Protein AF-A0A2W5YKY5-F1 (afdb_monomer_lite)

Radius of gyration: 37.34 Å; chains: 1; bounding box: 131×96×125 Å

Sequence (674 aa):
MAFAGGSNAALACGTERWSIKVGSDPDVGVILNSPIRTSIEELSALPSTSALPEAQRIRPVETRTYRLINVKLLRISLERDQDYRLTIQDSDGKTMFVKSPDPACATGSRFLDQIRDVRAKVAALAMHIGNEPITVSGVGFFNFLSKTPNQAQNGIELHPLLSLCVGFDCSDASGIWPIGGPIRSASPRAPPAGEAVERPSARPSPLPREPSPAASKAPERTTMAAHASPTPAPTSTWPWEPEEDPGNQAGAGASITCNGYGRWPIKTMADANAHSVNLTPKDTTIVSLRAVPLPSPYPLPSEYPTRISPHEYTTYRLTNVILYEVFPPGTDQDYHVILEDSSGNLFTAEAPNPQCVAGTIVATQISAVRSYIDSHWPVGSSPIFPGATVTVTGVGFYDWYTGEEHAANGAELHPMLSISTSSGTPPPSPTPTPTPKPSPTGQQTSTPPPGSTYYYPSTTTAPTTLFYTVPGESGAISHEIDTSATGSLTNEALTYQVNANQSTWGWVTGSGKPGLTSWPARTYTVKLGVTVANASLQIKEVRIIRTDSSGGPQYSGLATVGDLTGLSQTLGSTGIYTFNVSGSAQVASASDRLAVKFYIANTSSSVQSFSYSAGAGTTSQLIAGGSGTPPPTPTPTPTPTPTPKPTATPTPTPTPTPTPTPTPTPTPTPTPKP

Secondary structure (DSSP, 8-state):
-------PPPP----TTHHHHHT-SGGGGG-EEEEEE--HHHHHTSPP-S---TT---TTGGGEEEEEEEEEEEEEEE-TTSPEEEEEE-TTS-EEEEEE--TTTTTT-TTHHHHHHHHHHHHHHHH---SS-EEEEEEEEE------TTS-TT-EEEEEEEEEEESTT---TT---------------------------------------------------------PPPP-----S-SS-------TTPPPPPP--TTHHHHTT-STTGGGSEEEEEEE-HHHHHTSPPPSSSSPPTT--S--TTGGGEEEEEEEEEEEEEPPP-TT--EEEEEE-TT--EEEEEE--TTTTTTSTTHHHHHHHHHHHHHHS---SS-B---EEEEEEEEEEE-S--SSSS-TT-EEEEEEEEEESSSSPPPPPPPPPPPPPPPS-----PPPPTTPEEEEEEEEEPPTTT----TT-BS---EEEESS--S----EEEEE-TT-SSEEEEEEEPTT-B--SEE--EEEEEEEEEEE-EEEEEEEEEEEEEE-TT--STTSS-EEEEEE-S--EEE-S-EEEEEEEEEPPEE--TTPEEEEEEEEEE-SSS-EEEEE--STT-S-EEEE---PPPPPPPPPPPPPPPPPPPPPPPPPPPPPPPPPPPPPPPPPPPPP--

pLDDT: mean 70.14, std 22.43, range [23.27, 97.69]

Foldseek 3Di:
DDDDDDDDDDQQADDALLCLLLALAPCSVLADPDAAEDELVVVLPDAADPDDDSRDADPPQSRYKHKYFQWWFQDWFQDSNRKTWTWTADPVRAIAIAIQHDLVNSVNHPLSVLSVVVVVVSVVCNVPVDRFGKMWMAGKDADPPPVAPRHRNRRIYGRHIRDMDTHHPDDDPVPDDDDDDDDDDDDDDDDDDDDDDDDDDDDDDDDDDDDDDDDDDDDDDDDDDDDDDDDPDDDDDDPPDPDLDPDDDDDPPDDQDAGPWQLLCLLLCVAPCSVQADPPADEDELVVLLPPAQDPPAPDDRQNNDQDPPQSSHKYKDFFWWQFKWFQQDSNGKTWTWTADPSGQIATAIQHDLVSNPPHPQSVQSVAAVVVCCVQPNHDNGMDTPRATKMWIAGWDAGNDATRNHRNSSIHGRHIRDMDRDSDDDPDDDDDDDDDDDDPDDDDPDDFAPPKQKKAFAPAFDPPQAFDADPPKDQARAGEIDSAFADDDFKTKTKHFFFQQFGKGWYKHAFLPPLDQKAAWFKKKWKWFWPFFDQQKFFFKKWKFKAARSSDRNGPGGPTQWMDHRGGHGRHDGGIDIDITGGHIDRDGSRIMIIMMTTMGRNDNGMDMTITTHGGPGRTMMMTGDPDDPDPDPDPDPDPDDDDDDDDDDDDDDDDDDDDDDDDDDDDDDDDDD

Structure (mmCIF, N/CA/C/O backbone):
data_AF-A0A2W5YKY5-F1
#
_entry.id   AF-A0A2W5YKY5-F1
#
loop_
_atom_site.group_PDB
_atom_site.id
_atom_site.type_symbol
_atom_site.label_atom_id
_atom_site.label_alt_id
_atom_site.label_comp_id
_atom_site.label_asym_id
_atom_site.label_entity_id
_atom_site.label_seq_id
_atom_site.pdbx_PDB_ins_code
_atom_site.Cartn_x
_atom_site.Cartn_y
_atom_site.Cartn_z
_atom_site.occupancy
_atom_site.B_iso_or_equiv
_atom_site.auth_seq_id
_atom_site.auth_comp_id
_atom_site.auth_asym_id
_atom_site.auth_atom_id
_atom_site.pdbx_PDB_model_num
ATOM 1 N N . MET A 1 1 ? 29.755 -14.901 31.076 1.00 30.66 1 MET A N 1
ATOM 2 C CA . MET A 1 1 ? 29.492 -13.448 31.035 1.00 30.66 1 MET A CA 1
ATOM 3 C C . MET A 1 1 ? 28.685 -13.177 29.783 1.00 30.66 1 MET A C 1
ATOM 5 O O . MET A 1 1 ? 29.191 -13.410 28.695 1.00 30.66 1 MET A O 1
ATOM 9 N N . ALA A 1 2 ? 27.412 -12.830 29.959 1.00 23.41 2 ALA A N 1
ATOM 10 C CA . ALA A 1 2 ? 26.487 -12.476 28.890 1.00 23.41 2 ALA A CA 1
ATOM 11 C C . ALA A 1 2 ? 26.542 -10.959 28.660 1.00 23.41 2 ALA A C 1
ATOM 13 O O . ALA A 1 2 ? 26.640 -10.204 29.628 1.00 23.41 2 ALA A O 1
ATOM 14 N N . PHE A 1 3 ? 26.495 -10.534 27.399 1.00 23.45 3 PHE A N 1
ATOM 15 C CA . PHE A 1 3 ? 26.359 -9.131 27.011 1.00 23.45 3 PHE A CA 1
ATOM 16 C C . PHE A 1 3 ? 24.887 -8.709 27.076 1.00 23.45 3 PHE A C 1
ATOM 18 O O . PHE A 1 3 ? 24.012 -9.435 26.608 1.00 23.45 3 PHE A O 1
ATOM 25 N N . ALA A 1 4 ? 24.638 -7.533 27.648 1.00 29.98 4 ALA A N 1
ATOM 26 C CA . ALA A 1 4 ? 23.337 -6.882 27.726 1.00 29.98 4 ALA A CA 1
ATOM 27 C C . ALA A 1 4 ? 23.409 -5.464 27.128 1.00 29.98 4 ALA A C 1
ATOM 29 O O . ALA A 1 4 ? 24.354 -4.735 27.424 1.00 29.98 4 ALA A O 1
ATOM 30 N N . GLY A 1 5 ? 22.359 -5.102 26.375 1.00 27.44 5 GLY A N 1
ATOM 31 C CA . GLY A 1 5 ? 21.904 -3.736 26.049 1.00 27.44 5 GLY A CA 1
ATOM 32 C C . GLY A 1 5 ? 22.530 -3.094 24.800 1.00 27.44 5 GLY A C 1
ATOM 33 O O . GLY A 1 5 ? 23.744 -3.072 24.676 1.00 27.44 5 GLY A O 1
ATOM 34 N N . GLY A 1 6 ? 21.794 -2.513 23.846 1.00 27.14 6 GLY A N 1
ATOM 35 C CA . GLY A 1 6 ? 20.352 -2.285 23.703 1.00 27.14 6 GLY A CA 1
ATOM 36 C C . GLY A 1 6 ? 20.072 -1.277 22.569 1.00 27.14 6 GLY A C 1
ATOM 37 O O . GLY A 1 6 ? 20.908 -0.423 22.281 1.00 27.14 6 GLY A O 1
ATOM 38 N N . SER A 1 7 ? 18.901 -1.366 21.935 1.00 29.78 7 SER A N 1
ATOM 39 C CA . SER A 1 7 ? 18.218 -0.256 21.238 1.00 29.78 7 SER A CA 1
ATOM 40 C C . SER A 1 7 ? 16.727 -0.615 21.160 1.00 29.78 7 SER A C 1
ATOM 42 O O . SER A 1 7 ? 16.299 -1.338 20.268 1.00 29.78 7 SER A O 1
ATOM 44 N N . ASN A 1 8 ? 15.955 -0.192 22.165 1.00 30.27 8 ASN A N 1
ATOM 45 C CA . ASN A 1 8 ? 14.492 -0.276 22.162 1.00 30.27 8 ASN A CA 1
ATOM 46 C C . ASN A 1 8 ? 13.948 0.968 21.447 1.00 30.27 8 ASN A C 1
ATOM 48 O O . ASN A 1 8 ? 14.283 2.082 21.849 1.00 30.27 8 ASN A O 1
ATOM 52 N N . ALA A 1 9 ? 13.102 0.786 20.433 1.00 34.31 9 ALA A N 1
ATOM 53 C CA . ALA A 1 9 ? 12.243 1.854 19.929 1.00 34.31 9 ALA A CA 1
ATOM 54 C C . ALA A 1 9 ? 11.294 2.316 21.057 1.00 34.31 9 ALA A C 1
ATOM 56 O O . ALA A 1 9 ? 10.780 1.487 21.812 1.00 34.31 9 ALA A O 1
ATOM 57 N N . ALA A 1 10 ? 11.104 3.627 21.220 1.00 40.75 10 ALA A N 1
ATOM 58 C CA . ALA A 1 10 ? 10.200 4.178 22.228 1.00 40.75 10 ALA A CA 1
ATOM 59 C C . ALA A 1 10 ? 8.735 3.927 21.818 1.00 40.75 10 ALA A C 1
ATOM 61 O O . ALA A 1 10 ? 8.365 4.206 20.682 1.00 40.75 10 ALA A O 1
ATOM 62 N N . LEU A 1 11 ? 7.904 3.400 22.725 1.00 48.69 11 LEU A N 1
ATOM 63 C CA . LEU A 1 11 ? 6.464 3.232 22.487 1.00 48.69 11 LEU A CA 1
ATOM 64 C C . LEU A 1 11 ? 5.765 4.595 22.312 1.00 48.69 11 LEU A C 1
ATOM 66 O O . LEU A 1 11 ? 6.003 5.516 23.095 1.00 48.69 11 LEU A O 1
ATOM 70 N N . ALA A 1 12 ? 4.868 4.701 21.327 1.00 62.91 12 ALA A N 1
ATOM 71 C CA . ALA A 1 12 ? 4.041 5.881 21.063 1.00 62.91 12 ALA A CA 1
ATOM 72 C C . ALA A 1 12 ? 2.813 5.921 21.990 1.00 62.91 12 ALA A C 1
ATOM 74 O O . ALA A 1 12 ? 1.713 5.563 21.592 1.00 62.91 12 ALA A O 1
ATOM 75 N N . CYS A 1 13 ? 3.001 6.309 23.249 1.00 77.88 13 CYS A N 1
ATOM 76 C CA . CYS A 1 13 ? 1.898 6.447 24.202 1.00 77.88 13 CYS A CA 1
ATOM 77 C C . CYS A 1 13 ? 1.048 7.697 23.928 1.00 77.88 13 CYS A C 1
ATOM 79 O O . CYS A 1 13 ? 1.557 8.701 23.423 1.00 77.88 13 CYS A O 1
ATOM 81 N N . GLY A 1 14 ? -0.232 7.660 24.307 1.00 73.31 14 GLY A N 1
ATOM 82 C CA . GLY A 1 14 ? -1.127 8.810 24.177 1.00 73.31 14 GLY A CA 1
ATOM 83 C C . GLY A 1 14 ? -0.698 10.009 25.028 1.00 73.31 14 GLY A C 1
ATOM 84 O O . GLY A 1 14 ? 0.041 9.886 26.006 1.00 73.31 14 GLY A O 1
ATOM 85 N N . THR A 1 15 ? -1.153 11.198 24.637 1.00 76.44 15 THR A N 1
ATOM 86 C CA . THR A 1 15 ? -0.720 12.476 25.233 1.00 76.44 15 THR A CA 1
ATOM 87 C C . THR A 1 15 ? -1.868 13.219 25.904 1.00 76.44 15 THR A C 1
ATOM 89 O O . THR A 1 15 ? -1.715 13.750 26.999 1.00 76.44 15 THR A O 1
ATOM 92 N N . GLU A 1 16 ? -3.039 13.211 25.281 1.00 81.12 16 GLU A N 1
ATOM 93 C CA . GLU A 1 16 ? -4.201 13.990 25.692 1.00 81.12 16 GLU A CA 1
ATOM 94 C C . GLU A 1 16 ? -4.933 13.356 26.884 1.00 81.12 16 GLU A C 1
ATOM 96 O O . GLU A 1 16 ? -5.461 12.241 26.774 1.00 81.12 16 GLU A O 1
ATOM 101 N N . ARG A 1 17 ? -4.965 14.070 28.023 1.00 87.81 17 ARG A N 1
ATOM 102 C CA . ARG A 1 17 ? -5.548 13.627 29.306 1.00 87.81 17 ARG A CA 1
ATOM 103 C C . ARG A 1 17 ? -5.081 12.228 29.710 1.00 87.81 17 ARG A C 1
ATOM 105 O O . ARG A 1 17 ? -5.811 11.468 30.352 1.00 87.81 17 ARG A O 1
ATOM 112 N N . TRP A 1 18 ? -3.852 11.879 29.322 1.00 88.81 18 TRP A N 1
ATOM 113 C CA . TRP A 1 18 ? -3.372 10.500 29.343 1.00 88.81 18 TRP A CA 1
ATOM 114 C C . TRP A 1 18 ? -3.363 9.904 30.748 1.00 88.81 18 TRP A C 1
ATOM 116 O O . TRP A 1 18 ? -3.817 8.783 30.959 1.00 88.81 18 TRP A O 1
ATOM 126 N N . SER A 1 19 ? -2.929 10.679 31.742 1.00 89.62 19 SER A N 1
ATOM 127 C CA . SER A 1 19 ? -2.895 10.221 33.134 1.00 89.62 19 SER A CA 1
ATOM 128 C C . SER A 1 19 ? -4.279 9.835 33.667 1.00 89.62 19 SER A C 1
ATOM 130 O O . SER A 1 19 ? -4.392 8.883 34.438 1.00 89.62 19 SER A O 1
ATOM 132 N N . ILE A 1 20 ? -5.342 10.502 33.205 1.00 92.56 20 ILE A N 1
ATOM 133 C CA . ILE A 1 20 ? -6.733 10.177 33.540 1.00 92.56 20 ILE A CA 1
ATOM 134 C C . ILE A 1 20 ? -7.172 8.898 32.820 1.00 92.56 20 ILE A C 1
ATOM 136 O O . ILE A 1 20 ? -7.749 8.017 33.468 1.00 92.56 20 ILE A O 1
ATOM 140 N N . LYS A 1 21 ? -6.853 8.795 31.519 1.00 92.31 21 LYS A N 1
ATOM 141 C CA . LYS A 1 21 ? -7.147 7.655 30.635 1.00 92.31 21 LYS A CA 1
ATOM 142 C C . LYS A 1 21 ? -6.538 6.348 31.141 1.00 92.31 21 LYS A C 1
ATOM 144 O O . LYS A 1 21 ? -7.214 5.330 31.151 1.00 92.31 21 LYS A O 1
ATOM 149 N N . VAL A 1 22 ? -5.308 6.366 31.658 1.00 93.56 22 VAL A N 1
ATOM 150 C CA . VAL A 1 22 ? -4.679 5.153 32.216 1.00 93.56 22 VAL A CA 1
ATOM 151 C C . VAL A 1 22 ? -4.804 5.025 33.732 1.00 93.56 22 VAL A C 1
ATOM 153 O O . VAL A 1 22 ? -4.436 3.990 34.279 1.00 93.56 22 VAL A O 1
ATOM 156 N N . GLY A 1 23 ? -5.316 6.030 34.445 1.00 93.00 23 GLY A N 1
ATOM 157 C CA . GLY A 1 23 ? -5.402 6.011 35.910 1.00 93.00 23 GLY A CA 1
ATOM 158 C C . GLY A 1 23 ? -4.037 6.081 36.603 1.00 93.00 23 GLY A C 1
ATOM 159 O O . GLY A 1 23 ? -3.787 5.350 37.563 1.00 93.00 23 GLY A O 1
ATOM 160 N N . SER A 1 24 ? -3.140 6.923 36.091 1.00 92.94 24 SER A N 1
ATOM 161 C CA . SER A 1 24 ? -1.870 7.302 36.728 1.00 92.94 24 SER A CA 1
ATOM 162 C C . SER A 1 24 ? -1.902 8.723 37.310 1.00 92.94 24 SER A C 1
ATOM 164 O O . SER A 1 24 ? -0.901 9.207 37.837 1.00 92.94 24 SER A O 1
ATOM 166 N N . ASP A 1 25 ? -3.048 9.403 37.228 1.00 92.00 25 ASP A N 1
ATOM 167 C CA . ASP A 1 25 ? -3.266 10.729 37.795 1.00 92.00 25 ASP A CA 1
ATOM 168 C C . ASP A 1 25 ? -3.333 10.720 39.338 1.00 92.00 25 ASP A C 1
ATOM 170 O O . ASP A 1 25 ? -3.718 9.715 39.945 1.00 92.00 25 ASP A O 1
ATOM 174 N N . PRO A 1 26 ? -3.037 11.857 39.999 1.00 89.25 26 PRO A N 1
ATOM 175 C CA . PRO A 1 26 ? -3.099 11.970 41.460 1.00 89.25 26 PRO A CA 1
ATOM 176 C C . PRO A 1 26 ? -4.479 11.670 42.067 1.00 89.25 26 PRO A C 1
ATOM 178 O O . PRO A 1 26 ? -4.561 11.222 43.212 1.00 89.25 26 PRO A O 1
ATOM 181 N N . ASP A 1 27 ? -5.557 11.886 41.307 1.00 90.94 27 ASP A N 1
ATOM 182 C CA . ASP A 1 27 ? -6.933 11.710 41.768 1.00 90.94 27 ASP A CA 1
ATOM 183 C C . ASP A 1 27 ? -7.455 10.277 41.565 1.00 90.94 27 ASP A C 1
ATOM 185 O O . ASP A 1 27 ? -8.577 9.974 41.972 1.00 90.94 27 ASP A O 1
ATOM 189 N N . VAL A 1 28 ? -6.660 9.344 41.023 1.00 91.81 28 VAL A N 1
ATOM 190 C CA . VAL A 1 28 ? -7.085 7.955 40.749 1.00 91.81 28 VAL A CA 1
ATOM 191 C C . VAL A 1 28 ? -7.635 7.226 41.990 1.00 91.81 28 VAL A C 1
ATOM 193 O O . VAL A 1 28 ? -8.462 6.312 41.891 1.00 91.81 28 VAL A O 1
ATOM 196 N N . GLY A 1 29 ? -7.219 7.642 43.191 1.00 88.88 29 GLY A N 1
ATOM 197 C CA . GLY A 1 29 ? -7.713 7.112 44.464 1.00 88.88 29 GLY A CA 1
ATOM 198 C C . GLY A 1 29 ? -9.207 7.356 44.711 1.00 88.88 29 GLY A C 1
ATOM 199 O O . GLY A 1 29 ? -9.818 6.614 45.477 1.00 88.88 29 GLY A O 1
ATOM 200 N N . VAL A 1 30 ? -9.817 8.342 44.043 1.00 90.50 30 VAL A N 1
ATOM 201 C CA . VAL A 1 30 ? -11.243 8.674 44.208 1.00 90.50 30 VAL A CA 1
ATOM 202 C C . VAL A 1 30 ? -12.173 7.796 43.367 1.00 90.50 30 VAL A C 1
ATOM 204 O O . VAL A 1 30 ? -13.387 7.839 43.569 1.00 90.50 30 VAL A O 1
ATOM 207 N N . ILE A 1 31 ? -11.632 7.002 42.434 1.00 92.31 31 ILE A N 1
ATOM 208 C CA . ILE A 1 31 ? -12.429 6.093 41.604 1.00 92.31 31 ILE A CA 1
ATOM 209 C C . ILE A 1 31 ? -13.012 4.978 42.471 1.00 92.31 31 ILE A C 1
ATOM 211 O O . ILE A 1 31 ? -12.286 4.256 43.168 1.00 92.31 31 ILE A O 1
ATOM 215 N N . LEU A 1 32 ? -14.332 4.816 42.376 1.00 85.94 32 LEU A N 1
ATOM 216 C CA . LEU A 1 32 ? -15.064 3.729 43.013 1.00 85.94 32 LEU A CA 1
ATOM 217 C C . LEU A 1 32 ? -14.925 2.439 42.196 1.00 85.94 32 LEU A C 1
ATOM 219 O O . LEU A 1 32 ? -15.361 2.364 41.049 1.00 85.94 32 LEU A O 1
ATOM 223 N N . ASN A 1 33 ? -14.365 1.404 42.824 1.00 75.88 33 ASN A N 1
ATOM 224 C CA . ASN A 1 33 ? -14.088 0.107 42.195 1.00 75.88 33 ASN A CA 1
ATOM 225 C C . ASN A 1 33 ? -15.322 -0.796 42.027 1.00 75.88 33 ASN A C 1
ATOM 227 O O . ASN A 1 33 ? -15.177 -1.907 41.532 1.00 75.88 33 ASN A O 1
ATOM 231 N N . SER A 1 34 ? -16.503 -0.374 42.488 1.00 83.00 34 SER A N 1
ATOM 232 C CA . SER A 1 34 ? -17.742 -1.142 42.337 1.00 83.00 34 SER A CA 1
ATOM 233 C C . SER A 1 34 ? -18.441 -0.708 41.046 1.00 83.00 34 SER A C 1
ATOM 235 O O . SER A 1 34 ? -18.953 0.416 41.013 1.00 83.00 34 SER A O 1
ATOM 237 N N . PRO A 1 35 ? -18.453 -1.550 39.992 1.00 88.25 35 PRO A N 1
ATOM 238 C CA . PRO A 1 35 ? -18.998 -1.146 38.708 1.00 88.25 35 PRO A CA 1
ATOM 239 C C . PRO A 1 35 ? -20.511 -0.990 38.779 1.00 88.25 35 PRO A C 1
ATOM 241 O O . PRO A 1 35 ? -21.225 -1.893 39.221 1.00 88.25 35 PRO A O 1
ATOM 244 N N . ILE A 1 36 ? -21.008 0.139 38.289 1.00 91.88 36 ILE A N 1
ATOM 245 C CA . ILE A 1 36 ? -22.438 0.374 38.112 1.00 91.88 36 ILE A CA 1
ATOM 246 C C . ILE A 1 36 ? -22.864 -0.330 36.824 1.00 91.88 36 ILE A C 1
ATOM 248 O O . ILE A 1 36 ? -22.365 -0.010 35.744 1.00 91.88 36 ILE A O 1
ATOM 252 N N . ARG A 1 37 ? -23.782 -1.296 36.929 1.00 91.81 37 ARG A N 1
ATOM 253 C CA . ARG A 1 37 ? -24.416 -1.894 35.747 1.00 91.81 37 ARG A CA 1
ATOM 254 C C . ARG A 1 37 ? -25.254 -0.829 35.045 1.00 91.81 37 ARG A C 1
ATOM 256 O O . ARG A 1 37 ? -26.048 -0.167 35.704 1.00 91.81 37 ARG A O 1
ATOM 263 N N . THR A 1 38 ? -25.068 -0.689 33.740 1.00 94.00 38 THR A N 1
ATOM 264 C CA . THR A 1 38 ? -25.740 0.325 32.918 1.00 94.00 38 THR A CA 1
ATOM 265 C C . THR A 1 38 ? -25.864 -0.156 31.465 1.00 94.00 38 THR A C 1
ATOM 267 O O . THR A 1 38 ? -25.414 -1.265 31.156 1.00 94.00 38 THR A O 1
ATOM 270 N N . SER A 1 39 ? -26.475 0.641 30.587 1.00 92.69 39 SER A N 1
ATOM 271 C CA . SER A 1 39 ? -26.501 0.443 29.130 1.00 92.69 39 SER A CA 1
ATOM 272 C C . SER A 1 39 ? -25.717 1.535 28.388 1.00 92.69 39 SER A C 1
ATOM 274 O O . SER A 1 39 ? -25.342 2.559 28.967 1.00 92.69 39 SER A O 1
ATOM 276 N N . ILE A 1 40 ? -25.451 1.323 27.093 1.00 95.19 40 ILE A N 1
ATOM 277 C CA . ILE A 1 40 ? -24.835 2.361 26.254 1.00 95.19 40 ILE A CA 1
ATOM 278 C C . ILE A 1 40 ? -25.801 3.538 26.094 1.00 95.19 40 ILE A C 1
ATOM 280 O O . ILE A 1 40 ? -25.362 4.687 26.150 1.00 95.19 40 ILE A O 1
ATOM 284 N N . GLU A 1 41 ? -27.102 3.274 25.954 1.00 91.94 41 GLU A N 1
ATOM 285 C CA . GLU A 1 41 ? -28.140 4.307 25.962 1.00 91.94 41 GLU A CA 1
ATOM 286 C C . GLU A 1 41 ? -28.089 5.192 27.220 1.00 91.94 41 GLU A C 1
ATOM 288 O O . GLU A 1 41 ? -28.009 6.416 27.105 1.00 91.94 41 GLU A O 1
ATOM 293 N N . GLU A 1 42 ? -28.075 4.595 28.416 1.00 92.56 42 GLU A N 1
ATOM 294 C CA . GLU A 1 42 ? -28.043 5.330 29.687 1.00 92.56 42 GLU A CA 1
ATOM 295 C C . GLU A 1 42 ? -26.774 6.174 29.832 1.00 92.56 42 GLU A C 1
ATOM 297 O O . GLU A 1 42 ? -26.846 7.336 30.238 1.00 92.56 42 GLU A O 1
ATOM 302 N N . LEU A 1 43 ? -25.611 5.612 29.479 1.00 94.19 43 LEU A N 1
ATOM 303 C CA . LEU A 1 43 ? -24.349 6.351 29.495 1.00 94.19 43 LEU A CA 1
ATOM 304 C C . LEU A 1 43 ? -24.368 7.500 28.493 1.00 94.19 43 LEU A C 1
ATOM 306 O O . LEU A 1 43 ? -24.009 8.618 28.853 1.00 94.19 43 LEU A O 1
ATOM 310 N N . SER A 1 44 ? -24.831 7.257 27.268 1.00 90.88 44 SER A N 1
ATOM 311 C CA . SER A 1 44 ? -24.884 8.263 26.201 1.00 90.88 44 SER A CA 1
ATOM 312 C C . SER A 1 44 ? -25.878 9.393 26.489 1.00 90.88 44 SER A C 1
ATOM 314 O O . SER A 1 44 ? -25.733 10.484 25.942 1.00 90.88 44 SER A O 1
ATOM 316 N N . ALA A 1 45 ? -26.868 9.154 27.354 1.00 90.75 45 ALA A N 1
ATOM 317 C CA . ALA A 1 45 ? -27.857 10.143 27.778 1.00 90.75 45 ALA A CA 1
ATOM 318 C C . ALA A 1 45 ? -27.366 11.080 28.900 1.00 90.75 45 ALA A C 1
ATOM 320 O O . ALA A 1 45 ? -28.042 12.062 29.220 1.00 90.75 45 ALA A O 1
ATOM 321 N N . LEU A 1 46 ? -26.207 10.811 29.515 1.00 90.44 46 LEU A N 1
ATOM 322 C CA . LEU A 1 46 ? -25.642 11.698 30.537 1.00 90.44 46 LEU A CA 1
ATOM 323 C C . LEU A 1 46 ? -25.249 13.065 29.940 1.00 90.44 46 LEU A C 1
ATOM 325 O O . LEU A 1 46 ? -24.858 13.128 28.772 1.00 90.44 46 LEU A O 1
ATOM 329 N N . PRO A 1 47 ? -25.291 14.163 30.722 1.00 86.31 47 PRO A N 1
ATOM 330 C CA . PRO A 1 47 ? -24.907 15.483 30.229 1.00 86.31 47 PRO A CA 1
ATOM 331 C C . PRO A 1 47 ? -23.476 15.502 29.681 1.00 86.31 47 PRO A C 1
ATOM 333 O O . PRO A 1 47 ? -22.538 15.117 30.380 1.00 86.31 47 PRO A O 1
ATOM 336 N N . SER A 1 48 ? -23.306 15.986 28.449 1.00 81.88 48 SER A N 1
ATOM 337 C CA . SER A 1 48 ? -21.986 16.256 27.876 1.00 81.88 48 SER A CA 1
ATOM 338 C C . SER A 1 48 ? -21.314 17.434 28.582 1.00 81.88 48 SER A C 1
ATOM 340 O O . SER A 1 48 ? -21.988 18.347 29.064 1.00 81.88 48 SER A O 1
ATOM 342 N N . THR A 1 49 ? -19.988 17.481 28.546 1.00 77.12 49 THR A N 1
ATOM 343 C CA . THR A 1 49 ? -19.197 18.619 29.024 1.00 77.12 49 THR A CA 1
ATOM 344 C C . THR A 1 49 ? -18.293 19.133 27.909 1.00 77.12 49 THR A C 1
ATOM 346 O O . THR A 1 49 ? -17.614 18.355 27.247 1.00 77.12 49 THR A O 1
ATOM 349 N N . SER A 1 50 ? -18.279 20.449 27.688 1.00 66.00 50 SER A N 1
ATOM 350 C CA . SER A 1 50 ? -17.353 21.098 26.748 1.00 66.00 50 SER A CA 1
ATOM 351 C C . SER A 1 50 ? -16.026 21.495 27.403 1.00 66.00 50 SER A C 1
ATOM 353 O O . SER A 1 50 ? -15.095 21.894 26.710 1.00 66.00 50 SER A O 1
ATOM 355 N N . ALA A 1 51 ? -15.939 21.422 28.735 1.00 78.56 51 ALA A N 1
ATOM 356 C CA . ALA A 1 51 ? -14.733 21.721 29.494 1.00 78.56 51 ALA A CA 1
ATOM 357 C C . ALA A 1 51 ? -14.079 20.407 29.933 1.00 78.56 51 ALA A C 1
ATOM 359 O O . ALA A 1 51 ? -14.559 19.750 30.859 1.00 78.56 51 ALA A O 1
ATOM 360 N N . LEU A 1 52 ? -12.992 20.036 29.255 1.00 82.81 52 LEU A N 1
ATOM 361 C CA . LEU A 1 52 ? -12.181 18.857 29.558 1.00 82.81 52 LEU A CA 1
ATOM 362 C C . LEU A 1 52 ? -10.843 19.310 30.165 1.00 82.81 52 LEU A C 1
ATOM 364 O O . LEU A 1 52 ? -9.897 19.572 29.425 1.00 82.81 52 LEU A O 1
ATOM 368 N N . PRO A 1 53 ? -10.751 19.491 31.498 1.00 79.75 53 PRO A N 1
ATOM 369 C CA . PRO A 1 53 ? -9.508 19.908 32.136 1.00 79.75 53 PRO A CA 1
ATOM 370 C C . PRO A 1 53 ? -8.444 18.809 32.040 1.00 79.75 53 PRO A C 1
ATOM 372 O O . PRO A 1 53 ? -8.719 17.640 32.316 1.00 79.75 53 PRO A O 1
ATOM 375 N N . GLU A 1 54 ? -7.213 19.204 31.707 1.00 76.75 54 GLU A N 1
ATOM 376 C CA . GLU A 1 54 ? -6.124 18.268 31.388 1.00 76.75 54 GLU A CA 1
ATOM 377 C C . GLU A 1 54 ? -5.819 17.274 32.522 1.00 76.75 54 GLU A C 1
ATOM 379 O O . GLU A 1 54 ? -5.624 16.087 32.284 1.00 76.75 54 GLU A O 1
ATOM 384 N N . ALA A 1 55 ? -5.827 17.748 33.772 1.00 75.12 55 ALA A N 1
ATOM 385 C CA . ALA A 1 55 ? -5.371 16.982 34.935 1.00 75.12 55 ALA A CA 1
ATOM 386 C C . ALA A 1 55 ? -6.446 16.750 36.013 1.00 75.12 55 ALA A C 1
ATOM 388 O O . ALA A 1 55 ? -6.112 16.312 37.110 1.00 75.12 55 ALA A O 1
ATOM 389 N N . GLN A 1 56 ? -7.717 17.078 35.750 1.00 84.56 56 GLN A N 1
ATOM 390 C CA . GLN A 1 56 ? -8.796 16.947 36.739 1.00 84.56 56 GLN A CA 1
ATOM 391 C C . GLN A 1 56 ? -9.881 15.990 36.251 1.00 84.56 56 GLN A C 1
ATOM 393 O O . GLN A 1 56 ? -10.303 16.051 35.095 1.00 84.56 56 GLN A O 1
ATOM 398 N N . ARG A 1 57 ? -10.360 15.134 37.160 1.00 91.56 57 ARG A N 1
ATOM 399 C CA . ARG A 1 57 ? -11.461 14.201 36.892 1.00 91.56 57 ARG A CA 1
ATOM 400 C C . ARG A 1 57 ? -12.818 14.899 36.956 1.00 91.56 57 ARG A C 1
ATOM 402 O O . ARG A 1 57 ? -13.145 15.577 37.932 1.00 91.56 57 ARG A O 1
ATOM 409 N N . ILE A 1 58 ? -13.653 14.660 35.954 1.00 90.25 58 ILE A N 1
ATOM 410 C CA . ILE A 1 58 ? -15.009 15.196 35.840 1.00 90.25 58 ILE A CA 1
ATOM 411 C C . ILE A 1 58 ? -15.988 14.277 36.567 1.00 90.25 58 ILE A C 1
ATOM 413 O O . ILE A 1 58 ? -16.223 13.126 36.192 1.00 90.25 58 ILE A O 1
ATOM 417 N N . ARG A 1 59 ? -16.594 14.793 37.634 1.00 88.12 59 ARG A N 1
ATOM 418 C CA . ARG A 1 59 ? -17.561 14.045 38.443 1.00 88.12 59 ARG A CA 1
ATOM 419 C C . ARG A 1 59 ? -18.971 14.099 37.836 1.00 88.12 59 ARG A C 1
ATOM 421 O O . ARG A 1 59 ? -19.354 15.131 37.298 1.00 88.12 59 ARG A O 1
ATOM 428 N N . PRO A 1 60 ? -19.780 13.032 37.989 1.00 89.94 60 PRO A N 1
ATOM 429 C CA . PRO A 1 60 ? -19.426 11.761 38.625 1.00 89.94 60 PRO A CA 1
ATOM 430 C C . PRO A 1 60 ? -18.752 10.760 37.670 1.00 89.94 60 PRO A C 1
ATOM 432 O O . PRO A 1 60 ? -18.231 9.750 38.142 1.00 89.94 60 PRO A O 1
ATOM 435 N N . VAL A 1 61 ? -18.774 11.021 36.359 1.00 93.31 61 VAL A N 1
ATOM 436 C CA . VAL A 1 61 ? -18.440 10.052 35.301 1.00 93.31 61 VAL A CA 1
ATOM 437 C C . VAL A 1 61 ? -17.030 9.492 35.448 1.00 93.31 61 VAL A C 1
ATOM 439 O O . VAL A 1 61 ? -16.878 8.281 35.571 1.00 93.31 61 VAL A O 1
ATOM 442 N N . GLU A 1 62 ? -16.025 10.355 35.571 1.00 94.44 62 GLU A N 1
ATOM 443 C CA . GLU A 1 62 ? -14.609 9.963 35.621 1.00 94.44 62 GLU A CA 1
ATOM 444 C C . GLU A 1 62 ? -14.148 9.470 36.996 1.00 94.44 62 GLU A C 1
ATOM 446 O O . GLU A 1 62 ? -12.963 9.247 37.233 1.00 94.44 62 GLU A O 1
ATOM 451 N N . THR A 1 63 ? -15.090 9.298 37.925 1.00 93.50 63 THR A N 1
ATOM 452 C CA . THR A 1 63 ? -14.853 8.796 39.289 1.00 93.50 63 THR A CA 1
ATOM 453 C C . THR A 1 63 ? -15.615 7.503 39.578 1.00 93.50 63 THR A C 1
ATOM 455 O O . THR A 1 63 ? -15.664 7.031 40.716 1.00 93.50 63 THR A O 1
ATOM 458 N N . ARG A 1 64 ? -16.225 6.916 38.546 1.00 92.38 64 ARG A N 1
ATOM 459 C CA . ARG A 1 64 ? -17.036 5.703 38.628 1.00 92.38 64 ARG A CA 1
ATOM 460 C C . ARG A 1 64 ? -16.551 4.669 37.628 1.00 92.38 64 ARG A C 1
ATOM 462 O O . ARG A 1 64 ? -16.065 5.001 36.549 1.00 92.38 64 ARG A O 1
ATOM 469 N N . THR A 1 65 ? -16.721 3.411 38.006 1.00 95.00 65 THR A N 1
ATOM 470 C CA . THR A 1 65 ? -16.604 2.281 37.093 1.00 95.00 65 THR A CA 1
ATOM 471 C C . THR A 1 65 ? -17.995 1.877 36.617 1.00 95.00 65 THR A C 1
ATOM 473 O O . THR A 1 65 ? -18.964 1.942 37.377 1.00 95.00 65 THR A O 1
ATOM 476 N N . TYR A 1 66 ? -18.102 1.476 35.356 1.00 95.88 66 TYR A N 1
ATOM 477 C CA . TYR A 1 66 ? -19.348 1.052 34.723 1.00 95.88 66 TYR A CA 1
ATOM 478 C C . TYR A 1 66 ? -19.190 -0.352 34.164 1.00 95.88 66 TYR A C 1
ATOM 480 O O . TYR A 1 66 ? -18.087 -0.740 33.782 1.00 95.88 66 TYR A O 1
ATOM 488 N N . ARG A 1 67 ? -20.290 -1.107 34.128 1.00 94.94 67 ARG A N 1
ATOM 489 C CA . ARG A 1 67 ? -20.354 -2.457 33.566 1.00 94.94 67 ARG A CA 1
ATOM 490 C C . ARG A 1 67 ? -21.462 -2.542 32.526 1.00 94.94 67 ARG A C 1
ATOM 492 O O . ARG A 1 67 ? -22.629 -2.325 32.849 1.00 94.94 67 ARG A O 1
ATOM 499 N N . LEU A 1 68 ? -21.073 -2.923 31.316 1.00 94.88 68 LEU A N 1
ATOM 500 C CA . LEU A 1 68 ? -21.950 -3.182 30.181 1.00 94.88 68 LEU A CA 1
ATOM 501 C C . LEU A 1 68 ? -21.972 -4.688 29.941 1.00 94.88 68 LEU A C 1
ATOM 503 O O . LEU A 1 68 ? -20.916 -5.307 29.808 1.00 94.88 68 LEU A O 1
ATOM 507 N N . ILE A 1 69 ? -23.162 -5.280 29.939 1.00 91.69 69 ILE A N 1
ATOM 508 C CA . ILE A 1 69 ? -23.341 -6.723 29.771 1.00 91.69 69 ILE A CA 1
ATOM 509 C C . ILE A 1 69 ? -23.947 -7.034 28.409 1.00 91.69 69 ILE A C 1
ATOM 511 O O . ILE A 1 69 ? -24.752 -6.256 27.903 1.00 91.69 69 ILE A O 1
ATOM 515 N N . ASN A 1 70 ? -23.602 -8.196 27.863 1.00 87.56 70 ASN A N 1
ATOM 516 C CA . ASN A 1 70 ? -24.178 -8.728 26.629 1.00 87.56 70 ASN A CA 1
ATOM 517 C C . ASN A 1 70 ? -24.153 -7.737 25.447 1.00 87.56 70 ASN A C 1
ATOM 519 O O . ASN A 1 70 ? -25.063 -7.740 24.619 1.00 87.56 70 ASN A O 1
ATOM 523 N N . VAL A 1 71 ? -23.130 -6.882 25.373 1.00 93.31 71 VAL A N 1
ATOM 524 C CA . VAL A 1 71 ? -22.973 -5.943 24.260 1.00 93.31 71 VAL A CA 1
ATOM 525 C C . VAL A 1 71 ? -22.344 -6.665 23.081 1.00 93.31 71 VAL A C 1
ATOM 527 O O . VAL A 1 71 ? -21.443 -7.492 23.235 1.00 93.31 71 VAL A O 1
ATOM 530 N N . LYS A 1 72 ? -22.816 -6.356 21.880 1.00 90.19 72 LYS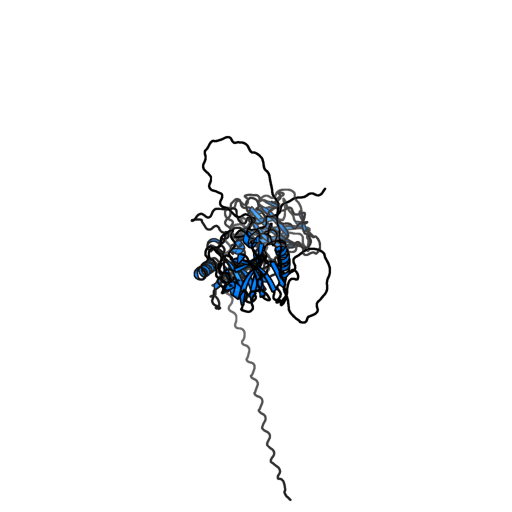 A N 1
ATOM 531 C CA . LYS A 1 72 ? -22.231 -6.876 20.655 1.00 90.19 72 LYS A CA 1
ATOM 532 C C . LYS A 1 72 ? -20.898 -6.178 20.421 1.00 90.19 72 LYS A C 1
ATOM 534 O O . LYS A 1 72 ? -20.842 -4.951 20.361 1.00 90.19 72 LYS A O 1
ATOM 539 N N . LEU A 1 73 ? -19.831 -6.954 20.269 1.00 88.19 73 LEU A N 1
ATOM 540 C CA . LEU A 1 73 ? -18.568 -6.428 19.776 1.00 88.19 73 LEU A CA 1
ATOM 541 C C . LEU A 1 73 ? -18.677 -6.253 18.262 1.00 88.19 73 LEU A C 1
ATOM 543 O O . LEU A 1 73 ? -18.846 -7.230 17.538 1.00 88.19 73 LEU A O 1
ATOM 547 N N . LEU A 1 74 ? -18.603 -5.012 17.792 1.00 82.19 74 LEU A N 1
ATOM 548 C CA . LEU A 1 74 ? -18.605 -4.713 16.364 1.00 82.19 74 LEU A CA 1
ATOM 549 C C . LEU A 1 74 ? -17.191 -4.761 15.786 1.00 82.19 74 LEU A C 1
ATOM 551 O O . LEU A 1 74 ? -17.006 -5.253 14.679 1.00 82.19 74 LEU A O 1
ATOM 555 N N . ARG A 1 75 ? -16.200 -4.242 16.525 1.00 75.81 75 ARG A N 1
ATOM 556 C CA . ARG A 1 75 ? -14.842 -4.032 16.001 1.00 75.81 75 ARG A CA 1
ATOM 557 C C . ARG A 1 75 ? -13.790 -3.883 17.104 1.00 75.81 75 ARG A C 1
ATOM 559 O O . ARG A 1 75 ? -14.133 -3.412 18.188 1.00 75.81 75 ARG A O 1
ATOM 566 N N . ILE A 1 76 ? -12.527 -4.217 16.813 1.00 78.94 76 ILE A N 1
ATOM 567 C CA . ILE A 1 76 ? -11.352 -3.931 17.658 1.00 78.94 76 ILE A CA 1
ATOM 568 C C . ILE A 1 76 ? -10.250 -3.292 16.800 1.00 78.94 76 ILE A C 1
ATOM 570 O O . ILE A 1 76 ? -9.620 -3.994 16.017 1.00 78.94 76 ILE A O 1
ATOM 574 N N . SER A 1 77 ? -9.956 -2.011 17.020 1.00 71.44 77 SER A N 1
ATOM 575 C CA . SER A 1 77 ? -8.888 -1.272 16.339 1.00 71.44 77 SER A CA 1
ATOM 576 C C . SER A 1 77 ? -7.695 -1.013 17.245 1.00 71.44 77 SER A C 1
ATOM 578 O O . SER A 1 77 ? -7.881 -0.651 18.400 1.00 71.44 77 SER A O 1
ATOM 580 N N . LEU A 1 78 ? -6.468 -1.209 16.751 1.00 77.56 78 LEU A N 1
ATOM 581 C CA . LEU A 1 78 ? -5.259 -0.731 17.430 1.00 77.56 78 LEU A CA 1
ATOM 582 C C . LEU A 1 78 ? -4.971 0.695 16.958 1.00 77.56 78 LEU A C 1
ATOM 584 O O . LEU A 1 78 ? -4.718 0.924 15.779 1.00 77.56 78 LEU A O 1
ATOM 588 N N . GLU A 1 79 ? -5.028 1.639 17.882 1.00 70.56 79 GLU A N 1
ATOM 589 C CA . GLU A 1 79 ? -4.840 3.063 17.645 1.00 70.56 79 GLU A CA 1
ATOM 590 C C . GLU A 1 79 ? -3.354 3.451 17.646 1.00 70.56 79 GLU A C 1
ATOM 592 O O . GLU A 1 79 ? -2.498 2.738 18.178 1.00 70.56 79 GLU A O 1
ATOM 597 N N . ARG A 1 80 ? -3.036 4.630 17.092 1.00 59.03 80 ARG A N 1
ATOM 598 C CA . ARG A 1 80 ? -1.662 5.169 17.057 1.00 59.03 80 ARG A CA 1
ATOM 599 C C . ARG A 1 80 ? -1.036 5.332 18.445 1.00 59.03 80 ARG A C 1
ATOM 601 O O . ARG A 1 80 ? 0.165 5.123 18.584 1.00 59.03 80 ARG A O 1
ATOM 608 N N . ASP A 1 81 ? -1.845 5.651 19.453 1.00 68.12 81 ASP A N 1
ATOM 609 C CA . ASP A 1 81 ? -1.442 5.766 20.864 1.00 68.12 81 ASP A CA 1
ATOM 610 C C . ASP A 1 81 ? -1.276 4.409 21.578 1.00 68.12 81 ASP A C 1
ATOM 612 O O . ASP A 1 81 ? -1.066 4.354 22.792 1.00 68.12 81 ASP A O 1
ATOM 616 N N . GLN A 1 82 ? -1.332 3.319 20.806 1.00 79.69 82 GLN A N 1
ATOM 617 C CA . GLN A 1 82 ? -1.257 1.929 21.235 1.00 79.69 82 GLN A CA 1
ATOM 618 C C . GLN A 1 82 ? -2.475 1.435 22.018 1.00 79.69 82 GLN A C 1
ATOM 620 O O . GLN A 1 82 ? -2.444 0.306 22.514 1.00 79.69 82 GLN A O 1
ATOM 625 N N . ASP A 1 83 ? -3.576 2.180 22.080 1.00 82.06 83 ASP A N 1
ATOM 626 C CA . ASP A 1 83 ? -4.823 1.671 22.644 1.00 82.06 83 ASP A CA 1
ATOM 627 C C . ASP A 1 83 ? -5.504 0.692 21.698 1.00 82.06 83 ASP A C 1
ATOM 629 O O . ASP A 1 83 ? -5.643 0.952 20.509 1.00 82.06 83 ASP A O 1
ATOM 633 N N . TYR A 1 84 ? -6.043 -0.405 22.224 1.00 84.81 84 TYR A N 1
ATOM 634 C CA . TYR A 1 84 ? -7.112 -1.081 21.502 1.00 84.81 84 TYR A CA 1
ATOM 635 C C . TYR A 1 84 ? -8.426 -0.344 21.756 1.00 84.81 84 TYR A C 1
ATOM 637 O O . TYR A 1 84 ? -8.898 -0.301 22.891 1.00 84.81 84 TYR A O 1
ATOM 645 N N . ARG A 1 85 ? -9.051 0.192 20.712 1.00 89.12 85 ARG A N 1
ATOM 646 C CA . ARG A 1 85 ? -10.423 0.701 20.709 1.00 89.12 85 ARG A CA 1
ATOM 647 C C . ARG A 1 85 ? -11.370 -0.399 20.273 1.00 89.12 85 ARG A C 1
ATOM 649 O O . ARG A 1 85 ? -11.345 -0.851 19.137 1.00 89.12 85 ARG A O 1
ATOM 656 N N . LEU A 1 86 ? -12.260 -0.796 21.167 1.00 92.75 86 LEU A N 1
ATOM 657 C CA . LEU A 1 86 ? -13.355 -1.688 20.844 1.00 92.75 86 LEU A CA 1
ATOM 658 C C . LEU A 1 86 ? -14.602 -0.847 20.576 1.00 92.75 86 LEU A C 1
ATOM 660 O O . LEU A 1 86 ? -14.977 0.001 21.390 1.00 92.75 86 LEU A O 1
ATOM 664 N N . THR A 1 87 ? -15.252 -1.104 19.446 1.00 91.38 87 THR A N 1
ATOM 665 C CA . THR A 1 87 ? -16.572 -0.550 19.139 1.00 91.38 87 THR A CA 1
ATOM 666 C C . THR A 1 87 ? -17.620 -1.553 19.581 1.00 91.38 87 THR A C 1
ATOM 668 O O . THR A 1 87 ? -17.649 -2.680 19.083 1.00 91.38 87 THR A O 1
ATOM 671 N N . ILE A 1 88 ? -18.467 -1.154 20.523 1.00 94.38 88 ILE A N 1
ATOM 672 C CA . ILE A 1 88 ? -19.510 -2.010 21.090 1.00 94.38 88 ILE A CA 1
ATOM 673 C C . ILE A 1 88 ? -20.893 -1.440 20.799 1.00 94.38 88 ILE A C 1
ATOM 675 O O . ILE A 1 88 ? -21.049 -0.225 20.695 1.00 94.38 88 ILE A O 1
ATOM 679 N N . GLN A 1 89 ? -21.883 -2.320 20.680 1.00 93.19 89 GLN A N 1
ATOM 680 C CA . GLN A 1 89 ? -23.276 -1.975 20.417 1.00 93.19 89 GLN A CA 1
ATOM 681 C C . GLN A 1 89 ? -24.211 -2.675 21.408 1.00 93.19 89 GLN A C 1
ATOM 683 O O . GLN A 1 89 ? -24.033 -3.859 21.699 1.00 93.19 89 GLN A O 1
ATOM 688 N N . ASP A 1 90 ? -25.199 -1.956 21.933 1.00 91.88 90 ASP A N 1
ATOM 689 C CA . ASP A 1 90 ? -26.239 -2.525 22.790 1.00 91.88 90 ASP A CA 1
ATOM 690 C C . ASP A 1 90 ? -27.419 -3.086 21.977 1.00 91.88 90 ASP A C 1
ATOM 692 O O . ASP A 1 90 ? -27.447 -3.035 20.746 1.00 91.88 90 ASP A O 1
ATOM 696 N N . SER A 1 91 ? -28.398 -3.673 22.669 1.00 88.12 91 SER A N 1
ATOM 697 C CA . SER A 1 91 ? -29.594 -4.255 22.046 1.00 88.12 91 SER A CA 1
ATOM 698 C C . SER A 1 91 ? -30.447 -3.244 21.280 1.00 88.12 91 SER A C 1
ATOM 700 O O . SER A 1 91 ? -31.171 -3.639 20.369 1.00 88.12 91 SER A O 1
ATOM 702 N N . ASP A 1 92 ? -30.346 -1.961 21.627 1.00 86.06 92 ASP A N 1
ATOM 703 C CA . ASP A 1 92 ? -31.098 -0.858 21.023 1.00 86.06 92 ASP A CA 1
ATOM 704 C C . ASP A 1 92 ? -30.336 -0.218 19.850 1.00 86.06 92 ASP A C 1
ATOM 706 O O . ASP A 1 92 ? -30.753 0.793 19.278 1.00 86.06 92 ASP A O 1
ATOM 710 N N . GLY A 1 93 ? -29.207 -0.821 19.463 1.00 86.19 93 GLY A N 1
ATOM 711 C CA . GLY A 1 93 ? -28.369 -0.380 18.357 1.00 86.19 93 GLY A CA 1
ATOM 712 C C . GLY A 1 93 ? -27.485 0.820 18.694 1.00 86.19 93 GLY A C 1
ATOM 713 O O . GLY A 1 93 ? -26.804 1.323 17.797 1.00 86.19 93 GLY A O 1
ATOM 714 N N . LYS A 1 94 ? -27.459 1.282 19.953 1.00 89.75 94 LYS A N 1
ATOM 715 C CA . LYS A 1 94 ? -26.581 2.370 20.391 1.00 89.75 94 LYS A CA 1
ATOM 716 C C . LYS A 1 94 ? -25.161 1.863 20.525 1.00 89.75 94 LYS A C 1
ATOM 718 O O . LYS A 1 94 ? -24.909 0.754 20.983 1.00 89.75 94 LYS A O 1
ATOM 723 N N . THR A 1 95 ? -24.228 2.713 20.142 1.00 92.00 95 THR A N 1
ATOM 724 C CA . THR A 1 95 ? -22.813 2.384 20.006 1.00 92.00 95 THR A CA 1
ATOM 725 C C . THR A 1 95 ? -21.959 3.267 20.898 1.00 92.00 95 THR A C 1
ATOM 727 O O . THR A 1 95 ? -22.285 4.435 21.112 1.00 92.00 95 THR A O 1
ATOM 730 N N . MET A 1 96 ? -20.860 2.715 21.401 1.00 93.94 96 MET A N 1
ATOM 731 C CA . MET A 1 96 ? -19.874 3.450 22.188 1.00 93.94 96 MET A CA 1
ATOM 732 C C . MET A 1 96 ? -18.486 2.836 22.009 1.00 93.94 96 MET A C 1
ATOM 734 O O . MET A 1 96 ? -18.352 1.649 21.696 1.00 93.94 96 MET A O 1
ATOM 738 N N . PHE A 1 97 ? -17.449 3.634 22.258 1.00 93.56 97 PHE A N 1
ATOM 739 C CA . PHE A 1 97 ? -16.076 3.151 22.338 1.00 93.56 97 PHE A CA 1
ATOM 740 C C . PHE A 1 97 ? -15.702 2.722 23.754 1.00 93.56 97 PHE A C 1
ATOM 742 O O . PHE A 1 97 ? -16.070 3.349 24.750 1.00 93.56 97 PHE A O 1
ATOM 749 N N . VAL A 1 98 ? -14.908 1.662 23.841 1.00 96.56 98 VAL A N 1
ATOM 750 C CA . VAL A 1 98 ? -14.210 1.267 25.064 1.00 96.56 98 VAL A CA 1
ATOM 751 C C . VAL A 1 98 ? -12.756 0.947 24.732 1.00 96.56 98 VAL A C 1
ATOM 753 O O . VAL A 1 98 ? -12.467 0.447 23.648 1.00 96.56 98 VAL A O 1
ATOM 756 N N . LYS A 1 99 ? -11.826 1.282 25.625 1.00 94.88 99 LYS A N 1
ATOM 757 C CA . LYS A 1 99 ? -10.394 1.349 25.314 1.00 94.88 99 LYS A CA 1
ATOM 758 C C . LYS A 1 99 ? -9.570 0.463 26.249 1.00 94.88 99 LYS A C 1
ATOM 760 O O . LYS A 1 99 ? -9.740 0.497 27.469 1.00 94.88 99 LYS A O 1
ATOM 765 N N . SER A 1 100 ? -8.670 -0.337 25.683 1.00 95.25 100 SER A N 1
ATOM 766 C CA . SER A 1 100 ? -7.666 -1.126 26.402 1.00 95.25 100 SER A CA 1
ATOM 767 C C . SER A 1 100 ? -6.272 -0.576 26.089 1.00 95.25 100 SER A C 1
ATOM 769 O O . SER A 1 100 ? -5.730 -0.890 25.022 1.00 95.25 100 SER A O 1
ATOM 771 N N . PRO A 1 101 ? -5.686 0.226 26.997 1.00 93.56 101 PRO A N 1
ATOM 772 C CA . PRO A 1 101 ? -4.393 0.841 26.747 1.00 93.56 101 PRO A CA 1
ATOM 773 C C . PRO A 1 101 ? -3.252 -0.164 26.751 1.00 93.56 101 PRO A C 1
ATOM 775 O O . PRO A 1 101 ? -3.353 -1.247 27.341 1.00 93.56 101 PRO A O 1
ATOM 778 N N . ASP A 1 102 ? -2.147 0.198 26.101 1.00 88.12 102 ASP A N 1
ATOM 779 C CA . ASP A 1 102 ? -0.933 -0.603 26.180 1.00 88.12 102 ASP A CA 1
ATOM 780 C C . ASP A 1 102 ? -0.366 -0.587 27.614 1.00 88.12 102 ASP A C 1
ATOM 782 O O . ASP A 1 102 ? -0.148 0.489 28.185 1.00 88.12 102 ASP A O 1
ATOM 786 N N . PRO A 1 103 ? -0.088 -1.755 28.224 1.00 91.38 103 PRO A N 1
ATOM 787 C CA . PRO A 1 103 ? 0.462 -1.825 29.571 1.00 91.38 103 PRO A CA 1
ATOM 788 C C . PRO A 1 103 ? 1.773 -1.058 29.762 1.00 91.38 103 PRO A C 1
ATOM 790 O O . PRO A 1 103 ? 2.038 -0.601 30.874 1.00 91.38 103 PRO A O 1
ATOM 793 N N . ALA A 1 104 ? 2.600 -0.913 28.722 1.00 88.12 104 ALA A N 1
ATOM 794 C CA . ALA A 1 104 ? 3.831 -0.133 28.809 1.00 88.12 104 ALA A CA 1
ATOM 795 C C . ALA A 1 104 ? 3.541 1.373 28.947 1.00 88.12 104 ALA A C 1
ATOM 797 O O . ALA A 1 104 ? 4.256 2.080 29.663 1.00 88.12 104 ALA A O 1
ATOM 798 N N . CYS A 1 105 ? 2.440 1.842 28.357 1.00 88.44 105 CYS A N 1
ATOM 799 C CA . CYS A 1 105 ? 1.974 3.224 28.437 1.00 88.44 105 CYS A CA 1
ATOM 800 C C . CYS A 1 105 ? 1.166 3.540 29.707 1.00 88.44 105 CYS A C 1
ATOM 802 O O . CYS A 1 105 ? 0.905 4.705 30.006 1.00 88.44 105 CYS A O 1
ATOM 804 N N . ALA A 1 106 ? 0.830 2.518 30.498 1.00 92.25 106 ALA A N 1
ATOM 805 C CA . ALA A 1 106 ? 0.138 2.635 31.780 1.00 92.25 106 ALA A CA 1
ATOM 806 C C . ALA A 1 106 ? 1.081 2.496 32.994 1.00 92.25 106 ALA A C 1
ATOM 808 O O . ALA A 1 106 ? 0.650 2.135 34.093 1.00 92.25 106 ALA A O 1
ATOM 809 N N . THR A 1 107 ? 2.381 2.762 32.823 1.00 87.31 107 THR A N 1
ATOM 810 C CA . THR A 1 107 ? 3.356 2.686 33.923 1.00 87.31 107 THR A CA 1
ATOM 811 C C . THR A 1 107 ? 2.946 3.619 35.074 1.00 87.31 107 THR A C 1
ATOM 813 O O . THR A 1 107 ? 2.723 4.809 34.873 1.00 87.31 107 THR A O 1
ATOM 816 N N . GLY A 1 108 ? 2.830 3.074 36.291 1.00 88.19 108 GLY A N 1
ATOM 817 C CA . GLY A 1 108 ? 2.359 3.810 37.476 1.00 88.19 108 GLY A CA 1
ATOM 818 C C . GLY A 1 108 ? 0.835 3.851 37.651 1.00 88.19 108 GLY A C 1
ATOM 819 O O . GLY A 1 108 ? 0.356 4.428 38.624 1.00 88.19 108 GLY A O 1
ATOM 820 N N . SER A 1 109 ? 0.070 3.223 36.753 1.00 94.75 109 SER A N 1
ATOM 821 C CA . SER A 1 109 ? -1.382 3.101 36.883 1.00 94.75 109 SER A CA 1
ATOM 822 C C . SER A 1 109 ? -1.792 2.273 38.104 1.00 94.75 109 SER A C 1
ATOM 824 O O . SER A 1 109 ? -1.246 1.195 38.356 1.00 94.75 109 SER A O 1
ATOM 826 N N . ARG A 1 110 ? -2.848 2.714 38.800 1.00 94.25 110 ARG A N 1
ATOM 827 C CA . ARG A 1 110 ? -3.549 1.915 39.826 1.00 94.25 110 ARG A CA 1
ATOM 828 C C . ARG A 1 110 ? -4.147 0.620 39.258 1.00 94.25 110 ARG A C 1
ATOM 830 O O . ARG A 1 110 ? -4.390 -0.321 40.010 1.00 94.25 110 ARG A O 1
ATOM 837 N N . PHE A 1 111 ? -4.414 0.589 37.956 1.00 95.56 111 PHE A N 1
ATOM 838 C CA . PHE A 1 111 ? -5.125 -0.481 37.262 1.00 95.56 111 PHE A CA 1
ATOM 839 C C . PHE A 1 111 ? -4.211 -1.337 36.383 1.00 95.56 111 PHE A C 1
ATOM 841 O O . PHE A 1 111 ? -4.701 -2.044 35.507 1.00 95.56 111 PHE A O 1
ATOM 848 N N . LEU A 1 112 ? -2.890 -1.268 36.573 1.00 94.56 112 LEU A N 1
ATOM 849 C CA . LEU A 1 112 ? -1.926 -1.893 35.665 1.00 94.56 112 LEU A CA 1
ATOM 850 C C . LEU A 1 112 ? -2.158 -3.402 35.469 1.00 94.56 112 LEU A C 1
ATOM 852 O O . LEU A 1 112 ? -2.035 -3.895 34.349 1.00 94.56 112 LEU A O 1
ATOM 856 N N . ASP A 1 113 ? -2.527 -4.133 36.523 1.00 92.81 113 ASP A N 1
ATOM 857 C CA . ASP A 1 113 ? -2.792 -5.574 36.426 1.00 92.81 113 ASP A CA 1
ATOM 858 C C . ASP A 1 113 ? -4.065 -5.868 35.620 1.00 92.81 113 ASP A C 1
ATOM 860 O O . ASP A 1 113 ? -4.067 -6.756 34.768 1.00 92.81 113 ASP A O 1
ATOM 864 N N . GLN A 1 114 ? -5.126 -5.082 35.821 1.00 94.44 114 GLN A N 1
ATOM 865 C CA . GLN A 1 114 ? -6.354 -5.179 35.031 1.00 94.44 114 GLN A CA 1
ATOM 866 C C . GLN A 1 114 ? -6.118 -4.795 33.570 1.00 94.44 114 GLN A C 1
ATOM 868 O O . GLN A 1 114 ? -6.595 -5.483 32.673 1.00 94.44 114 GLN A O 1
ATOM 873 N N . ILE A 1 115 ? -5.346 -3.733 33.323 1.00 95.62 115 ILE A N 1
ATOM 874 C CA . ILE A 1 115 ? -4.965 -3.302 31.974 1.00 95.62 115 ILE A CA 1
ATOM 875 C C . ILE A 1 115 ? -4.217 -4.432 31.259 1.00 95.62 115 ILE A C 1
ATOM 877 O O . ILE A 1 115 ? -4.527 -4.722 30.109 1.00 95.62 115 ILE A O 1
ATOM 881 N N . ARG A 1 116 ? -3.284 -5.120 31.935 1.00 93.31 116 ARG A N 1
ATOM 882 C CA . ARG A 1 116 ? -2.566 -6.280 31.376 1.00 93.31 116 ARG A CA 1
ATOM 883 C C . ARG A 1 116 ? -3.490 -7.450 31.050 1.00 93.31 116 ARG A C 1
ATOM 885 O O . ARG A 1 116 ? -3.377 -8.006 29.959 1.00 93.31 116 ARG A O 1
ATOM 892 N N . ASP A 1 117 ? -4.383 -7.814 31.969 1.00 90.19 117 ASP A N 1
ATOM 893 C CA . ASP A 1 117 ? -5.343 -8.905 31.758 1.00 90.19 117 ASP A CA 1
ATOM 894 C C . ASP A 1 117 ? -6.268 -8.604 30.573 1.00 90.19 117 ASP A C 1
ATOM 896 O O . ASP A 1 117 ? -6.384 -9.400 29.640 1.00 90.19 117 ASP A O 1
ATOM 900 N N . VAL A 1 118 ? -6.862 -7.407 30.556 1.00 95.19 118 VAL A N 1
ATOM 901 C CA . VAL A 1 118 ? -7.732 -6.980 29.460 1.00 95.19 118 VAL A CA 1
ATOM 902 C C . VAL A 1 118 ? -6.958 -6.911 28.149 1.00 95.19 118 VAL A C 1
ATOM 904 O O . VAL A 1 118 ? -7.444 -7.440 27.155 1.00 95.19 118 VAL A O 1
ATOM 907 N N . ARG A 1 119 ? -5.744 -6.347 28.129 1.00 92.94 119 ARG A N 1
ATOM 908 C CA . ARG A 1 119 ? -4.911 -6.273 26.919 1.00 92.94 119 ARG A CA 1
ATOM 909 C C . ARG A 1 119 ? -4.693 -7.651 26.303 1.00 92.94 119 ARG A C 1
ATOM 911 O O . ARG A 1 119 ? -4.857 -7.808 25.096 1.00 92.94 119 ARG A O 1
ATOM 918 N N . ALA A 1 120 ? -4.364 -8.650 27.122 1.00 84.44 120 ALA A N 1
ATOM 919 C CA . ALA A 1 120 ? -4.162 -10.019 26.656 1.00 84.44 120 ALA A CA 1
ATOM 920 C C . ALA A 1 120 ? -5.446 -10.617 26.055 1.00 84.44 120 ALA A C 1
ATOM 922 O O . ALA A 1 120 ? -5.404 -11.242 24.994 1.00 84.44 120 ALA A O 1
ATOM 923 N N . LYS A 1 121 ? -6.598 -10.385 26.694 1.00 86.75 121 LYS A N 1
ATOM 924 C CA . LYS A 1 121 ? -7.900 -10.858 26.204 1.00 86.75 121 LYS A CA 1
ATOM 925 C C . LYS A 1 121 ? -8.340 -10.152 24.924 1.00 86.75 121 LYS A C 1
ATOM 927 O O . LYS A 1 121 ? -8.847 -10.806 24.019 1.00 86.75 121 LYS A O 1
ATOM 932 N N . VAL A 1 122 ? -8.119 -8.843 24.825 1.00 84.62 122 VAL A N 1
ATOM 933 C CA . VAL A 1 122 ? -8.417 -8.054 23.624 1.00 84.62 122 VAL A CA 1
ATOM 934 C C . VAL A 1 122 ? -7.535 -8.497 22.461 1.00 84.62 122 VAL A C 1
ATOM 936 O O . VAL A 1 122 ? -8.060 -8.720 21.379 1.00 84.62 122 VAL A O 1
ATOM 939 N N . ALA A 1 123 ? -6.236 -8.719 22.680 1.00 74.19 123 ALA A N 1
ATOM 940 C CA . ALA A 1 123 ? -5.339 -9.248 21.651 1.00 74.19 123 ALA A CA 1
ATOM 941 C C . ALA A 1 123 ? -5.773 -10.644 21.165 1.00 74.19 123 ALA A C 1
ATOM 943 O O . ALA A 1 123 ? -5.735 -10.926 19.969 1.00 74.19 123 ALA A O 1
ATOM 944 N N . ALA A 1 124 ? -6.244 -11.507 22.074 1.00 73.94 124 ALA A N 1
ATOM 945 C CA . ALA A 1 124 ? -6.804 -12.807 21.709 1.00 73.94 124 ALA A CA 1
ATOM 946 C C . ALA A 1 124 ? -8.099 -12.678 20.886 1.00 73.94 124 ALA A C 1
ATOM 948 O O . ALA A 1 124 ? -8.263 -13.374 19.884 1.00 73.94 124 ALA A O 1
ATOM 949 N N . LEU A 1 125 ? -8.991 -11.768 21.283 1.00 74.69 125 LEU A N 1
ATOM 950 C CA . LEU A 1 125 ? -10.263 -11.511 20.607 1.00 74.69 125 LEU A CA 1
ATOM 951 C C . LEU A 1 125 ? -10.075 -10.834 19.241 1.00 74.69 125 LEU A C 1
ATOM 953 O O . LEU A 1 125 ? -10.809 -11.133 18.306 1.00 74.69 125 LEU A O 1
ATOM 957 N N . ALA A 1 126 ? -9.054 -9.987 19.097 1.00 68.12 126 ALA A N 1
ATOM 958 C CA . ALA A 1 126 ? -8.707 -9.321 17.843 1.00 68.12 126 ALA A CA 1
ATOM 959 C C . ALA A 1 126 ? -8.292 -10.311 16.742 1.00 68.12 126 ALA A C 1
ATOM 961 O O . ALA A 1 126 ? -8.481 -10.027 15.564 1.00 68.12 126 ALA A O 1
ATOM 962 N N . MET A 1 127 ? -7.772 -11.491 17.105 1.00 56.19 127 MET A N 1
ATOM 963 C CA . MET A 1 127 ? -7.456 -12.539 16.128 1.00 56.19 127 MET A CA 1
ATOM 964 C C . MET A 1 127 ? -8.711 -13.217 15.558 1.00 56.19 127 MET A C 1
ATOM 966 O O . MET A 1 127 ? -8.666 -13.714 14.437 1.00 56.19 127 MET A O 1
ATOM 970 N N . HIS A 1 128 ? -9.809 -13.273 16.322 1.00 63.16 128 HIS A N 1
ATOM 971 C CA . HIS A 1 128 ? -11.055 -13.940 15.935 1.00 63.16 128 HIS A CA 1
ATOM 972 C C . HIS A 1 128 ? -12.258 -13.255 16.603 1.00 63.16 128 HIS A C 1
ATOM 974 O O . HIS A 1 128 ? -12.682 -13.649 17.693 1.00 63.16 128 HIS A O 1
ATOM 980 N N . ILE A 1 129 ? -12.838 -12.249 15.941 1.00 66.62 129 ILE A N 1
ATOM 981 C CA . ILE A 1 129 ? -14.090 -11.634 16.399 1.00 66.62 129 ILE A CA 1
ATOM 982 C C . ILE A 1 129 ? -15.232 -12.625 16.135 1.00 66.62 129 ILE A C 1
ATOM 984 O O . ILE A 1 129 ? -15.596 -12.890 14.990 1.00 66.62 129 ILE A O 1
ATOM 988 N N . GLY A 1 130 ? -15.764 -13.217 17.203 1.00 64.12 130 GLY A N 1
ATOM 989 C CA . GLY A 1 130 ? -16.934 -14.094 17.147 1.00 64.12 130 GLY A CA 1
ATOM 990 C C . GLY A 1 130 ? -18.255 -13.322 17.230 1.00 64.12 130 GLY A C 1
ATOM 991 O O . GLY A 1 130 ? -18.283 -12.147 17.577 1.00 64.12 130 GLY A O 1
ATOM 992 N N . ASN A 1 131 ? -19.370 -14.015 16.978 1.00 75.25 131 ASN A N 1
ATOM 993 C CA . ASN A 1 131 ? -20.722 -13.469 17.186 1.00 75.25 131 ASN A CA 1
ATOM 994 C C . ASN A 1 131 ? -21.169 -13.489 18.659 1.00 75.25 131 ASN A C 1
ATOM 996 O O . ASN A 1 131 ? -22.269 -13.032 18.971 1.00 75.25 131 ASN A O 1
ATOM 1000 N N . GLU A 1 132 ? -20.350 -14.049 19.550 1.00 76.88 132 GLU A N 1
ATOM 1001 C CA . GLU A 1 132 ? -20.637 -14.091 20.980 1.00 76.88 132 GLU A CA 1
ATOM 1002 C C . GLU A 1 132 ? -20.623 -12.670 21.559 1.00 76.88 132 GLU A C 1
ATOM 1004 O O . GLU A 1 132 ? -19.688 -11.906 21.292 1.00 76.88 132 GLU A O 1
ATOM 1009 N N . PRO A 1 133 ? -21.629 -12.287 22.361 1.00 86.19 133 PRO A N 1
ATOM 1010 C CA . PRO A 1 133 ? -21.622 -10.987 23.004 1.00 86.19 133 PRO A CA 1
ATOM 1011 C C . PRO A 1 133 ? -20.507 -10.920 24.049 1.00 86.19 133 PRO A C 1
ATOM 1013 O O . PRO A 1 133 ? -20.044 -11.939 24.567 1.00 86.19 133 PRO A O 1
ATOM 1016 N N . ILE A 1 134 ? -20.097 -9.706 24.396 1.00 92.25 134 ILE A N 1
ATOM 1017 C CA . ILE A 1 134 ? -19.095 -9.469 25.430 1.00 92.25 134 ILE A CA 1
ATOM 1018 C C . ILE A 1 134 ? -19.700 -8.734 26.621 1.00 92.25 134 ILE A C 1
ATOM 1020 O O . ILE A 1 134 ? -20.690 -8.009 26.522 1.00 92.25 134 ILE A O 1
ATOM 1024 N N . THR A 1 135 ? -19.067 -8.912 27.771 1.00 92.81 135 THR A N 1
ATOM 1025 C CA . THR A 1 135 ? -19.300 -8.118 28.971 1.00 92.81 135 THR A CA 1
ATOM 1026 C C . THR A 1 135 ? -18.017 -7.387 29.321 1.00 92.81 135 THR A C 1
ATOM 1028 O O . THR A 1 135 ? -16.969 -8.011 29.485 1.00 92.81 135 THR A O 1
ATOM 1031 N N . VAL A 1 136 ? -18.099 -6.067 29.466 1.00 95.38 136 VAL A N 1
ATOM 1032 C CA . VAL A 1 136 ? -16.950 -5.208 29.772 1.00 95.38 136 VAL A CA 1
ATOM 1033 C C . VAL A 1 136 ? -17.220 -4.359 31.003 1.00 95.38 136 VAL A C 1
ATOM 1035 O O . VAL A 1 136 ? -18.353 -3.939 31.248 1.00 95.38 136 VAL A O 1
ATOM 1038 N N . SER A 1 137 ? -16.178 -4.092 31.788 1.00 95.62 137 SER A N 1
ATOM 1039 C CA . SER A 1 137 ? -16.214 -3.036 32.804 1.00 95.62 137 SER A CA 1
ATOM 1040 C C . SER A 1 137 ? -15.026 -2.104 32.640 1.00 95.62 137 SER A C 1
ATOM 1042 O O . SER A 1 137 ? -13.948 -2.550 32.261 1.00 95.62 137 SER A O 1
ATOM 1044 N N . GLY A 1 138 ? -15.196 -0.825 32.953 1.00 96.25 138 GLY A N 1
ATOM 1045 C CA . GLY A 1 138 ? -14.132 0.169 32.826 1.00 96.25 138 GLY A CA 1
ATOM 1046 C C . GLY A 1 138 ? -14.440 1.459 33.572 1.00 96.25 138 GLY A C 1
ATOM 1047 O O . GLY A 1 138 ? -15.542 1.633 34.096 1.00 96.25 138 GLY A O 1
ATOM 1048 N N . VAL A 1 139 ? -13.455 2.349 33.654 1.00 96.94 139 VAL A N 1
ATOM 1049 C CA . VAL A 1 139 ? -13.633 3.692 34.229 1.00 96.94 139 VAL A CA 1
ATOM 1050 C C . VAL A 1 139 ? -14.301 4.583 33.186 1.00 96.94 139 VAL A C 1
ATOM 1052 O O . VAL A 1 139 ? -13.888 4.569 32.032 1.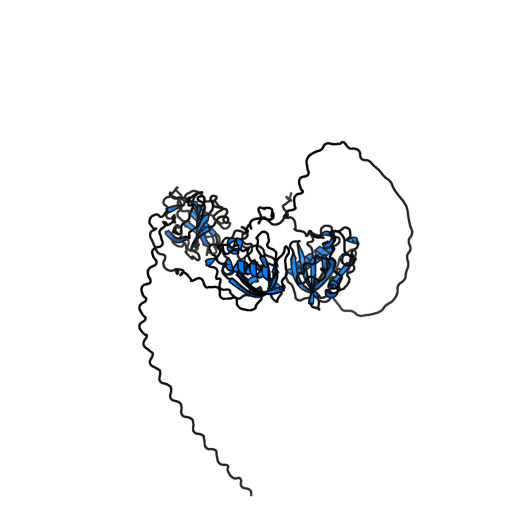00 96.94 139 VAL A O 1
ATOM 1055 N N . GLY A 1 140 ? -15.333 5.341 33.564 1.00 95.12 140 GLY A N 1
ATOM 1056 C CA . GLY A 1 140 ? -15.923 6.318 32.645 1.00 95.12 140 GLY A CA 1
ATOM 1057 C C . GLY A 1 140 ? -14.925 7.421 32.294 1.00 95.12 140 GLY A C 1
ATOM 1058 O O . GLY A 1 140 ? -14.175 7.869 33.157 1.00 95.12 140 GLY A O 1
ATOM 1059 N N . PHE A 1 141 ? -14.922 7.881 31.051 1.00 94.69 141 PHE A N 1
ATOM 1060 C CA . PHE A 1 141 ? -14.050 8.956 30.589 1.00 94.69 141 PHE A CA 1
ATOM 1061 C C . PHE A 1 141 ? -14.795 9.842 29.590 1.00 94.69 141 PHE A C 1
ATOM 1063 O O . PHE A 1 141 ? -15.467 9.321 28.703 1.00 94.69 141 PHE A O 1
ATOM 1070 N N . PHE A 1 142 ? -14.700 11.169 29.731 1.00 90.19 142 PHE A N 1
ATOM 1071 C CA . PHE A 1 142 ? -15.169 12.078 28.687 1.00 90.19 142 PHE A CA 1
ATOM 1072 C C . PHE A 1 142 ? -14.037 12.345 27.705 1.00 90.19 142 PHE A C 1
ATOM 1074 O O . PHE A 1 142 ? -13.052 13.015 28.033 1.00 90.19 142 PHE A O 1
ATOM 1081 N N . ASN A 1 143 ? -14.217 11.839 26.493 1.00 82.69 143 ASN A N 1
ATOM 1082 C CA . ASN A 1 143 ? -13.350 12.124 25.370 1.00 82.69 143 ASN A CA 1
ATOM 1083 C C . ASN A 1 143 ? -13.853 13.357 24.605 1.00 82.69 143 ASN A C 1
ATOM 1085 O O . ASN A 1 143 ? -15.011 13.770 24.733 1.00 82.69 143 ASN A O 1
ATOM 1089 N N . PHE A 1 144 ? -12.985 13.953 23.792 1.00 77.75 144 PHE A N 1
ATOM 1090 C CA . PHE A 1 144 ? -13.388 15.028 22.898 1.00 77.75 144 PHE A CA 1
ATOM 1091 C C . PHE A 1 144 ? -14.435 14.503 21.905 1.00 77.75 144 PHE A C 1
ATOM 1093 O O . PHE A 1 144 ? -14.290 13.436 21.299 1.00 77.75 144 PHE A O 1
ATOM 1100 N N . LEU A 1 145 ? -15.526 15.257 21.752 1.00 71.38 145 LEU A N 1
ATOM 1101 C CA . LEU A 1 145 ? -16.575 14.957 20.781 1.00 71.38 145 LEU A CA 1
ATOM 1102 C C . LEU A 1 145 ? -16.026 15.173 19.370 1.00 71.38 145 LEU A C 1
ATOM 1104 O O . LEU A 1 145 ? -15.973 16.301 18.885 1.00 71.38 145 LEU A O 1
ATOM 1108 N N . SER A 1 146 ? -15.643 14.086 18.708 1.00 59.94 146 SER A N 1
ATOM 1109 C CA . SER A 1 146 ? -15.172 14.093 17.322 1.00 59.94 146 SER A CA 1
ATOM 1110 C C . SER A 1 146 ? -16.311 13.890 16.317 1.00 59.94 146 SER A C 1
ATOM 1112 O O . SER A 1 146 ? -16.091 14.026 15.118 1.00 59.94 146 SER A O 1
ATOM 1114 N N . LYS A 1 147 ? -17.538 13.595 16.792 1.00 58.12 147 LYS A N 1
ATOM 1115 C CA . LYS A 1 147 ? -18.705 13.207 15.967 1.00 58.12 147 LYS A CA 1
ATOM 1116 C C . LYS A 1 147 ? -18.406 12.021 15.037 1.00 58.12 147 LYS A C 1
ATOM 1118 O O . LYS A 1 147 ? -19.034 11.869 13.992 1.00 58.12 147 LYS A O 1
ATOM 1123 N N . THR A 1 148 ? -17.452 11.190 15.443 1.00 53.50 148 THR A N 1
ATOM 1124 C CA . THR A 1 148 ? -17.125 9.909 14.819 1.00 53.50 148 THR A CA 1
ATOM 1125 C C . THR A 1 148 ? -18.353 8.978 14.850 1.00 53.50 148 THR A C 1
ATOM 1127 O O . THR A 1 148 ? -19.080 8.961 15.850 1.00 53.50 148 THR A O 1
ATOM 1130 N N . PRO A 1 149 ? -18.617 8.178 13.799 1.00 66.00 149 PRO A N 1
ATOM 1131 C CA . PRO A 1 149 ? -19.593 7.115 13.813 1.00 66.00 149 PRO A CA 1
ATOM 1132 C C . PRO A 1 149 ? -19.233 6.182 14.952 1.00 66.00 149 PRO A C 1
ATOM 1134 O O . PRO A 1 149 ? -18.064 5.925 15.235 1.00 66.00 149 PRO A O 1
ATOM 1137 N N . ASN A 1 150 ? -20.259 5.674 15.608 1.00 77.88 150 ASN A N 1
ATOM 1138 C CA . ASN A 1 150 ? -20.141 4.751 16.720 1.00 77.88 150 ASN A CA 1
ATOM 1139 C C . ASN A 1 150 ? -19.652 5.336 18.064 1.00 77.88 150 ASN A C 1
ATOM 1141 O O . ASN A 1 150 ? -19.700 4.627 19.072 1.00 77.88 150 ASN A O 1
ATOM 1145 N N . GLN A 1 151 ? -19.265 6.617 18.130 1.00 84.56 151 GLN A N 1
ATOM 1146 C CA . GLN A 1 151 ? -19.009 7.307 19.400 1.00 84.56 151 GLN A CA 1
ATOM 1147 C C . GLN A 1 151 ? -20.319 7.565 20.154 1.00 84.56 151 GLN A C 1
ATOM 1149 O O . GLN A 1 151 ? -21.353 7.865 19.549 1.00 84.56 151 GLN A O 1
ATOM 1154 N N . ALA A 1 152 ? -20.278 7.508 21.488 1.00 87.12 152 ALA A N 1
ATOM 1155 C CA . ALA A 1 152 ? -21.408 7.949 22.297 1.00 87.12 152 ALA A CA 1
ATOM 1156 C C . ALA A 1 152 ? -21.693 9.436 22.045 1.00 87.12 152 ALA A C 1
ATOM 1158 O O . ALA A 1 152 ? -20.782 10.264 21.988 1.00 87.12 152 ALA A O 1
ATOM 1159 N N . GLN A 1 153 ? -22.974 9.791 21.951 1.00 85.19 153 GLN A N 1
ATOM 1160 C CA . GLN A 1 153 ? -23.418 11.134 21.552 1.00 85.19 153 GLN A CA 1
ATOM 1161 C C . GLN A 1 153 ? -22.937 12.257 22.485 1.00 85.19 153 GLN A C 1
ATOM 1163 O O . GLN A 1 153 ? -22.858 13.412 22.072 1.00 85.19 153 GLN A O 1
ATOM 1168 N N . ASN A 1 154 ? -22.616 11.925 23.734 1.00 86.94 154 ASN A N 1
ATOM 1169 C CA . ASN A 1 154 ? -22.118 12.848 24.750 1.00 86.94 154 ASN A CA 1
ATOM 1170 C C . ASN A 1 154 ? -20.596 12.763 24.980 1.00 86.94 154 ASN A C 1
ATOM 1172 O O . ASN A 1 154 ? -20.087 13.446 25.869 1.00 86.94 154 ASN A O 1
ATOM 1176 N N . GLY A 1 155 ? -19.881 11.947 24.195 1.00 87.12 155 GLY A N 1
ATOM 1177 C CA . GLY A 1 155 ? -18.425 11.799 24.244 1.00 87.12 155 GLY A CA 1
ATOM 1178 C C . GLY A 1 155 ? -17.919 10.838 25.318 1.00 87.12 155 GLY A C 1
ATOM 1179 O O . GLY A 1 155 ? -16.712 10.764 25.535 1.00 87.12 155 GLY A O 1
ATOM 1180 N N . ILE A 1 156 ? -18.807 10.110 26.002 1.00 93.00 156 ILE A N 1
ATOM 1181 C CA . ILE A 1 156 ? -18.398 9.121 27.003 1.00 93.00 156 ILE A CA 1
ATOM 1182 C C . ILE A 1 156 ? -17.787 7.884 26.331 1.00 93.00 156 ILE A C 1
ATOM 1184 O O . ILE A 1 156 ? -18.326 7.336 25.374 1.00 93.00 156 ILE A O 1
ATOM 1188 N N . GLU A 1 157 ? -16.679 7.412 26.891 1.00 94.38 157 GLU A N 1
ATOM 1189 C CA . GLU A 1 157 ? -16.080 6.104 26.627 1.00 94.38 157 GLU A CA 1
ATOM 1190 C C . GLU A 1 157 ? -15.704 5.420 27.953 1.00 94.38 157 GLU A C 1
ATOM 1192 O O . GLU A 1 157 ? -15.746 6.042 29.021 1.00 94.38 157 GLU A O 1
ATOM 1197 N N . LEU A 1 158 ? -15.338 4.133 27.907 1.00 97.19 158 LEU A N 1
ATOM 1198 C CA . LEU A 1 158 ? -14.682 3.477 29.047 1.00 97.19 158 LEU A CA 1
ATOM 1199 C C . LEU A 1 158 ? -13.175 3.390 28.811 1.00 97.19 158 LEU A C 1
ATOM 1201 O O . LEU A 1 158 ? -12.745 2.681 27.902 1.00 97.19 158 LEU A O 1
ATOM 1205 N N . HIS A 1 159 ? -12.391 4.071 29.647 1.00 95.69 159 HIS A N 1
ATOM 1206 C CA . HIS A 1 159 ? -10.936 4.134 29.550 1.00 95.69 159 HIS A CA 1
ATOM 1207 C C . HIS A 1 159 ? -10.304 4.322 30.953 1.00 95.69 159 HIS A C 1
ATOM 1209 O O . HIS A 1 159 ? -10.541 5.348 31.594 1.00 95.69 159 HIS A O 1
ATOM 1215 N N . PRO A 1 160 ? -9.544 3.336 31.472 1.00 96.38 160 PRO A N 1
ATOM 1216 C CA . PRO A 1 160 ? -9.251 2.048 30.855 1.00 96.38 160 PRO A CA 1
ATOM 1217 C C . PRO A 1 160 ? -10.389 1.052 31.076 1.00 96.38 160 PRO A C 1
ATOM 1219 O O . PRO A 1 160 ? -11.140 1.126 32.058 1.00 96.38 160 PRO A O 1
ATOM 1222 N N . LEU A 1 161 ? -10.481 0.068 30.186 1.00 97.00 161 LEU A N 1
ATOM 1223 C CA . LEU A 1 161 ? -11.159 -1.181 30.494 1.00 97.00 161 LEU A CA 1
ATOM 1224 C C . LEU A 1 161 ? -10.429 -1.913 31.628 1.00 97.00 161 LEU A C 1
ATOM 1226 O O . LEU A 1 161 ? -9.205 -2.021 31.648 1.00 97.00 161 LEU A O 1
ATOM 1230 N N . LEU A 1 162 ? -11.217 -2.429 32.566 1.00 95.19 162 LEU A N 1
ATOM 1231 C CA . LEU A 1 162 ? -10.775 -3.125 33.773 1.00 95.19 162 LEU A CA 1
ATOM 1232 C C . LEU A 1 162 ? -11.159 -4.609 33.784 1.00 95.19 162 LEU A C 1
ATOM 1234 O O . LEU A 1 162 ? -10.579 -5.383 34.540 1.00 95.19 162 LEU A O 1
ATOM 1238 N N . SER A 1 163 ? -12.151 -5.008 32.988 1.00 93.62 163 SER A N 1
ATOM 1239 C CA . SER A 1 163 ? -12.484 -6.413 32.755 1.00 93.62 163 SER A CA 1
ATOM 1240 C C . SER A 1 163 ? -13.115 -6.600 31.381 1.00 93.62 163 SER A C 1
ATOM 1242 O O . SER A 1 163 ? -13.778 -5.697 30.858 1.00 93.62 163 SER A O 1
ATOM 1244 N N . LEU A 1 164 ? -12.905 -7.782 30.806 1.00 93.38 164 LEU A N 1
ATOM 1245 C CA . LEU A 1 164 ? -13.490 -8.203 29.542 1.00 93.38 164 LEU A CA 1
ATOM 1246 C C . LEU A 1 164 ? -13.752 -9.699 29.612 1.00 93.38 164 LEU A C 1
ATOM 1248 O O . LEU A 1 164 ? -12.855 -10.484 29.906 1.00 93.38 164 LEU A O 1
ATOM 1252 N N . CYS A 1 165 ? -14.974 -10.083 29.282 1.00 86.62 165 CYS A N 1
ATOM 1253 C CA . CYS A 1 165 ? -15.401 -11.465 29.238 1.00 86.62 165 CYS A CA 1
ATOM 1254 C C . CYS A 1 165 ? -16.241 -11.705 27.975 1.00 86.62 165 CYS A C 1
ATOM 1256 O O . CYS A 1 165 ? -17.009 -10.832 27.573 1.00 86.62 165 CYS A O 1
ATOM 1258 N N . VAL A 1 166 ? -16.091 -12.880 27.355 1.00 85.31 166 VAL A N 1
ATOM 1259 C CA . VAL A 1 166 ? -16.820 -13.290 26.143 1.00 85.31 166 VAL A CA 1
ATOM 1260 C C . VAL A 1 166 ? -17.883 -14.329 26.506 1.00 85.31 166 VAL A C 1
ATOM 1262 O O . VAL A 1 166 ? -17.587 -15.296 27.209 1.00 85.31 166 VAL A O 1
ATOM 1265 N N . GLY A 1 167 ? -19.103 -14.135 26.013 1.00 78.19 167 GLY A N 1
ATOM 1266 C CA . GLY A 1 167 ? -20.262 -14.997 26.228 1.00 78.19 167 GLY A CA 1
ATOM 1267 C C . GLY A 1 167 ? -21.419 -14.296 26.946 1.00 78.19 167 GLY A C 1
ATOM 1268 O O . GLY A 1 167 ? -21.261 -13.256 27.593 1.00 78.19 167 GLY A O 1
ATOM 1269 N N . PHE A 1 168 ? -22.603 -14.901 26.850 1.00 77.69 168 PHE A N 1
ATOM 1270 C CA . PHE A 1 168 ? -23.810 -14.413 27.517 1.00 77.69 168 PHE A CA 1
ATOM 1271 C C . PHE A 1 168 ? -23.695 -14.463 29.040 1.00 77.69 168 PHE A C 1
ATOM 1273 O O . PHE A 1 168 ? -23.272 -15.467 29.613 1.00 77.69 168 PHE A O 1
ATOM 1280 N N . ASP A 1 169 ? -24.091 -13.361 29.677 1.00 76.69 169 ASP A N 1
ATOM 1281 C CA . ASP A 1 169 ? -24.099 -13.134 31.125 1.00 76.69 169 ASP A CA 1
ATOM 1282 C C . ASP A 1 169 ? -22.778 -13.487 31.808 1.00 76.69 169 ASP A C 1
ATOM 1284 O O . ASP A 1 169 ? -22.714 -13.770 33.009 1.00 76.69 169 ASP A O 1
ATOM 1288 N N . CYS A 1 170 ? -21.698 -13.454 31.033 1.00 75.38 170 CYS A N 1
ATOM 1289 C CA . CYS A 1 170 ? -20.436 -13.938 31.507 1.00 75.38 170 CYS A CA 1
ATOM 1290 C C . CYS A 1 170 ? -19.836 -12.928 32.496 1.00 75.38 170 CYS A C 1
ATOM 1292 O O . CYS A 1 170 ? -19.953 -11.698 32.388 1.00 75.38 170 CYS A O 1
ATOM 1294 N N . SER A 1 171 ? -19.222 -13.469 33.535 1.00 69.69 171 SER A N 1
ATOM 1295 C CA . SER A 1 171 ? -18.508 -12.700 34.538 1.00 69.69 171 SER A CA 1
ATOM 1296 C C . SER A 1 171 ? -17.100 -13.248 34.618 1.00 69.69 171 SER A C 1
ATOM 1298 O O . SER A 1 171 ? -16.928 -14.441 34.877 1.00 69.69 171 SER A O 1
ATOM 1300 N N . ASP A 1 172 ? -16.103 -12.383 34.453 1.00 57.53 172 ASP A N 1
ATOM 1301 C CA . ASP A 1 172 ? -14.760 -12.728 34.889 1.00 57.53 172 ASP A CA 1
ATOM 1302 C C . ASP A 1 172 ? -14.826 -13.089 36.378 1.00 57.53 172 ASP A C 1
ATOM 1304 O O . ASP A 1 172 ? -15.245 -12.288 37.217 1.00 57.53 172 ASP A O 1
ATOM 1308 N N . ALA A 1 173 ? -14.404 -14.306 36.719 1.00 43.69 173 ALA A N 1
ATOM 1309 C CA . ALA A 1 173 ? -14.300 -14.771 38.101 1.00 43.69 173 ALA A CA 1
ATOM 1310 C C . ALA A 1 173 ? -13.266 -13.971 38.931 1.00 43.69 173 ALA A C 1
ATOM 1312 O O . ALA A 1 173 ? -13.063 -14.261 40.10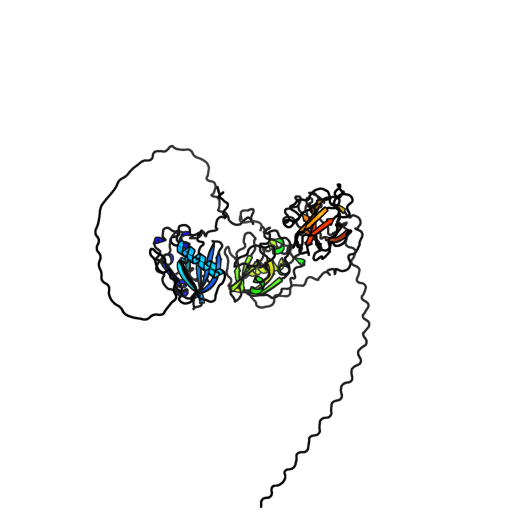6 1.00 43.69 173 ALA A O 1
ATOM 1313 N N . SER A 1 174 ? -12.637 -12.937 38.355 1.00 43.28 174 SER A N 1
ATOM 1314 C CA . SER A 1 174 ? -11.759 -11.979 39.035 1.00 43.28 174 SER A CA 1
ATOM 1315 C C . SER A 1 174 ? -12.507 -10.924 39.863 1.00 43.28 174 SER A C 1
ATOM 1317 O O . SER A 1 174 ? -11.887 -10.021 40.420 1.00 43.28 174 SER A O 1
ATOM 1319 N N . GLY A 1 175 ? -13.823 -11.065 40.048 1.00 34.62 175 GLY A N 1
ATOM 1320 C CA . GLY A 1 175 ? -14.619 -10.299 41.014 1.00 34.62 175 GLY A CA 1
ATOM 1321 C C . GLY A 1 175 ? -14.270 -10.516 42.500 1.00 34.62 175 GLY A C 1
ATOM 1322 O O . GLY A 1 175 ? -15.108 -10.225 43.350 1.00 34.62 175 GLY A O 1
ATOM 1323 N N . ILE A 1 176 ? -13.072 -11.009 42.840 1.00 30.52 176 ILE A N 1
ATOM 1324 C CA . ILE A 1 176 ? -12.598 -11.160 44.222 1.00 30.52 176 ILE A CA 1
ATOM 1325 C C . ILE A 1 176 ? -11.243 -10.456 44.393 1.00 30.52 176 ILE A C 1
ATOM 1327 O O . ILE A 1 176 ? -10.201 -10.955 43.981 1.00 30.52 176 ILE A O 1
ATOM 1331 N N . TRP A 1 177 ? -11.258 -9.323 45.094 1.00 28.23 177 TRP A N 1
ATOM 1332 C CA . TRP A 1 177 ? -10.186 -8.961 46.032 1.00 28.23 177 TRP A CA 1
ATOM 1333 C C . TRP A 1 177 ? -10.582 -9.564 47.400 1.00 28.23 177 TRP A C 1
ATOM 1335 O O . TRP A 1 177 ? -11.776 -9.456 47.696 1.00 28.23 177 TRP A O 1
ATOM 1345 N N . PRO A 1 178 ? -9.705 -10.127 48.276 1.00 32.81 178 PRO A N 1
ATOM 1346 C CA . PRO A 1 178 ? -8.234 -10.048 48.340 1.00 32.81 178 PRO A CA 1
ATOM 1347 C C . PRO A 1 178 ? -7.483 -11.379 48.702 1.00 32.81 178 PRO A C 1
ATOM 1349 O O . PRO A 1 178 ? -8.091 -12.403 48.983 1.00 32.81 178 PRO A O 1
ATOM 1352 N N . ILE A 1 179 ? -6.138 -11.298 48.748 1.00 33.41 179 ILE A N 1
ATOM 1353 C CA . ILE A 1 179 ? -5.115 -12.132 49.445 1.00 33.41 179 ILE A CA 1
ATOM 1354 C C . ILE A 1 179 ? -5.137 -13.681 49.364 1.00 33.41 179 ILE A C 1
ATOM 1356 O O . ILE A 1 179 ? -5.867 -14.352 50.078 1.00 33.41 179 ILE A O 1
ATOM 1360 N N . GLY A 1 180 ? -4.113 -14.226 48.687 1.00 27.30 180 GLY A N 1
ATOM 1361 C CA . GLY A 1 180 ? -3.353 -15.400 49.149 1.00 27.30 180 GLY A CA 1
ATOM 1362 C C . GLY A 1 180 ? -3.853 -16.800 48.762 1.00 27.30 180 GLY A C 1
ATOM 1363 O O . GLY A 1 180 ? -4.833 -17.294 49.302 1.00 27.30 180 GLY A O 1
ATOM 1364 N N . GLY A 1 181 ? -3.040 -17.505 47.965 1.00 26.28 181 GLY A N 1
ATOM 1365 C CA . GLY A 1 181 ? -3.009 -18.974 47.905 1.00 26.28 181 GLY A CA 1
ATOM 1366 C C . GLY A 1 181 ? -3.683 -19.601 46.674 1.00 26.28 181 GLY A C 1
ATOM 1367 O O . GLY A 1 181 ? -4.767 -19.174 46.290 1.00 26.28 181 GLY A O 1
ATOM 1368 N N . PRO A 1 182 ? -3.056 -20.604 46.023 1.00 38.50 182 PRO A N 1
ATOM 1369 C CA . PRO A 1 182 ? -3.565 -21.185 44.781 1.00 38.50 182 PRO A CA 1
ATOM 1370 C C . PRO A 1 182 ? -4.610 -22.272 45.072 1.00 38.50 182 PRO A C 1
ATOM 1372 O O . PRO A 1 182 ? -4.587 -22.816 46.174 1.00 38.50 182 PRO A O 1
ATOM 1375 N N . ILE A 1 183 ? -5.426 -22.659 44.070 1.00 27.42 183 ILE A N 1
ATOM 1376 C CA . ILE A 1 183 ? -5.663 -24.064 43.631 1.00 27.42 183 ILE A CA 1
ATOM 1377 C C . ILE A 1 183 ? -6.980 -24.262 42.827 1.00 27.42 183 ILE A C 1
ATOM 1379 O O . ILE A 1 183 ? -8.068 -24.008 43.321 1.00 27.42 183 ILE A O 1
ATOM 1383 N N . ARG A 1 184 ? -6.803 -24.859 41.631 1.00 28.52 184 ARG A N 1
ATOM 1384 C CA . ARG A 1 184 ? -7.583 -25.888 40.883 1.00 28.52 184 ARG A CA 1
ATOM 1385 C C . ARG A 1 184 ? -9.037 -25.686 40.407 1.00 28.52 184 ARG A C 1
ATOM 1387 O O . ARG A 1 184 ? -9.889 -25.061 41.015 1.00 28.52 184 ARG A O 1
ATOM 1394 N N . SER A 1 185 ? -9.255 -26.362 39.274 1.00 34.28 185 SER A N 1
ATOM 1395 C CA . SER A 1 185 ? -10.439 -26.525 38.426 1.00 34.28 185 SER A CA 1
ATOM 1396 C C . SER A 1 185 ? -11.627 -27.254 39.066 1.00 34.28 185 SER A C 1
ATOM 1398 O O . SER A 1 185 ? -11.403 -28.269 39.724 1.00 34.28 185 SER A O 1
ATOM 1400 N N . ALA A 1 186 ? -12.859 -26.883 38.688 1.00 28.09 186 ALA A N 1
ATOM 1401 C CA . ALA A 1 186 ? -13.858 -27.783 38.078 1.00 28.09 186 ALA A CA 1
ATOM 1402 C C . ALA A 1 186 ? -15.180 -27.055 37.726 1.00 28.09 186 ALA A C 1
ATOM 1404 O O . ALA A 1 186 ? -15.519 -26.028 38.299 1.00 28.09 186 ALA A O 1
ATOM 1405 N N . SER A 1 187 ? -15.877 -27.639 36.747 1.00 26.77 187 SER A N 1
ATOM 1406 C CA . SER A 1 187 ? -17.119 -27.250 36.051 1.00 26.77 187 SER A CA 1
ATOM 1407 C C . SER A 1 187 ? -18.414 -27.174 36.907 1.00 26.77 187 SER A C 1
ATOM 1409 O O . SER A 1 187 ? -18.402 -27.586 38.066 1.00 26.77 187 SER A O 1
ATOM 1411 N N . PRO A 1 188 ? -19.544 -26.678 36.342 1.00 34.06 188 PRO A N 1
ATOM 1412 C CA . PRO A 1 188 ? -20.642 -26.038 37.073 1.00 34.06 188 PRO A CA 1
ATOM 1413 C C . PRO A 1 188 ? -21.830 -26.958 37.397 1.00 34.06 188 PRO A C 1
ATOM 1415 O O . PRO A 1 188 ? -22.137 -27.901 36.664 1.00 34.06 188 PRO A O 1
ATOM 1418 N N . ARG A 1 189 ? -22.597 -26.605 38.440 1.00 24.91 189 ARG A N 1
ATOM 1419 C CA . ARG A 1 189 ? -23.997 -27.036 38.585 1.00 24.91 189 ARG A CA 1
ATOM 1420 C C . ARG A 1 189 ? -24.858 -25.956 39.254 1.00 24.91 189 ARG A C 1
ATOM 1422 O O . ARG A 1 189 ? -24.401 -25.255 40.149 1.00 24.91 189 ARG A O 1
ATOM 1429 N N . ALA A 1 190 ? -26.082 -25.832 38.743 1.00 27.69 190 ALA A N 1
ATOM 1430 C CA . ALA A 1 190 ? -27.097 -24.803 38.990 1.00 27.69 190 ALA A CA 1
ATOM 1431 C C . ALA A 1 190 ? -27.741 -24.835 40.410 1.00 27.69 190 ALA A C 1
ATOM 1433 O O . ALA A 1 190 ? -27.562 -25.827 41.121 1.00 27.69 190 ALA A O 1
ATOM 1434 N N . PRO A 1 191 ? -28.489 -23.777 40.815 1.00 39.31 191 PRO A N 1
ATOM 1435 C CA . PRO A 1 191 ? -28.871 -23.472 42.203 1.00 39.31 191 PRO A CA 1
ATOM 1436 C C . PRO A 1 191 ? -30.257 -24.040 42.585 1.00 39.31 191 PRO A C 1
ATOM 1438 O O . PRO A 1 191 ? -30.947 -24.584 41.718 1.00 39.31 191 PRO A O 1
ATOM 1441 N N . PRO A 1 192 ? -30.701 -23.911 43.857 1.00 35.09 192 PRO A N 1
ATOM 1442 C CA . PRO A 1 192 ? -31.680 -22.840 44.123 1.00 35.09 192 PRO A CA 1
ATOM 1443 C C . PRO A 1 192 ? -31.723 -22.241 45.556 1.00 35.09 192 PRO A C 1
ATOM 1445 O O . PRO A 1 192 ? -31.351 -22.876 46.533 1.00 35.09 192 PRO A O 1
ATOM 1448 N N . ALA A 1 193 ? -32.275 -21.017 45.596 1.00 27.45 193 ALA A N 1
ATOM 1449 C CA . ALA A 1 193 ? -33.221 -20.405 46.549 1.00 27.45 193 ALA A CA 1
ATOM 1450 C C . ALA A 1 193 ? -32.987 -20.411 48.078 1.00 27.45 193 ALA A C 1
ATOM 1452 O O . ALA A 1 193 ? -32.870 -21.457 48.703 1.00 27.45 193 ALA A O 1
ATOM 1453 N N . GLY A 1 194 ? -33.192 -19.229 48.683 1.00 27.33 194 GLY A N 1
ATOM 1454 C CA . GLY A 1 194 ? -33.922 -19.129 49.953 1.00 27.33 194 GLY A CA 1
ATOM 1455 C C . GLY A 1 194 ? -33.315 -18.242 51.042 1.00 27.33 194 GLY A C 1
ATOM 1456 O O . GLY A 1 194 ? -32.312 -18.593 51.641 1.00 27.33 194 GLY A O 1
ATOM 1457 N N . GLU A 1 195 ? -34.058 -17.179 51.352 1.00 28.42 195 GLU A N 1
ATOM 1458 C CA . GLU A 1 195 ? -34.240 -16.583 52.684 1.00 28.42 195 GLU A CA 1
ATOM 1459 C C . GLU A 1 195 ? -33.214 -15.622 53.299 1.00 28.42 195 GLU A C 1
ATOM 1461 O O . GLU A 1 195 ? -32.032 -15.549 52.986 1.00 28.42 195 GLU A O 1
ATOM 1466 N N . ALA A 1 196 ? -33.810 -14.769 54.128 1.00 27.19 196 ALA A N 1
ATOM 1467 C CA . ALA A 1 196 ? -33.382 -13.457 54.552 1.00 27.19 196 ALA A CA 1
ATOM 1468 C C . ALA A 1 196 ? -32.891 -13.452 56.011 1.00 27.19 196 ALA A C 1
ATOM 1470 O O . ALA A 1 196 ? -33.022 -14.439 56.727 1.00 27.19 196 ALA A O 1
ATOM 1471 N N . VAL A 1 197 ? -32.504 -12.245 56.443 1.00 27.97 197 VAL A N 1
ATOM 1472 C CA . VAL A 1 197 ? -32.581 -11.690 57.810 1.00 27.97 197 VAL A CA 1
ATOM 1473 C C . VAL A 1 197 ? -31.239 -11.457 58.543 1.00 27.97 197 VAL A C 1
ATOM 1475 O O . VAL A 1 197 ? -30.415 -12.342 58.723 1.00 27.97 197 VAL A O 1
ATOM 1478 N N . GLU A 1 198 ? -31.134 -10.199 59.002 1.00 27.19 198 GLU A N 1
ATOM 1479 C CA . GLU A 1 198 ? -30.440 -9.645 60.183 1.00 27.19 198 GLU A CA 1
ATOM 1480 C C . GLU A 1 198 ? -29.027 -9.018 60.118 1.00 27.19 198 GLU A C 1
ATOM 1482 O O . GLU A 1 198 ? -28.002 -9.639 59.857 1.00 27.19 198 GLU A O 1
ATOM 1487 N N . ARG A 1 199 ? -29.008 -7.721 60.482 1.00 28.52 199 ARG A N 1
ATOM 1488 C CA . ARG A 1 199 ? -27.875 -6.938 61.008 1.00 28.52 199 ARG A CA 1
ATOM 1489 C C . ARG A 1 199 ? -27.767 -7.151 62.523 1.00 28.52 199 ARG A C 1
ATOM 1491 O O . ARG A 1 199 ? -28.802 -7.236 63.179 1.00 28.52 199 ARG A O 1
ATOM 1498 N N . PRO A 1 200 ? -26.566 -6.959 63.098 1.00 32.41 200 PRO A N 1
ATOM 1499 C CA . PRO A 1 200 ? -26.471 -5.947 64.156 1.00 32.41 200 PRO A CA 1
ATOM 1500 C C . PRO A 1 200 ? -25.207 -5.063 64.116 1.00 32.41 200 PRO A C 1
ATOM 1502 O O . PRO A 1 200 ? -24.155 -5.415 63.588 1.00 32.41 200 PRO A O 1
ATOM 1505 N N . SER A 1 201 ? -25.368 -3.874 64.702 1.00 27.09 201 SER A N 1
ATOM 1506 C CA . SER A 1 201 ? -24.374 -2.832 64.998 1.00 27.09 201 SER A CA 1
ATOM 1507 C C . SER A 1 201 ? -23.250 -3.277 65.944 1.00 27.09 201 SER A C 1
ATOM 1509 O O . SER A 1 201 ? -23.510 -4.046 66.861 1.00 27.09 201 SER A O 1
ATOM 1511 N N . ALA A 1 202 ? -22.067 -2.653 65.840 1.00 28.89 202 ALA A N 1
ATOM 1512 C CA . ALA A 1 202 ? -21.493 -1.760 66.869 1.00 28.89 202 ALA A CA 1
ATOM 1513 C C . ALA A 1 202 ? -19.988 -1.491 66.650 1.00 28.89 202 ALA A C 1
ATOM 1515 O O . ALA A 1 202 ? -19.204 -2.379 66.331 1.00 28.89 202 ALA A O 1
ATOM 1516 N N . ARG A 1 203 ? -19.598 -0.230 66.869 1.00 31.73 203 ARG A N 1
ATOM 1517 C CA . ARG A 1 203 ? -18.218 0.276 67.000 1.00 31.73 203 ARG A CA 1
ATOM 1518 C C . ARG A 1 203 ? -17.686 -0.042 68.411 1.00 31.73 203 ARG A C 1
ATOM 1520 O O . ARG A 1 203 ? -18.503 -0.167 69.323 1.00 31.73 203 ARG A O 1
ATOM 1527 N N . PRO A 1 204 ? -16.359 -0.053 68.638 1.00 32.28 204 PRO A N 1
ATOM 1528 C CA . PRO A 1 204 ? -15.748 1.111 69.305 1.00 32.28 204 PRO A CA 1
ATOM 1529 C C . PRO A 1 204 ? -14.298 1.436 68.864 1.00 32.28 204 PRO A C 1
ATOM 1531 O O . PRO A 1 204 ? -13.573 0.598 68.342 1.00 32.28 204 PRO A O 1
ATOM 1534 N N . SER A 1 205 ? -13.876 2.683 69.105 1.00 31.45 205 SER A N 1
ATOM 1535 C CA . SER A 1 205 ? -12.463 3.118 69.198 1.00 31.45 205 SER A CA 1
ATOM 1536 C C . SER A 1 205 ? -12.084 3.263 70.683 1.00 31.45 205 SER A C 1
ATOM 1538 O O . SER A 1 205 ? -13.004 3.417 71.491 1.00 31.45 205 SER A O 1
ATOM 1540 N N . PRO A 1 206 ? -10.785 3.266 71.065 1.00 40.38 206 PRO A N 1
ATOM 1541 C CA . PRO A 1 206 ? -10.103 4.551 71.347 1.00 40.38 206 PRO A CA 1
ATOM 1542 C C . PRO A 1 206 ? -8.558 4.614 71.106 1.00 40.38 206 PRO A C 1
ATOM 1544 O O . PRO A 1 206 ? -7.855 3.635 71.305 1.00 40.38 206 PRO A O 1
ATOM 1547 N N . LEU A 1 207 ? -8.094 5.802 70.657 1.00 26.81 207 LEU A N 1
ATOM 1548 C CA . LEU A 1 207 ? -6.941 6.694 71.022 1.00 26.81 207 LEU A CA 1
ATOM 1549 C C . LEU A 1 207 ? -5.719 6.188 71.874 1.00 26.81 207 LEU A C 1
ATOM 1551 O O . LEU A 1 207 ? -5.865 5.214 72.600 1.00 26.81 207 LEU A O 1
ATOM 1555 N N . PRO A 1 208 ? -4.639 6.996 72.109 1.00 51.12 208 PRO A N 1
ATOM 1556 C CA . PRO A 1 208 ? -3.688 7.726 71.221 1.00 51.12 208 PRO A CA 1
ATOM 1557 C C . PRO A 1 208 ? -2.198 7.707 71.745 1.00 51.12 208 PRO A C 1
ATOM 1559 O O . PRO A 1 208 ? -1.964 7.211 72.844 1.00 51.12 208 PRO A O 1
ATOM 1562 N N . ARG A 1 209 ? -1.206 8.311 71.035 1.00 27.66 209 ARG A N 1
ATOM 1563 C CA . ARG A 1 209 ? -0.048 9.127 71.566 1.00 27.66 209 ARG A CA 1
ATOM 1564 C C . ARG A 1 209 ? 1.091 9.390 70.534 1.00 27.66 209 ARG A C 1
ATOM 1566 O O . ARG A 1 209 ? 1.790 8.459 70.166 1.00 27.66 209 ARG A O 1
ATOM 1573 N N . GLU A 1 210 ? 1.224 10.653 70.094 1.00 28.89 210 GLU A N 1
ATOM 1574 C CA . GLU A 1 210 ? 2.319 11.648 70.341 1.00 28.89 210 GLU A CA 1
ATOM 1575 C C . GLU A 1 210 ? 3.847 11.398 70.031 1.00 28.89 210 GLU A C 1
ATOM 1577 O O . GLU A 1 210 ? 4.223 10.262 69.780 1.00 28.89 210 GLU A O 1
ATOM 1582 N N . PRO A 1 211 ? 4.746 12.437 69.961 1.00 40.53 211 PRO A N 1
ATOM 1583 C CA . PRO A 1 211 ? 5.375 12.912 68.697 1.00 40.53 211 PRO A CA 1
ATOM 1584 C C . PRO A 1 211 ? 6.923 13.201 68.681 1.00 40.53 211 PRO A C 1
ATOM 1586 O O . PRO A 1 211 ? 7.545 13.294 69.730 1.00 40.53 211 PRO A O 1
ATOM 1589 N N . SER A 1 212 ? 7.470 13.517 67.475 1.00 26.56 212 SER A N 1
ATOM 1590 C CA . SER A 1 212 ? 8.637 14.409 67.123 1.00 26.56 212 SER A CA 1
ATOM 1591 C C . SER A 1 212 ? 10.072 14.088 67.651 1.00 26.56 212 SER A C 1
ATOM 1593 O O . SER A 1 212 ? 10.167 13.231 68.522 1.00 26.56 212 SER A O 1
ATOM 1595 N N . PRO A 1 213 ? 11.208 14.742 67.225 1.00 41.88 213 PRO A N 1
ATOM 1596 C CA . PRO A 1 213 ? 11.419 15.896 66.307 1.00 41.88 213 PRO A CA 1
ATOM 1597 C C . PRO A 1 213 ? 12.668 15.898 65.340 1.00 41.88 213 PRO A C 1
ATOM 1599 O O . PRO A 1 213 ? 13.658 15.210 65.543 1.00 41.88 213 PRO A O 1
ATOM 1602 N N . ALA A 1 214 ? 12.598 16.794 64.335 1.00 28.36 214 ALA A N 1
ATOM 1603 C CA . ALA A 1 214 ? 13.555 17.808 63.803 1.00 28.36 214 ALA A CA 1
ATOM 1604 C C . ALA A 1 214 ? 15.046 17.586 63.375 1.00 28.36 214 ALA A C 1
ATOM 1606 O O . ALA A 1 214 ? 15.859 16.997 64.076 1.00 28.36 214 ALA A O 1
ATOM 1607 N N . ALA A 1 215 ? 15.385 18.390 62.336 1.00 28.47 215 ALA A N 1
ATOM 1608 C CA . ALA A 1 215 ? 16.650 19.094 61.992 1.00 28.47 215 ALA A CA 1
ATOM 1609 C C . ALA A 1 215 ? 17.660 18.351 61.071 1.00 28.47 215 ALA A C 1
ATOM 1611 O O . ALA A 1 215 ? 17.936 17.183 61.269 1.00 28.47 215 ALA A O 1
ATOM 1612 N N . SER A 1 216 ? 18.311 18.944 60.052 1.00 26.75 216 SER A N 1
ATOM 1613 C CA . SER A 1 216 ? 18.921 20.283 59.983 1.00 26.75 216 SER A CA 1
ATOM 1614 C C . SER A 1 216 ? 19.514 20.637 58.588 1.00 26.75 216 SER A C 1
ATOM 1616 O O . SER A 1 216 ? 20.040 19.774 57.901 1.00 26.75 216 SER A O 1
ATOM 1618 N N . LYS A 1 217 ? 19.496 21.951 58.286 1.00 27.84 217 LYS A N 1
ATOM 1619 C CA . LYS A 1 217 ? 20.528 22.826 57.659 1.00 27.84 217 LYS A CA 1
ATOM 1620 C C . LYS A 1 217 ? 20.978 22.692 56.182 1.00 27.84 217 LYS A C 1
ATOM 1622 O O . LYS A 1 217 ? 21.657 21.754 55.789 1.00 27.84 217 LYS A O 1
ATOM 1627 N N . ALA A 1 218 ? 20.755 23.796 55.453 1.00 29.28 218 ALA A N 1
ATOM 1628 C CA . ALA A 1 218 ? 21.570 24.315 54.341 1.00 29.28 218 ALA A CA 1
ATOM 1629 C C . ALA A 1 218 ? 22.797 25.118 54.852 1.00 29.28 218 ALA A C 1
ATOM 1631 O O . ALA A 1 218 ? 22.883 25.368 56.062 1.00 29.28 218 ALA A O 1
ATOM 1632 N N . PRO A 1 219 ? 23.713 25.558 53.958 1.00 39.22 219 PRO A N 1
ATOM 1633 C CA . PRO A 1 219 ? 23.821 27.012 53.703 1.00 39.22 219 PRO A CA 1
ATOM 1634 C C . PRO A 1 219 ? 24.190 27.468 52.259 1.00 39.22 219 PRO A C 1
ATOM 1636 O O . PRO A 1 219 ? 24.797 26.728 51.495 1.00 39.22 219 PRO A O 1
ATOM 1639 N N . GLU A 1 220 ? 23.768 28.717 51.968 1.00 28.64 220 GLU A N 1
ATOM 1640 C CA . GLU A 1 220 ? 24.339 29.857 51.180 1.00 28.64 220 GLU A CA 1
ATOM 1641 C C . GLU A 1 220 ? 25.166 29.603 49.893 1.00 28.64 220 GLU A C 1
ATOM 1643 O O . GLU A 1 220 ? 26.110 28.830 49.906 1.00 28.64 220 GLU A O 1
ATOM 1648 N N . ARG A 1 221 ? 24.894 30.155 48.691 1.00 29.44 221 ARG A N 1
ATOM 1649 C CA . ARG A 1 221 ? 24.569 31.505 48.137 1.00 29.44 221 ARG A CA 1
ATOM 1650 C C . ARG A 1 221 ? 25.795 32.396 47.836 1.00 29.44 221 ARG A C 1
ATOM 1652 O O . ARG A 1 221 ? 26.306 33.052 48.732 1.00 29.44 221 ARG A O 1
ATOM 1659 N N . THR A 1 222 ? 26.090 32.586 46.540 1.00 26.92 222 THR A N 1
ATOM 1660 C CA . THR A 1 222 ? 26.690 33.829 46.005 1.00 26.92 222 THR A CA 1
ATOM 1661 C C . THR A 1 222 ? 26.234 34.129 44.563 1.00 26.92 222 THR A C 1
ATOM 1663 O O . THR A 1 222 ? 26.146 33.254 43.712 1.00 26.92 222 THR A O 1
ATOM 1666 N N . THR A 1 223 ? 25.883 35.401 44.373 1.00 27.64 223 THR A N 1
ATOM 1667 C CA . THR A 1 223 ? 25.377 36.221 43.240 1.00 27.64 223 THR A CA 1
ATOM 1668 C C . THR A 1 223 ? 26.441 36.506 42.157 1.00 27.64 223 THR A C 1
ATOM 1670 O O . THR A 1 223 ? 27.609 36.329 42.464 1.00 27.64 223 THR A O 1
ATOM 1673 N N . MET A 1 224 ? 26.254 37.071 40.950 1.00 25.22 224 MET A N 1
ATOM 1674 C CA . MET A 1 224 ? 25.198 37.581 40.037 1.00 25.22 224 MET A CA 1
ATOM 1675 C C . MET A 1 224 ? 25.970 38.069 38.775 1.00 25.22 224 MET A C 1
ATOM 1677 O O . MET A 1 224 ? 27.024 38.667 38.972 1.00 25.22 224 MET A O 1
ATOM 1681 N N . ALA A 1 225 ? 25.450 37.921 37.543 1.00 26.09 225 ALA A N 1
ATOM 1682 C CA . ALA A 1 225 ? 25.540 38.928 36.453 1.00 26.09 225 ALA A CA 1
ATOM 1683 C C . ALA A 1 225 ? 24.825 38.470 35.155 1.00 26.09 225 ALA A C 1
ATOM 1685 O O . ALA A 1 225 ? 25.104 37.396 34.628 1.00 26.09 225 ALA A O 1
ATOM 1686 N N . ALA A 1 226 ? 23.911 39.317 34.661 1.00 25.41 226 ALA A N 1
ATOM 1687 C CA . ALA A 1 226 ? 23.177 39.263 33.382 1.00 25.41 226 ALA A CA 1
ATOM 1688 C C . ALA A 1 226 ? 24.100 39.592 32.175 1.00 25.41 226 ALA A C 1
ATOM 1690 O O . ALA A 1 226 ? 25.172 40.143 32.390 1.00 25.41 226 ALA A O 1
ATOM 1691 N N . HIS A 1 227 ? 23.831 39.316 30.890 1.00 25.48 227 HIS A N 1
ATOM 1692 C CA . HIS A 1 227 ? 22.621 39.409 30.061 1.00 25.48 227 HIS A CA 1
ATOM 1693 C C . HIS A 1 227 ? 22.815 38.604 28.754 1.00 25.48 227 HIS A C 1
ATOM 1695 O O . HIS A 1 227 ? 23.857 38.748 28.123 1.00 25.48 227 HIS A O 1
ATOM 1701 N N . ALA A 1 228 ? 21.786 37.885 28.288 1.00 25.09 228 ALA A N 1
ATOM 1702 C CA . ALA A 1 228 ? 21.378 37.785 26.875 1.00 25.09 228 ALA A CA 1
ATOM 1703 C C . ALA A 1 228 ? 20.005 37.084 26.801 1.00 25.09 228 ALA A C 1
ATOM 1705 O O . ALA A 1 228 ? 19.724 36.185 27.588 1.00 25.09 228 ALA A O 1
ATOM 1706 N N . SER A 1 229 ? 19.141 37.560 25.908 1.00 26.02 229 SER A N 1
ATOM 1707 C CA . SER A 1 229 ? 17.731 37.196 25.699 1.00 26.02 229 SER A CA 1
ATOM 1708 C C . SER A 1 229 ? 17.423 35.686 25.688 1.00 26.02 229 SER A C 1
ATOM 1710 O O . SER A 1 229 ? 18.232 34.921 25.163 1.00 26.02 229 SER A O 1
ATOM 1712 N N . PRO A 1 230 ? 16.240 35.232 26.161 1.00 26.25 230 PRO A N 1
ATOM 1713 C CA . PRO A 1 230 ? 15.816 33.858 25.943 1.00 26.25 230 PRO A CA 1
ATOM 1714 C C . PRO A 1 230 ? 15.413 33.680 24.475 1.00 26.25 230 PRO A C 1
ATOM 1716 O O . PRO A 1 230 ? 14.525 34.358 23.958 1.00 26.25 230 PRO A O 1
ATOM 1719 N N . THR A 1 231 ? 16.103 32.764 23.810 1.00 29.64 231 THR A N 1
ATOM 1720 C CA . THR A 1 231 ? 15.653 32.080 22.599 1.00 29.64 231 THR A CA 1
ATOM 1721 C C . THR A 1 231 ? 14.198 31.609 22.756 1.00 29.64 231 THR A C 1
ATOM 1723 O O . THR A 1 231 ? 13.830 31.143 23.839 1.00 29.64 231 THR A O 1
ATOM 1726 N N . PRO A 1 232 ? 13.345 31.712 21.718 1.00 26.50 232 PRO A N 1
ATOM 1727 C CA . PRO A 1 232 ? 12.019 31.113 21.775 1.00 26.50 232 PRO A CA 1
ATOM 1728 C C . PRO A 1 232 ? 12.157 29.595 21.939 1.00 26.50 232 PRO A C 1
ATOM 1730 O O . PRO A 1 232 ? 13.026 28.968 21.330 1.00 26.50 232 PRO A O 1
ATOM 1733 N N . ALA A 1 233 ? 11.320 29.032 22.811 1.00 24.05 233 ALA A N 1
ATOM 1734 C CA . ALA A 1 233 ? 11.251 27.604 23.079 1.00 24.05 233 ALA A CA 1
ATOM 1735 C C . ALA A 1 233 ? 11.092 26.809 21.767 1.00 24.05 233 ALA A C 1
ATOM 1737 O O . ALA A 1 233 ? 10.327 27.239 20.899 1.00 24.05 233 ALA A O 1
ATOM 1738 N N . PRO A 1 234 ? 11.783 25.667 21.607 1.00 25.70 234 PRO A N 1
ATOM 1739 C CA . PRO A 1 234 ? 11.599 24.824 20.438 1.00 25.70 234 PRO A CA 1
ATOM 1740 C C . PRO A 1 234 ? 10.157 24.307 20.426 1.00 25.70 234 PRO A C 1
ATOM 1742 O O . PRO A 1 234 ? 9.710 23.638 21.357 1.00 25.70 234 PRO A O 1
ATOM 1745 N N . THR A 1 235 ? 9.424 24.650 19.371 1.00 26.19 235 THR A N 1
ATOM 1746 C CA . THR A 1 235 ? 8.158 24.016 19.001 1.00 26.19 235 THR A CA 1
ATOM 1747 C C . THR A 1 235 ? 8.383 22.511 18.877 1.00 26.19 235 THR A C 1
ATOM 1749 O O . THR A 1 235 ? 9.261 22.086 18.128 1.00 26.19 235 THR A O 1
ATOM 1752 N N . SER A 1 236 ? 7.619 21.717 19.628 1.00 26.17 236 SER A N 1
ATOM 1753 C CA . SER A 1 236 ? 7.708 20.258 19.632 1.00 26.17 236 SER A CA 1
ATOM 1754 C C . SER A 1 236 ? 7.309 19.685 18.271 1.00 26.17 236 SER A C 1
ATOM 1756 O O . SER A 1 236 ? 6.128 19.666 17.923 1.00 26.17 236 SER A O 1
ATOM 1758 N N . THR A 1 237 ? 8.284 19.203 17.514 1.00 26.02 237 THR A N 1
ATOM 1759 C CA . THR A 1 237 ? 8.075 18.256 16.418 1.00 26.02 237 THR A CA 1
ATOM 1760 C C . THR A 1 237 ? 8.118 16.836 16.997 1.00 26.02 237 THR A C 1
ATOM 1762 O O . THR A 1 237 ? 8.963 16.524 17.838 1.00 26.02 237 THR A O 1
ATOM 1765 N N . TRP A 1 238 ? 7.129 16.010 16.641 1.00 23.27 238 TRP A N 1
ATOM 1766 C CA . TRP A 1 238 ? 6.870 14.693 17.241 1.00 23.27 238 TRP A CA 1
ATOM 1767 C C . TRP A 1 238 ? 7.818 13.604 16.689 1.00 23.27 238 TRP A C 1
ATOM 1769 O O . TRP A 1 238 ? 8.178 13.693 15.520 1.00 23.27 238 TRP A O 1
ATOM 1779 N N . PRO A 1 239 ? 8.234 12.580 17.473 1.00 26.45 239 PRO A N 1
ATOM 1780 C CA . PRO A 1 239 ? 9.479 11.856 17.196 1.00 26.45 239 PRO A CA 1
ATOM 1781 C C . PRO A 1 239 ? 9.341 10.343 16.898 1.00 26.45 239 PRO A C 1
ATOM 1783 O O . PRO A 1 239 ? 10.146 9.571 17.415 1.00 26.45 239 PRO A O 1
ATOM 1786 N N . TRP A 1 240 ? 8.359 9.863 16.118 1.00 24.98 240 TRP A N 1
ATOM 1787 C CA . TRP A 1 240 ? 8.280 8.406 15.849 1.00 24.98 240 TRP A CA 1
ATOM 1788 C C . TRP A 1 240 ? 7.824 7.935 14.456 1.00 24.98 240 TRP A C 1
ATOM 1790 O O . TRP A 1 240 ? 7.670 6.731 14.269 1.00 24.98 240 TRP A O 1
ATOM 1800 N N . GLU A 1 241 ? 7.731 8.802 13.447 1.00 30.17 241 GLU A N 1
ATOM 1801 C CA . GLU A 1 241 ? 7.871 8.332 12.058 1.00 30.17 241 GLU A CA 1
ATOM 1802 C C . GLU A 1 241 ? 9.353 8.011 11.800 1.00 30.17 241 GLU A C 1
ATOM 1804 O O . GLU A 1 241 ? 10.205 8.880 12.014 1.00 30.17 241 GLU A O 1
ATOM 1809 N N . PRO A 1 242 ? 9.727 6.798 11.358 1.00 26.36 242 PRO A N 1
ATOM 1810 C CA . PRO A 1 242 ? 11.006 6.617 10.693 1.00 26.36 242 PRO A CA 1
ATOM 1811 C C . PRO A 1 242 ? 10.922 7.345 9.338 1.00 26.36 242 PRO A C 1
ATOM 1813 O O . PRO A 1 242 ? 10.334 6.814 8.407 1.00 26.36 242 PRO A O 1
ATOM 1816 N N . GLU A 1 243 ? 11.442 8.578 9.291 1.00 31.94 243 GLU A N 1
ATOM 1817 C CA . GLU A 1 243 ? 11.713 9.436 8.118 1.00 31.94 243 GLU A CA 1
ATOM 1818 C C . GLU A 1 243 ? 10.947 9.107 6.811 1.00 31.94 243 GLU A C 1
ATOM 1820 O O . GLU A 1 243 ? 11.502 8.515 5.886 1.00 31.94 243 GLU A O 1
ATOM 1825 N N . GLU A 1 244 ? 9.716 9.620 6.681 1.00 36.53 244 GLU A N 1
ATOM 1826 C CA . GLU A 1 244 ? 9.216 10.146 5.394 1.00 36.53 244 GLU A CA 1
ATOM 1827 C C . GLU A 1 244 ? 9.523 11.659 5.238 1.00 36.53 244 GLU A C 1
ATOM 1829 O O . GLU A 1 244 ? 9.037 12.306 4.313 1.00 36.53 244 GLU A O 1
ATOM 1834 N N . ASP A 1 245 ? 10.338 12.258 6.123 1.00 33.03 245 ASP A N 1
ATOM 1835 C CA . ASP A 1 245 ? 10.457 13.720 6.230 1.00 33.03 245 ASP A CA 1
ATOM 1836 C C . ASP A 1 245 ? 11.892 14.216 6.536 1.00 33.03 245 ASP A C 1
ATOM 1838 O O . ASP A 1 245 ? 12.362 14.108 7.672 1.00 33.03 245 ASP A O 1
ATOM 1842 N N . PRO A 1 246 ? 12.610 14.838 5.577 1.00 27.94 246 PRO A N 1
ATOM 1843 C CA . PRO A 1 246 ? 13.580 15.875 5.883 1.00 27.94 246 PRO A CA 1
ATOM 1844 C C . PRO A 1 246 ? 12.820 17.204 5.985 1.00 27.94 246 PRO A C 1
ATOM 1846 O O . PRO A 1 246 ? 12.499 17.840 4.981 1.00 27.94 246 PRO A O 1
ATOM 1849 N N . GLY A 1 247 ? 12.542 17.605 7.225 1.00 30.34 247 GLY A N 1
ATOM 1850 C CA . GLY A 1 247 ? 11.587 18.658 7.552 1.00 30.34 247 GLY A CA 1
ATOM 1851 C C . GLY A 1 247 ? 11.690 19.968 6.771 1.00 30.34 247 GLY A C 1
ATOM 1852 O O . GLY A 1 247 ? 12.772 20.466 6.456 1.00 30.34 247 GLY A O 1
ATOM 1853 N N . ASN A 1 248 ? 10.541 20.630 6.612 1.00 30.39 248 ASN A N 1
ATOM 1854 C CA . ASN A 1 248 ? 10.517 22.082 6.709 1.00 30.39 248 ASN A CA 1
ATOM 1855 C C . ASN A 1 248 ? 9.168 22.659 7.160 1.00 30.39 248 ASN A C 1
ATOM 1857 O O . ASN A 1 248 ? 8.090 22.272 6.726 1.00 30.39 248 ASN A O 1
ATOM 1861 N N . GLN A 1 249 ? 9.306 23.645 8.039 1.00 33.72 249 GLN A N 1
ATOM 1862 C CA . GLN A 1 249 ? 8.310 24.516 8.657 1.00 33.72 249 GLN A CA 1
ATOM 1863 C C . GLN A 1 249 ? 7.194 24.983 7.699 1.00 33.72 249 GLN A C 1
ATOM 1865 O O . GLN A 1 249 ? 7.450 25.729 6.751 1.00 33.72 249 GLN A O 1
ATOM 1870 N N . ALA A 1 250 ? 5.936 24.654 8.006 1.00 30.58 250 ALA A N 1
ATOM 1871 C CA . ALA A 1 250 ? 4.778 25.262 7.355 1.00 30.58 250 ALA A CA 1
ATOM 1872 C C . ALA A 1 250 ? 4.543 26.686 7.897 1.00 30.58 250 ALA A C 1
ATOM 1874 O O . ALA A 1 250 ? 3.832 26.901 8.878 1.00 30.58 250 ALA A O 1
ATOM 1875 N N . GLY A 1 251 ? 5.158 27.675 7.246 1.00 28.00 251 GLY A N 1
ATOM 1876 C CA . GLY A 1 251 ? 4.744 29.075 7.314 1.00 28.00 251 GLY A CA 1
ATOM 1877 C C . GLY A 1 251 ? 3.655 29.359 6.277 1.00 28.00 251 GLY A C 1
ATOM 1878 O O . GLY A 1 251 ? 3.734 28.895 5.139 1.00 28.00 251 GLY A O 1
ATOM 1879 N N . ALA A 1 252 ? 2.634 30.127 6.663 1.00 33.91 252 ALA A N 1
ATOM 1880 C CA . ALA A 1 252 ? 1.559 30.576 5.782 1.00 33.91 252 ALA A CA 1
ATOM 1881 C C . ALA A 1 252 ? 2.126 31.223 4.498 1.00 33.91 252 ALA A C 1
ATOM 1883 O O . ALA A 1 252 ? 2.765 32.273 4.558 1.00 33.91 252 ALA A O 1
ATOM 1884 N N . GLY A 1 253 ? 1.901 30.565 3.354 1.00 38.31 253 GLY A N 1
ATOM 1885 C CA . GLY A 1 253 ? 2.412 30.946 2.029 1.00 38.31 253 GLY A CA 1
ATOM 1886 C C . GLY A 1 253 ? 3.260 29.884 1.305 1.00 38.31 253 GLY A C 1
ATOM 1887 O O . GLY A 1 253 ? 3.773 30.173 0.227 1.00 38.31 253 GLY A O 1
ATOM 1888 N N . ALA A 1 254 ? 3.433 28.685 1.873 1.00 40.94 254 ALA A N 1
ATOM 1889 C CA . ALA A 1 254 ? 4.314 27.642 1.339 1.00 40.94 254 ALA A CA 1
ATOM 1890 C C . ALA A 1 254 ? 3.802 26.984 0.038 1.00 40.94 254 ALA A C 1
ATOM 1892 O O . ALA A 1 254 ? 2.614 26.694 -0.106 1.00 40.94 254 ALA A O 1
ATOM 1893 N N . SER A 1 255 ? 4.718 26.718 -0.901 1.00 49.16 255 SER A N 1
ATOM 1894 C CA . SER A 1 255 ? 4.471 25.838 -2.047 1.00 49.16 255 SER A CA 1
ATOM 1895 C C . SER A 1 255 ? 4.083 24.445 -1.558 1.00 49.16 255 SER A C 1
ATOM 1897 O O . SER A 1 255 ? 4.726 23.936 -0.642 1.00 49.16 255 SER A O 1
ATOM 1899 N N . ILE A 1 256 ? 3.085 23.817 -2.183 1.00 60.94 256 ILE A N 1
ATOM 1900 C CA . ILE A 1 256 ? 2.759 22.412 -1.917 1.00 60.94 256 ILE A CA 1
ATOM 1901 C C . ILE A 1 256 ? 3.988 21.566 -2.267 1.00 60.94 256 ILE A C 1
ATOM 1903 O O . ILE A 1 256 ? 4.443 21.567 -3.412 1.00 60.94 256 ILE A O 1
ATOM 1907 N N . THR A 1 257 ? 4.532 20.874 -1.267 1.00 63.31 257 THR A N 1
ATOM 1908 C CA . THR A 1 257 ? 5.587 19.876 -1.446 1.00 63.31 257 THR A CA 1
ATOM 1909 C C . THR A 1 257 ? 4.911 18.522 -1.573 1.00 63.31 257 THR A C 1
ATOM 1911 O O . THR A 1 257 ? 4.231 18.080 -0.654 1.00 63.31 257 THR A O 1
ATOM 1914 N N . CYS A 1 258 ? 5.060 17.891 -2.729 1.00 70.69 258 CYS A N 1
ATOM 1915 C CA . CYS A 1 258 ? 4.554 16.546 -2.971 1.00 70.69 258 CYS A CA 1
ATOM 1916 C C . CYS A 1 258 ? 5.498 15.517 -2.359 1.00 70.69 258 CYS A C 1
ATOM 1918 O O . CYS A 1 258 ? 6.715 15.692 -2.465 1.00 70.69 258 CYS A O 1
ATOM 1920 N N . ASN A 1 259 ? 4.951 14.460 -1.752 1.00 63.19 259 ASN A N 1
ATOM 1921 C CA . ASN A 1 259 ? 5.764 13.392 -1.173 1.00 63.19 259 ASN A CA 1
ATOM 1922 C C . ASN A 1 259 ? 6.673 12.753 -2.246 1.00 63.19 259 ASN A C 1
ATOM 1924 O O . ASN A 1 259 ? 6.341 12.727 -3.430 1.00 63.19 259 ASN A O 1
ATOM 1928 N N . GLY A 1 260 ? 7.846 12.271 -1.840 1.00 58.25 260 GLY A N 1
ATOM 1929 C CA . GLY A 1 260 ? 8.779 11.519 -2.684 1.00 58.25 260 GLY A CA 1
ATOM 1930 C C . GLY A 1 260 ? 8.934 10.050 -2.277 1.00 58.25 260 GLY A C 1
ATOM 1931 O O . GLY A 1 260 ? 9.629 9.307 -2.972 1.00 58.25 260 GLY A O 1
ATOM 1932 N N . TYR A 1 261 ? 8.314 9.630 -1.172 1.00 57.28 261 TYR A N 1
ATOM 1933 C CA . TYR A 1 261 ? 8.494 8.316 -0.551 1.00 57.28 261 TYR A CA 1
ATOM 1934 C C . TYR A 1 261 ? 7.362 7.330 -0.907 1.00 57.28 261 TYR A C 1
ATOM 1936 O O . TYR A 1 261 ? 6.469 7.636 -1.697 1.00 57.28 261 TYR A O 1
ATOM 1944 N N . GLY A 1 262 ? 7.440 6.090 -0.410 1.00 63.66 262 GLY A N 1
ATOM 1945 C CA . GLY A 1 262 ? 6.334 5.122 -0.499 1.00 63.66 262 GLY A CA 1
ATOM 1946 C C . GLY A 1 262 ? 5.887 4.751 -1.922 1.00 63.66 262 GLY A C 1
ATOM 1947 O O . GLY A 1 262 ? 4.699 4.570 -2.171 1.00 63.66 262 GLY A O 1
ATOM 1948 N N . ARG A 1 263 ? 6.819 4.637 -2.880 1.00 74.88 263 ARG A N 1
ATOM 1949 C CA . ARG A 1 263 ? 6.533 4.329 -4.302 1.00 74.88 263 ARG A CA 1
ATOM 1950 C C . ARG A 1 263 ? 5.632 5.380 -4.986 1.00 74.88 263 ARG A C 1
ATOM 1952 O O . ARG A 1 263 ? 4.839 5.050 -5.874 1.00 74.88 263 ARG A O 1
ATOM 1959 N N . TRP A 1 264 ? 5.824 6.656 -4.633 1.00 77.50 264 TRP A N 1
ATOM 1960 C CA . TRP A 1 264 ? 5.052 7.819 -5.100 1.00 77.50 264 TRP A CA 1
ATOM 1961 C C . TRP A 1 264 ? 4.713 7.885 -6.602 1.00 77.50 264 TRP A C 1
ATOM 1963 O O . TRP A 1 264 ? 3.574 8.216 -6.944 1.00 77.50 264 TRP A O 1
ATOM 1973 N N . PRO A 1 265 ? 5.614 7.545 -7.549 1.00 80.06 265 PRO A N 1
ATOM 1974 C CA . PRO A 1 265 ? 5.260 7.565 -8.970 1.00 80.06 265 PRO A CA 1
ATOM 1975 C C . PRO A 1 265 ? 4.123 6.598 -9.334 1.00 80.06 265 PRO A C 1
ATOM 1977 O O . PRO A 1 265 ? 3.360 6.866 -10.259 1.00 80.06 265 PRO A O 1
ATOM 1980 N N . ILE A 1 266 ? 3.979 5.482 -8.614 1.00 83.12 266 ILE A N 1
ATOM 1981 C CA . ILE A 1 266 ? 2.895 4.515 -8.831 1.00 83.12 266 ILE A CA 1
ATOM 1982 C C . ILE A 1 266 ? 1.588 5.060 -8.243 1.00 83.12 266 ILE A C 1
ATOM 1984 O O . ILE A 1 266 ? 0.573 5.053 -8.948 1.00 83.12 266 ILE A O 1
ATOM 1988 N N . LYS A 1 267 ? 1.653 5.592 -7.012 1.00 84.88 267 LYS A N 1
ATOM 1989 C CA . LYS A 1 267 ? 0.565 6.292 -6.307 1.00 84.88 267 LYS A CA 1
ATOM 1990 C C . LYS A 1 267 ? -0.032 7.430 -7.156 1.00 84.88 267 LYS A C 1
ATOM 1992 O O . LYS A 1 267 ? -1.239 7.551 -7.323 1.00 84.88 267 LYS A O 1
ATOM 1997 N N . THR A 1 268 ? 0.811 8.193 -7.847 1.00 86.62 268 THR A N 1
ATOM 1998 C CA . THR A 1 268 ? 0.387 9.332 -8.687 1.00 86.62 268 THR A CA 1
ATOM 1999 C C . THR A 1 268 ? 0.121 8.996 -10.157 1.00 86.62 268 THR A C 1
ATOM 2001 O O . THR A 1 268 ? -0.304 9.871 -10.918 1.00 86.62 268 THR A O 1
ATOM 2004 N N . MET A 1 269 ? 0.351 7.746 -10.582 1.00 84.19 269 MET A N 1
ATOM 2005 C CA . MET A 1 269 ? 0.349 7.331 -11.998 1.00 84.19 269 MET A CA 1
ATOM 2006 C C . MET A 1 269 ? 1.331 8.146 -12.864 1.00 84.19 269 MET A C 1
ATOM 2008 O O . MET A 1 269 ? 1.086 8.390 -14.048 1.00 84.19 269 MET A O 1
ATOM 2012 N N . ALA A 1 270 ? 2.434 8.586 -12.260 1.00 79.81 270 ALA A N 1
ATOM 2013 C CA . ALA A 1 270 ? 3.560 9.237 -12.919 1.00 79.81 270 ALA A CA 1
ATOM 2014 C C . ALA A 1 270 ? 4.660 8.239 -13.340 1.00 79.81 270 ALA A C 1
ATOM 2016 O O . ALA A 1 270 ? 5.615 8.620 -14.017 1.00 79.81 270 ALA A O 1
ATOM 2017 N N . ASP A 1 271 ? 4.554 6.967 -12.944 1.00 71.31 271 ASP A N 1
ATOM 2018 C CA . ASP A 1 271 ? 5.496 5.919 -13.330 1.00 71.31 271 ASP A CA 1
ATOM 2019 C C . ASP A 1 271 ? 5.415 5.567 -14.825 1.00 71.31 271 ASP A C 1
ATOM 2021 O O . ASP A 1 271 ? 4.393 5.726 -15.495 1.00 71.31 271 ASP A O 1
ATOM 2025 N N . ALA A 1 272 ? 6.502 4.999 -15.349 1.00 64.56 272 ALA A N 1
ATOM 2026 C CA . ALA A 1 272 ? 6.615 4.642 -16.762 1.00 64.56 272 ALA A CA 1
ATOM 2027 C C . ALA A 1 272 ? 5.567 3.611 -17.231 1.00 64.56 272 ALA A C 1
ATOM 2029 O O . ALA A 1 272 ? 5.251 3.552 -18.421 1.00 64.56 272 ALA A O 1
ATOM 2030 N N . ASN A 1 273 ? 5.014 2.798 -16.322 1.00 64.81 273 ASN A N 1
ATOM 2031 C CA . ASN A 1 273 ? 4.028 1.772 -16.644 1.00 64.81 273 ASN A CA 1
ATOM 2032 C C . ASN A 1 273 ? 2.577 2.233 -16.430 1.00 64.81 273 ASN A C 1
ATOM 2034 O O . ASN A 1 273 ? 1.667 1.441 -16.690 1.00 64.81 273 ASN A O 1
ATOM 2038 N N . ALA A 1 274 ? 2.334 3.495 -16.059 1.00 75.50 274 ALA A N 1
ATOM 2039 C CA . ALA A 1 274 ? 0.993 4.051 -15.866 1.00 75.50 274 ALA A CA 1
ATOM 2040 C C . ALA A 1 274 ? 0.077 3.842 -17.089 1.00 75.50 274 ALA A C 1
ATOM 2042 O O . ALA A 1 274 ? -1.088 3.478 -16.945 1.00 75.50 274 ALA A O 1
ATOM 2043 N N . HIS A 1 275 ? 0.609 3.965 -18.311 1.00 75.62 275 HIS A N 1
ATOM 2044 C CA . HIS A 1 275 ? -0.141 3.723 -19.554 1.00 75.62 275 HIS A CA 1
ATOM 2045 C C . HIS A 1 275 ? -0.568 2.262 -19.772 1.00 75.62 275 HIS A C 1
ATOM 2047 O O . HIS A 1 275 ? -1.406 1.990 -20.628 1.00 75.62 275 HIS A O 1
ATOM 2053 N N . SER A 1 276 ? 0.025 1.316 -19.041 1.00 76.69 276 SER A N 1
ATOM 2054 C CA . SER A 1 276 ? -0.335 -0.106 -19.101 1.00 76.69 276 SER A CA 1
ATOM 2055 C C . SER A 1 276 ? -1.425 -0.484 -18.096 1.00 76.69 276 SER A C 1
ATOM 2057 O O . SER A 1 276 ? -1.898 -1.620 -18.120 1.00 76.69 276 SER A O 1
ATOM 2059 N N . VAL A 1 277 ? -1.823 0.435 -17.212 1.00 80.31 277 VAL A N 1
ATOM 2060 C CA . VAL A 1 277 ? -2.936 0.226 -16.282 1.00 80.31 277 VAL A CA 1
ATOM 2061 C C . VAL A 1 277 ? -4.243 0.216 -17.067 1.00 80.31 277 VAL A C 1
ATOM 2063 O O . VAL A 1 277 ? -4.532 1.126 -17.848 1.00 80.31 277 VAL A O 1
ATOM 2066 N N . ASN A 1 278 ? -5.062 -0.812 -16.856 1.00 86.56 278 ASN A N 1
ATOM 2067 C CA . ASN A 1 278 ? -6.384 -0.869 -17.458 1.00 86.56 278 ASN A CA 1
ATOM 2068 C C . ASN A 1 278 ? -7.346 0.039 -16.685 1.00 86.56 278 ASN A C 1
ATOM 2070 O O . ASN A 1 278 ? -7.897 -0.367 -15.664 1.00 86.56 278 ASN A O 1
ATOM 2074 N N . LEU A 1 279 ? -7.577 1.237 -17.226 1.00 89.56 279 LEU A N 1
ATOM 2075 C CA . LEU A 1 279 ? -8.489 2.235 -16.658 1.00 89.56 279 LEU A CA 1
ATOM 2076 C C . LEU A 1 279 ? -9.979 1.891 -16.820 1.00 89.56 279 LEU A C 1
ATOM 2078 O O . LEU A 1 279 ? -10.830 2.664 -16.385 1.00 89.56 279 LEU A O 1
ATOM 2082 N N . THR A 1 280 ? -10.320 0.751 -17.432 1.00 89.00 280 THR A N 1
ATOM 2083 C CA . THR A 1 280 ? -11.696 0.236 -17.435 1.00 89.00 280 THR A CA 1
ATOM 2084 C C . THR A 1 280 ? -11.974 -0.424 -16.084 1.00 89.00 280 THR A C 1
ATOM 2086 O O . THR A 1 280 ? -11.376 -1.468 -15.804 1.00 89.00 280 THR A O 1
ATOM 2089 N N . PRO A 1 281 ? -12.868 0.128 -15.241 1.00 91.94 281 PRO A N 1
ATOM 2090 C CA . PRO A 1 281 ? -13.048 -0.385 -13.891 1.00 91.94 281 PRO A CA 1
ATOM 2091 C C . PRO A 1 281 ? -13.648 -1.794 -13.880 1.00 91.94 281 PRO A C 1
ATOM 2093 O O . PRO A 1 281 ? -14.649 -2.062 -14.548 1.00 91.94 281 PRO A O 1
ATOM 2096 N N . LYS A 1 282 ? -13.066 -2.676 -13.070 1.00 92.94 282 LYS A N 1
ATOM 2097 C CA . LYS A 1 282 ? -13.608 -3.991 -12.730 1.00 92.94 282 LYS A CA 1
ATOM 2098 C C . LYS A 1 282 ? -14.407 -3.898 -11.430 1.00 92.94 282 LYS A C 1
ATOM 2100 O O . LYS A 1 282 ? -13.855 -3.516 -10.398 1.00 92.94 282 LYS A O 1
ATOM 2105 N N . ASP A 1 283 ? -15.676 -4.296 -11.466 1.00 94.06 283 ASP A N 1
ATOM 2106 C CA . ASP A 1 283 ? -16.504 -4.396 -10.258 1.00 94.06 283 ASP A CA 1
ATOM 2107 C C . ASP A 1 283 ? -15.909 -5.396 -9.262 1.00 94.06 283 ASP A C 1
ATOM 2109 O O . ASP A 1 283 ? -15.482 -6.494 -9.634 1.00 94.06 283 ASP A O 1
ATOM 2113 N N . THR A 1 284 ? -15.856 -5.000 -7.992 1.00 93.25 284 THR A N 1
ATOM 2114 C CA . THR A 1 284 ? -15.299 -5.809 -6.903 1.00 93.25 284 THR A CA 1
ATOM 2115 C C . THR A 1 284 ? -15.970 -5.476 -5.566 1.00 93.25 284 THR A C 1
ATOM 2117 O O . THR A 1 284 ? -16.846 -4.618 -5.488 1.00 93.25 284 THR A O 1
ATOM 2120 N N . THR A 1 285 ? -15.556 -6.164 -4.503 1.00 90.06 285 THR A N 1
ATOM 2121 C CA . THR A 1 285 ? -15.975 -5.905 -3.117 1.00 90.06 285 THR A CA 1
ATOM 2122 C C . THR A 1 285 ? -14.759 -5.627 -2.235 1.00 90.06 285 THR A C 1
ATOM 2124 O O . THR A 1 285 ? -13.647 -6.041 -2.579 1.00 90.06 285 THR A O 1
ATOM 2127 N N . ILE A 1 286 ? -14.963 -4.979 -1.082 1.00 85.94 286 ILE A N 1
ATOM 2128 C CA . ILE A 1 286 ? -13.902 -4.777 -0.081 1.00 85.94 286 ILE A CA 1
ATOM 2129 C C . ILE A 1 286 ? -13.326 -6.126 0.364 1.00 85.94 286 ILE A C 1
ATOM 2131 O O . ILE A 1 286 ? -12.112 -6.309 0.344 1.00 85.94 286 ILE A O 1
ATOM 2135 N N . VAL A 1 287 ? -14.182 -7.112 0.652 1.00 82.62 287 VAL A N 1
ATOM 2136 C CA . VAL A 1 287 ? -13.759 -8.482 0.991 1.00 82.62 287 VAL A CA 1
ATOM 2137 C C . VAL A 1 287 ? -12.832 -9.075 -0.075 1.00 82.62 287 VAL A C 1
ATOM 2139 O O . VAL A 1 287 ? -11.802 -9.657 0.256 1.00 82.62 287 VAL A O 1
ATOM 2142 N N . SER A 1 288 ? -13.157 -8.912 -1.362 1.00 85.94 288 SER A N 1
ATOM 2143 C CA . SER A 1 288 ? -12.309 -9.412 -2.453 1.00 85.94 288 SER A CA 1
ATOM 2144 C C . SER A 1 288 ? -10.966 -8.688 -2.543 1.00 85.94 288 SER A C 1
ATOM 2146 O O . SER A 1 288 ? -9.963 -9.336 -2.829 1.00 85.94 288 SER A O 1
ATOM 2148 N N . LEU A 1 289 ? -10.928 -7.375 -2.295 1.00 89.44 289 LEU A N 1
ATOM 2149 C CA . LEU A 1 289 ? -9.682 -6.602 -2.295 1.00 89.44 289 LEU A CA 1
ATOM 2150 C C . LEU A 1 289 ? -8.783 -6.961 -1.102 1.00 89.44 289 LEU A C 1
ATOM 2152 O O . LEU A 1 289 ? -7.585 -7.172 -1.277 1.00 89.44 289 LEU A O 1
ATOM 2156 N N . ARG A 1 290 ? -9.368 -7.154 0.086 1.00 84.94 290 ARG A N 1
ATOM 2157 C CA . ARG A 1 290 ? -8.659 -7.634 1.287 1.00 84.94 290 ARG A CA 1
ATOM 2158 C C . ARG A 1 290 ? -8.157 -9.079 1.168 1.00 84.94 290 ARG A C 1
ATOM 2160 O O . ARG A 1 290 ? -7.322 -9.500 1.961 1.00 84.94 290 ARG A O 1
ATOM 2167 N N . ALA A 1 291 ? -8.658 -9.837 0.193 1.00 82.06 291 ALA A N 1
ATOM 2168 C CA . ALA A 1 291 ? -8.249 -11.213 -0.088 1.00 82.06 291 ALA A CA 1
ATOM 2169 C C . ALA A 1 291 ? -7.234 -11.336 -1.240 1.00 82.06 291 ALA A C 1
ATOM 2171 O O . ALA A 1 291 ? -6.839 -12.451 -1.590 1.00 82.06 291 ALA A O 1
ATOM 2172 N N . VAL A 1 292 ? -6.815 -10.225 -1.861 1.00 79.56 292 VAL A N 1
ATOM 2173 C CA . VAL A 1 292 ? -5.782 -10.258 -2.908 1.00 79.56 292 VAL A CA 1
ATOM 2174 C C . VAL A 1 292 ? -4.469 -10.800 -2.307 1.00 79.56 292 VAL A C 1
ATOM 2176 O O . VAL A 1 292 ? -4.150 -10.468 -1.164 1.00 79.56 292 VAL A O 1
ATOM 2179 N N . PRO A 1 293 ? -3.708 -11.654 -3.018 1.00 76.75 293 PRO A N 1
ATOM 2180 C CA . PRO A 1 293 ? -2.484 -12.234 -2.472 1.00 76.75 293 PRO A CA 1
ATOM 2181 C C . PRO A 1 293 ? -1.455 -11.174 -2.073 1.00 76.75 293 PRO A C 1
ATOM 2183 O O . PRO A 1 293 ? -1.123 -10.316 -2.884 1.00 76.75 293 PRO A O 1
ATOM 2186 N N . LEU A 1 294 ? -0.905 -11.291 -0.861 1.00 68.88 294 LEU A N 1
ATOM 2187 C CA . LEU A 1 294 ? 0.220 -10.472 -0.410 1.00 68.88 294 LEU A CA 1
ATOM 2188 C C . LEU A 1 294 ? 1.382 -10.597 -1.415 1.00 68.88 294 LEU A C 1
ATOM 2190 O O . LEU A 1 294 ? 1.715 -11.723 -1.813 1.00 68.88 294 LEU A O 1
ATOM 2194 N N . PRO A 1 295 ? 2.009 -9.489 -1.840 1.00 64.38 295 PRO A N 1
ATOM 2195 C CA . PRO A 1 295 ? 3.162 -9.577 -2.716 1.00 64.38 295 PRO A CA 1
ATOM 2196 C C . PRO A 1 295 ? 4.350 -10.192 -1.966 1.00 64.38 295 PRO A C 1
ATOM 2198 O O . PRO A 1 295 ? 4.424 -10.156 -0.744 1.00 64.38 295 PRO A O 1
ATOM 2201 N N . SER A 1 296 ? 5.282 -10.800 -2.695 1.00 56.31 296 SER A N 1
ATOM 2202 C CA . SER A 1 296 ? 6.504 -11.365 -2.120 1.00 56.31 296 SER A CA 1
ATOM 2203 C C . SER A 1 296 ? 7.708 -10.730 -2.813 1.00 56.31 296 SER A C 1
ATOM 2205 O O . SER A 1 296 ? 7.811 -10.868 -4.037 1.00 56.31 296 SER A O 1
ATOM 2207 N N . PRO A 1 297 ? 8.633 -10.085 -2.079 1.00 48.22 297 PRO A N 1
ATOM 2208 C CA . PRO A 1 297 ? 8.685 -9.952 -0.613 1.00 48.22 297 PRO A CA 1
ATOM 2209 C C . PRO A 1 297 ? 7.660 -8.953 -0.031 1.00 48.22 297 PRO A C 1
ATOM 2211 O O . PRO A 1 297 ? 7.180 -8.081 -0.749 1.00 48.22 297 PRO A O 1
ATOM 2214 N N . TYR A 1 298 ? 7.366 -9.070 1.272 1.00 51.91 298 TYR A N 1
ATOM 2215 C CA . TYR A 1 298 ? 6.568 -8.110 2.051 1.00 51.91 298 TYR A CA 1
ATOM 2216 C C . TYR A 1 298 ? 7.172 -7.895 3.458 1.00 51.91 298 TYR A C 1
ATOM 2218 O O . TYR A 1 298 ? 7.629 -8.888 4.035 1.00 51.91 298 TYR A O 1
ATOM 2226 N N . PRO A 1 299 ? 7.158 -6.677 4.048 1.00 51.91 299 PRO A N 1
ATOM 2227 C CA . PRO A 1 299 ? 6.697 -5.406 3.475 1.00 51.91 299 PRO A CA 1
ATOM 2228 C C . PRO A 1 299 ? 7.479 -5.035 2.217 1.00 51.91 299 PRO A C 1
ATOM 2230 O O . PRO A 1 299 ? 8.646 -5.405 2.063 1.00 51.91 299 PRO A O 1
ATOM 2233 N N . LEU A 1 300 ? 6.804 -4.367 1.281 1.00 53.41 300 LEU A N 1
ATOM 2234 C CA . LEU A 1 300 ? 7.461 -3.900 0.067 1.00 53.41 300 LEU A CA 1
ATOM 2235 C C . LEU A 1 300 ? 8.515 -2.858 0.455 1.00 53.41 300 LEU A C 1
ATOM 2237 O O . LEU A 1 300 ? 8.209 -1.967 1.247 1.00 53.41 300 LEU A O 1
ATOM 2241 N N . PRO A 1 301 ? 9.743 -2.930 -0.089 1.00 49.19 301 PRO A N 1
ATOM 2242 C CA . PRO A 1 301 ? 10.690 -1.836 0.056 1.00 49.19 301 PRO A CA 1
ATOM 2243 C C . PRO A 1 301 ? 10.017 -0.537 -0.404 1.00 49.19 301 PRO A C 1
ATOM 2245 O O . PRO A 1 301 ? 9.412 -0.519 -1.480 1.00 49.19 301 PRO A O 1
ATOM 2248 N N . SER A 1 302 ? 10.136 0.540 0.377 1.00 43.66 302 SER A N 1
ATOM 2249 C CA . SER A 1 302 ? 9.567 1.869 0.072 1.00 43.66 302 SER A CA 1
ATOM 2250 C C . SER A 1 302 ? 9.975 2.398 -1.310 1.00 43.66 302 SER A C 1
ATOM 2252 O O . SER A 1 302 ? 9.326 3.278 -1.874 1.00 43.66 302 SER A O 1
ATOM 2254 N N . GLU A 1 303 ? 11.017 1.805 -1.887 1.00 42.41 303 GLU A N 1
ATOM 2255 C CA . GLU A 1 303 ? 11.625 2.172 -3.151 1.00 42.41 303 GLU A CA 1
ATOM 2256 C C . GLU A 1 303 ? 11.352 1.147 -4.293 1.00 42.41 303 GLU A C 1
ATOM 2258 O O . GLU A 1 303 ? 11.964 1.217 -5.356 1.00 42.41 303 GLU A O 1
ATOM 2263 N N . TYR A 1 304 ? 10.421 0.188 -4.125 1.00 44.91 304 TYR A N 1
ATOM 2264 C CA . TYR A 1 304 ? 10.086 -0.833 -5.140 1.00 44.91 304 TYR A CA 1
ATOM 2265 C C . TYR A 1 304 ? 9.423 -0.206 -6.395 1.00 44.91 304 TYR A C 1
ATOM 2267 O O . TYR A 1 304 ? 8.246 0.169 -6.353 1.00 44.91 304 TYR A O 1
ATOM 2275 N N . PRO A 1 305 ? 10.117 -0.106 -7.548 1.00 48.28 305 PRO A N 1
ATOM 2276 C CA . PRO A 1 305 ? 9.749 0.837 -8.611 1.00 48.28 305 PRO A CA 1
ATOM 2277 C C . PRO A 1 305 ? 8.798 0.246 -9.659 1.00 48.28 305 PRO A C 1
ATOM 2279 O O . PRO A 1 305 ? 8.439 0.915 -10.625 1.00 48.28 305 PRO A O 1
ATOM 2282 N N . THR A 1 306 ? 8.435 -1.030 -9.530 1.00 60.97 306 THR A N 1
ATOM 2283 C CA . THR A 1 306 ? 7.612 -1.748 -10.507 1.00 60.97 306 THR A CA 1
ATOM 2284 C C . THR A 1 306 ? 6.222 -2.010 -9.972 1.00 60.97 306 THR A C 1
ATOM 2286 O O . THR A 1 306 ? 6.067 -2.425 -8.821 1.00 60.97 306 THR A O 1
ATOM 2289 N N . ARG A 1 307 ? 5.228 -1.827 -10.847 1.00 73.44 307 ARG A N 1
ATOM 2290 C CA . ARG A 1 307 ? 3.852 -2.230 -10.578 1.00 73.44 307 ARG A CA 1
ATOM 2291 C C . ARG A 1 307 ? 3.755 -3.749 -10.407 1.00 73.44 307 ARG A C 1
ATOM 2293 O O . ARG A 1 307 ? 4.370 -4.515 -11.150 1.00 73.44 307 ARG A O 1
ATOM 2300 N N . ILE A 1 308 ? 2.954 -4.188 -9.450 1.00 75.44 308 ILE A N 1
ATOM 2301 C CA . ILE A 1 308 ? 2.739 -5.579 -9.073 1.00 75.44 308 ILE A CA 1
ATOM 2302 C C . ILE A 1 308 ? 1.445 -6.065 -9.718 1.00 75.44 308 ILE A C 1
ATOM 2304 O O . ILE A 1 308 ? 0.334 -5.640 -9.395 1.00 75.44 308 ILE A O 1
ATOM 2308 N N . SER A 1 309 ? 1.599 -6.989 -10.661 1.00 76.69 309 SER A N 1
ATOM 2309 C CA . SER A 1 309 ? 0.480 -7.601 -11.369 1.00 76.69 309 SER A CA 1
ATOM 2310 C C . SER A 1 309 ? -0.244 -8.650 -10.511 1.00 76.69 309 SER A C 1
ATOM 2312 O O . SER A 1 309 ? 0.407 -9.374 -9.760 1.00 76.69 309 SER A O 1
ATOM 2314 N N . PRO A 1 310 ? -1.577 -8.787 -10.640 1.00 82.19 310 PRO A N 1
ATOM 2315 C CA . PRO A 1 310 ? -2.460 -7.968 -11.479 1.00 82.19 310 PRO A CA 1
ATOM 2316 C C . PRO A 1 310 ? -2.972 -6.706 -10.776 1.00 82.19 310 PRO A C 1
ATOM 2318 O O . PRO A 1 310 ? -3.546 -5.842 -11.440 1.00 82.19 310 PRO A O 1
ATOM 2321 N N . HIS A 1 311 ? -2.803 -6.614 -9.455 1.00 88.31 311 HIS A N 1
ATOM 2322 C CA . HIS A 1 311 ? -3.492 -5.638 -8.615 1.00 88.31 311 HIS A CA 1
ATOM 2323 C C . HIS A 1 311 ? -3.215 -4.192 -9.043 1.00 88.31 311 HIS A C 1
ATOM 2325 O O . HIS A 1 311 ? -4.152 -3.451 -9.326 1.00 88.31 311 HIS A O 1
ATOM 2331 N N . GLU A 1 312 ? -1.946 -3.835 -9.243 1.00 89.88 312 GLU A N 1
ATOM 2332 C CA . GLU A 1 312 ? -1.532 -2.459 -9.559 1.00 89.88 312 GLU A CA 1
ATOM 2333 C C . GLU A 1 312 ? -1.673 -2.076 -11.038 1.00 89.88 312 GLU A C 1
ATOM 2335 O O . GLU A 1 312 ? -1.356 -0.955 -11.439 1.00 89.88 312 GLU A O 1
ATOM 2340 N N . TYR A 1 313 ? -2.166 -3.006 -11.862 1.00 86.62 313 TYR A N 1
ATOM 2341 C CA . TYR A 1 313 ? -2.550 -2.777 -13.258 1.00 86.62 313 TYR A CA 1
ATOM 2342 C C . TYR A 1 313 ? -4.070 -2.760 -13.457 1.00 86.62 313 TYR A C 1
ATOM 2344 O O . TYR A 1 313 ? -4.542 -2.615 -14.588 1.00 86.62 313 TYR A O 1
ATOM 2352 N N . THR A 1 314 ? -4.840 -2.920 -12.380 1.00 88.38 314 THR A N 1
ATOM 2353 C CA . THR A 1 314 ? -6.296 -3.035 -12.431 1.00 88.38 314 THR A CA 1
ATOM 2354 C C . THR A 1 314 ? -6.941 -1.817 -11.782 1.00 88.38 314 THR A C 1
ATOM 2356 O O . THR A 1 314 ? -6.670 -1.501 -10.626 1.00 88.38 314 THR A O 1
ATOM 2359 N N . THR A 1 315 ? -7.839 -1.150 -12.506 1.00 96.81 315 THR A N 1
ATOM 2360 C CA . THR A 1 315 ? -8.785 -0.211 -11.899 1.00 96.81 315 THR A CA 1
ATOM 2361 C C . THR A 1 315 ? -9.986 -0.979 -11.362 1.00 96.81 315 THR A C 1
ATOM 2363 O O . THR A 1 315 ? -10.583 -1.793 -12.067 1.00 96.81 315 THR A O 1
ATOM 2366 N N . TYR A 1 316 ? -10.358 -0.718 -10.115 1.00 97.62 316 TYR A N 1
ATOM 2367 C CA . TYR A 1 316 ? -11.476 -1.356 -9.431 1.00 97.62 316 TYR A CA 1
ATOM 2368 C C . TYR A 1 316 ? -12.632 -0.381 -9.238 1.00 97.62 316 TYR A C 1
ATOM 2370 O O . TYR A 1 316 ? -12.417 0.827 -9.138 1.00 97.62 316 TYR A O 1
ATOM 2378 N N . ARG A 1 317 ? -13.856 -0.910 -9.168 1.00 97.69 317 ARG A N 1
ATOM 2379 C CA . ARG A 1 317 ? -15.061 -0.170 -8.780 1.00 97.69 317 ARG A CA 1
ATOM 2380 C C . ARG A 1 317 ? -15.712 -0.831 -7.570 1.00 97.69 317 ARG A C 1
ATOM 2382 O O . ARG A 1 317 ? -16.065 -2.008 -7.624 1.00 97.69 317 ARG A O 1
ATOM 2389 N N . LEU A 1 318 ? -15.869 -0.054 -6.504 1.00 94.94 318 LEU A N 1
ATOM 2390 C CA . LEU A 1 318 ? -16.626 -0.397 -5.304 1.00 94.94 318 LEU A CA 1
ATOM 2391 C C . LEU A 1 318 ? -17.946 0.374 -5.342 1.00 94.94 318 LEU A C 1
ATOM 2393 O O . LEU A 1 318 ? -17.942 1.600 -5.423 1.00 94.94 318 LEU A O 1
ATOM 2397 N N . THR A 1 319 ? -19.071 -0.333 -5.306 1.00 92.25 319 THR A N 1
ATOM 2398 C CA . THR A 1 319 ? -20.420 0.257 -5.290 1.00 92.25 319 THR A CA 1
ATOM 2399 C C . THR A 1 319 ? -21.090 0.008 -3.948 1.00 92.25 319 THR A C 1
ATOM 2401 O O . THR A 1 319 ? -20.927 -1.077 -3.392 1.00 92.25 319 THR A O 1
ATOM 2404 N N . ASN A 1 320 ? -21.922 0.945 -3.491 1.00 84.75 320 ASN A N 1
ATOM 2405 C CA . ASN A 1 320 ? -22.696 0.822 -2.250 1.00 84.75 320 ASN A CA 1
ATOM 2406 C C . ASN A 1 320 ? -21.823 0.613 -0.998 1.00 84.75 320 ASN A C 1
ATOM 2408 O O . ASN A 1 320 ? -22.209 -0.122 -0.091 1.00 84.75 320 ASN A O 1
ATOM 2412 N N . VAL A 1 321 ? -20.648 1.246 -0.957 1.00 87.75 321 VAL A N 1
ATOM 2413 C CA . VAL A 1 321 ? -19.785 1.285 0.235 1.00 87.75 321 VAL A CA 1
ATOM 2414 C C . VAL A 1 321 ? -20.030 2.580 1.001 1.00 87.75 321 VAL A C 1
ATOM 2416 O O . VAL A 1 321 ? -20.435 3.582 0.414 1.00 87.75 321 VAL A O 1
ATOM 2419 N N . ILE A 1 322 ? -19.820 2.571 2.310 1.00 81.12 322 ILE A N 1
ATOM 2420 C CA . ILE A 1 322 ? -19.927 3.754 3.159 1.00 81.12 322 ILE A CA 1
ATOM 2421 C C . ILE A 1 322 ? -18.596 4.499 3.138 1.00 81.12 322 ILE A C 1
ATOM 2423 O O . ILE A 1 322 ? -17.543 3.913 3.364 1.00 81.12 322 ILE A O 1
ATOM 2427 N N . LEU A 1 323 ? -18.648 5.802 2.879 1.00 84.88 323 LEU A N 1
ATOM 2428 C CA . LEU A 1 323 ? -17.557 6.731 3.127 1.00 84.88 323 LEU A CA 1
ATOM 2429 C C . LEU A 1 323 ? -17.465 6.954 4.641 1.00 84.88 323 LEU A C 1
ATOM 2431 O O . LEU A 1 323 ? -18.191 7.785 5.194 1.00 84.88 323 LEU A O 1
ATOM 2435 N N . TYR A 1 324 ? -16.644 6.142 5.301 1.00 75.06 324 TYR A N 1
ATOM 2436 C CA . TYR A 1 324 ? -16.581 6.055 6.755 1.00 75.06 324 TYR A CA 1
ATOM 2437 C C . TYR A 1 324 ? -15.824 7.242 7.348 1.00 75.06 324 TYR A C 1
ATOM 2439 O O . TYR A 1 324 ? -16.376 7.953 8.183 1.00 75.06 324 TYR A O 1
ATOM 2447 N N . GLU A 1 325 ? -14.607 7.496 6.866 1.00 80.50 325 GLU A N 1
ATOM 2448 C CA . GLU A 1 325 ? -13.714 8.538 7.380 1.00 80.50 325 GLU A CA 1
ATOM 2449 C C . GLU A 1 325 ? -12.936 9.194 6.237 1.00 80.50 325 GLU A C 1
ATOM 2451 O O . GLU A 1 325 ? -12.574 8.539 5.261 1.00 80.50 325 GLU A O 1
ATOM 2456 N N . VAL A 1 326 ? -12.697 10.498 6.350 1.00 79.31 326 VAL A N 1
ATOM 2457 C CA . VAL A 1 326 ? -11.831 11.270 5.456 1.00 79.31 326 VAL A CA 1
ATOM 2458 C C . VAL A 1 326 ? -10.876 12.079 6.321 1.00 79.31 326 VAL A C 1
ATOM 2460 O O . VAL A 1 326 ? -11.311 12.925 7.109 1.00 79.31 326 VAL A O 1
ATOM 2463 N N . PHE A 1 327 ? -9.581 11.829 6.176 1.00 78.06 327 PHE A N 1
ATOM 2464 C CA . PHE A 1 327 ? -8.546 12.552 6.902 1.00 78.06 327 PHE A CA 1
ATOM 2465 C C . PHE A 1 327 ? -8.216 13.887 6.216 1.00 78.06 327 PHE A C 1
ATOM 2467 O O . PHE A 1 327 ? -8.260 13.981 4.985 1.00 78.06 327 PHE A O 1
ATOM 2474 N N . PRO A 1 328 ? -7.865 14.931 6.992 1.00 72.81 328 PRO A N 1
ATOM 2475 C CA . PRO A 1 328 ? -7.264 16.136 6.438 1.00 72.81 328 PRO A CA 1
ATOM 2476 C C . PRO A 1 328 ? -5.956 15.785 5.724 1.00 72.81 328 PRO A C 1
ATOM 2478 O O . PRO A 1 328 ? -5.314 14.799 6.092 1.00 72.81 328 PRO A O 1
ATOM 2481 N N . PRO A 1 329 ? -5.546 16.588 4.727 1.00 72.44 329 PRO A N 1
ATOM 2482 C CA . PRO A 1 329 ? -4.342 16.294 3.973 1.00 72.44 329 PRO A CA 1
ATOM 2483 C C . PRO A 1 329 ? -3.141 16.335 4.916 1.00 72.44 329 PRO A C 1
ATOM 2485 O O . PRO A 1 329 ? -2.931 17.332 5.616 1.00 72.44 329 PRO A O 1
ATOM 2488 N N . GLY A 1 330 ? -2.402 15.227 4.958 1.00 66.12 330 GLY A N 1
ATOM 2489 C CA . GLY A 1 330 ? -1.193 15.084 5.755 1.00 66.12 330 GLY A CA 1
ATOM 2490 C C . GLY A 1 330 ? -0.009 15.831 5.145 1.00 66.12 330 GLY A C 1
ATOM 2491 O O . GLY A 1 330 ? -0.151 16.700 4.281 1.00 66.12 330 GLY A O 1
ATOM 2492 N N . THR A 1 331 ? 1.193 15.476 5.585 1.00 62.00 331 THR A N 1
ATOM 2493 C CA . THR A 1 331 ? 2.452 15.943 4.987 1.00 62.00 331 THR A CA 1
ATOM 2494 C C . THR A 1 331 ? 2.596 15.484 3.535 1.00 62.00 331 THR A C 1
ATOM 2496 O O . THR A 1 331 ? 3.099 16.249 2.715 1.00 62.00 331 THR A O 1
ATOM 2499 N N . ASP A 1 332 ? 2.055 14.312 3.193 1.00 64.69 332 ASP A N 1
ATOM 2500 C CA . ASP A 1 332 ? 1.998 13.768 1.832 1.00 64.69 332 ASP A CA 1
ATOM 2501 C C . ASP A 1 332 ? 0.991 14.466 0.899 1.00 64.69 332 ASP A C 1
ATOM 2503 O O . ASP A 1 332 ? 1.089 14.336 -0.319 1.00 64.69 332 ASP A O 1
ATOM 2507 N N . GLN A 1 333 ? 0.104 15.288 1.475 1.00 81.62 333 GLN A N 1
ATOM 2508 C CA . GLN A 1 333 ? -0.949 16.075 0.825 1.00 81.62 333 GLN A CA 1
ATOM 2509 C C . GLN A 1 333 ? -2.163 15.275 0.320 1.00 81.62 333 GLN A C 1
ATOM 2511 O O . GLN A 1 333 ? -3.094 15.857 -0.271 1.00 81.62 333 GLN A O 1
ATOM 2516 N N . ASP A 1 334 ? -2.218 13.981 0.609 1.00 85.81 334 ASP A N 1
ATOM 2517 C CA . ASP A 1 334 ? -3.255 13.086 0.112 1.00 85.81 334 ASP A CA 1
ATOM 2518 C C . ASP A 1 334 ? -4.489 13.122 1.008 1.00 85.81 334 ASP A C 1
ATOM 2520 O O . ASP A 1 334 ? -4.422 13.383 2.208 1.00 85.81 334 ASP A O 1
ATOM 2524 N N . TYR A 1 335 ? -5.662 12.912 0.414 1.00 87.56 335 TYR A N 1
ATOM 2525 C CA . TYR A 1 335 ? -6.851 12.607 1.201 1.00 87.56 335 TYR A CA 1
ATOM 2526 C C . TYR A 1 335 ? -6.871 11.114 1.404 1.00 87.56 335 TYR A C 1
ATOM 2528 O O . TYR A 1 335 ? -7.167 10.373 0.469 1.00 87.56 335 TYR A O 1
ATOM 2536 N N . HIS A 1 336 ? -6.574 10.711 2.632 1.00 86.62 336 HIS A N 1
ATOM 2537 C CA . HIS A 1 336 ? -6.766 9.351 3.095 1.00 86.62 336 HIS A CA 1
ATOM 2538 C C . HIS A 1 336 ? -8.249 9.157 3.381 1.00 86.62 336 HIS A C 1
ATOM 2540 O O . HIS A 1 336 ? -8.857 9.906 4.151 1.00 86.62 336 HIS A O 1
ATOM 2546 N N . VAL A 1 337 ? -8.852 8.189 2.704 1.00 89.81 337 VAL A N 1
ATOM 2547 C CA . VAL A 1 337 ? -10.281 7.906 2.767 1.00 89.81 337 VAL A CA 1
ATOM 2548 C C . VAL A 1 337 ? -10.485 6.462 3.189 1.00 89.81 337 VAL A C 1
ATOM 2550 O O . VAL A 1 337 ? -9.974 5.537 2.565 1.00 89.81 337 VAL A O 1
ATOM 2553 N N . ILE A 1 338 ? -11.300 6.259 4.216 1.00 85.56 338 ILE A N 1
ATOM 2554 C CA . ILE A 1 338 ? -11.680 4.935 4.691 1.00 85.56 338 ILE A CA 1
ATOM 2555 C C . ILE A 1 338 ? -13.073 4.599 4.172 1.00 85.56 338 ILE A C 1
ATOM 2557 O O . ILE A 1 338 ? -14.042 5.329 4.401 1.00 85.56 338 ILE A O 1
ATOM 2561 N N . LEU A 1 339 ? -13.170 3.471 3.474 1.00 88.31 339 LEU A N 1
ATOM 2562 C CA . LEU A 1 339 ? -14.414 2.901 2.972 1.00 88.31 339 LEU A CA 1
ATOM 2563 C C . LEU A 1 339 ? -14.828 1.718 3.844 1.00 88.31 339 LEU A C 1
ATOM 2565 O O . LEU A 1 339 ? -13.980 0.924 4.233 1.00 88.31 339 LEU A O 1
ATOM 2569 N N . GLU A 1 340 ? -16.121 1.564 4.102 1.00 83.00 340 GLU A N 1
ATOM 2570 C CA . GLU A 1 340 ? -16.684 0.459 4.885 1.00 83.00 340 GLU A CA 1
ATOM 2571 C C . GLU A 1 340 ? -17.757 -0.282 4.073 1.00 83.00 340 GLU A C 1
ATOM 2573 O O . GLU A 1 340 ? -18.599 0.335 3.416 1.00 83.00 340 GLU A O 1
ATOM 2578 N N . ASP A 1 341 ? -17.741 -1.617 4.085 1.00 78.38 341 ASP A N 1
ATOM 2579 C CA . ASP A 1 341 ? -18.825 -2.419 3.508 1.00 78.38 341 ASP A CA 1
ATOM 2580 C C . ASP A 1 341 ? -19.924 -2.740 4.533 1.00 78.38 341 ASP A C 1
ATOM 2582 O O . ASP A 1 341 ? -19.779 -2.544 5.733 1.00 78.38 341 ASP A O 1
ATOM 2586 N N . SER A 1 342 ? -21.051 -3.289 4.069 1.00 74.56 342 SER A N 1
ATOM 2587 C CA . SER A 1 342 ? -22.183 -3.657 4.942 1.00 74.56 342 SER A CA 1
ATOM 2588 C C . SER A 1 342 ? -21.860 -4.667 6.058 1.00 74.56 342 SER A C 1
ATOM 2590 O O . SER A 1 342 ? -22.685 -4.872 6.945 1.00 74.56 342 SER A O 1
ATOM 2592 N N . SER A 1 343 ? -20.701 -5.332 5.996 1.00 66.19 343 SER A N 1
ATOM 2593 C CA . SER A 1 343 ? -20.227 -6.286 7.004 1.00 66.19 343 SER A CA 1
ATOM 2594 C C . SER A 1 343 ? -19.198 -5.670 7.961 1.00 66.19 343 SER A C 1
ATOM 2596 O O . SER A 1 343 ? -18.682 -6.383 8.818 1.00 66.19 343 SER A O 1
ATOM 2598 N N . GLY A 1 344 ? -18.910 -4.371 7.834 1.00 63.34 344 GLY A N 1
ATOM 2599 C CA . GLY A 1 344 ? -17.959 -3.644 8.671 1.00 63.34 344 GLY A CA 1
ATOM 2600 C C . GLY A 1 344 ? -16.498 -3.791 8.243 1.00 63.34 344 GLY A C 1
ATOM 2601 O O . GLY A 1 344 ? -15.603 -3.408 8.997 1.00 63.34 344 GLY A O 1
ATOM 2602 N N . ASN A 1 345 ? -16.212 -4.353 7.060 1.00 71.06 345 ASN A N 1
ATOM 2603 C CA . ASN A 1 345 ? -14.832 -4.424 6.582 1.00 71.06 345 ASN A CA 1
ATOM 2604 C C . ASN A 1 345 ? -14.393 -3.059 6.062 1.00 71.06 345 ASN A C 1
ATOM 2606 O O . ASN A 1 345 ? -15.066 -2.480 5.207 1.00 71.06 345 ASN A O 1
ATOM 2610 N N . LEU A 1 346 ? -13.227 -2.603 6.518 1.00 78.44 346 LEU A N 1
ATOM 2611 C CA . LEU A 1 346 ? -12.630 -1.362 6.047 1.00 78.44 346 LEU A CA 1
ATOM 2612 C C . LEU A 1 346 ? -11.712 -1.545 4.839 1.00 78.44 346 LEU A C 1
ATOM 2614 O O . LEU A 1 346 ? -11.120 -2.610 4.643 1.00 78.44 346 LEU A O 1
ATOM 2618 N N . PHE A 1 347 ? -11.549 -0.486 4.056 1.00 87.06 347 PHE A N 1
ATOM 2619 C CA . PHE A 1 347 ? -10.579 -0.418 2.974 1.00 87.06 347 PHE A CA 1
ATOM 2620 C C . PHE A 1 347 ? -10.098 1.016 2.747 1.00 87.06 347 PHE A C 1
ATOM 2622 O O . PHE A 1 347 ? -10.928 1.912 2.583 1.00 87.06 347 PHE A O 1
ATOM 2629 N N . THR A 1 348 ? -8.782 1.215 2.686 1.00 91.12 348 THR A N 1
ATOM 2630 C CA . THR A 1 348 ? -8.180 2.512 2.359 1.00 91.12 348 THR A CA 1
ATOM 2631 C C . THR A 1 348 ? -8.302 2.819 0.866 1.00 91.12 348 THR A C 1
ATOM 2633 O O . THR A 1 348 ? -8.104 1.963 -0.004 1.00 91.12 348 THR A O 1
ATOM 2636 N N . ALA A 1 349 ? -8.620 4.071 0.565 1.00 94.62 349 ALA A N 1
ATOM 2637 C CA . ALA A 1 349 ? -8.476 4.675 -0.743 1.00 94.62 349 ALA A CA 1
ATOM 2638 C C . ALA A 1 349 ? -7.874 6.076 -0.579 1.00 94.62 349 ALA A C 1
ATOM 2640 O O . ALA A 1 349 ? -8.222 6.789 0.356 1.00 94.62 349 ALA A O 1
ATOM 2641 N N . GLU A 1 350 ? -7.000 6.487 -1.489 1.00 92.69 350 GLU A N 1
ATOM 2642 C CA . GLU A 1 350 ? -6.288 7.760 -1.385 1.00 92.69 350 GLU A CA 1
ATOM 2643 C C . GLU A 1 350 ? -6.509 8.622 -2.631 1.00 92.69 350 GLU A C 1
ATOM 2645 O O . GLU A 1 350 ? -6.476 8.147 -3.774 1.00 92.69 350 GLU A O 1
ATOM 2650 N N . ALA A 1 351 ? -6.761 9.913 -2.419 1.00 92.31 351 ALA A N 1
ATOM 2651 C CA . ALA A 1 351 ? -6.881 10.900 -3.487 1.00 92.31 351 ALA A CA 1
ATOM 2652 C C . ALA A 1 351 ? -5.736 11.918 -3.397 1.00 92.31 351 ALA A C 1
ATOM 2654 O O . ALA A 1 351 ? -5.791 12.807 -2.530 1.00 92.31 351 ALA A O 1
ATOM 2655 N N . PRO A 1 352 ? -4.750 11.843 -4.313 1.00 91.00 352 PRO A N 1
ATOM 2656 C CA . PRO A 1 352 ? -3.614 12.739 -4.278 1.00 91.00 352 PRO A CA 1
ATOM 2657 C C . PRO A 1 352 ? -3.958 14.209 -4.393 1.00 91.00 352 PRO A C 1
ATOM 2659 O O . PRO A 1 352 ? -4.980 14.592 -4.977 1.00 91.00 352 PRO A O 1
ATOM 2662 N N . ASN A 1 353 ? -3.057 15.058 -3.907 1.00 88.88 353 ASN A N 1
ATOM 2663 C CA . ASN A 1 353 ? -3.160 16.482 -4.191 1.00 88.88 353 ASN A CA 1
ATOM 2664 C C . ASN A 1 353 ? -3.090 16.736 -5.715 1.00 88.88 353 ASN A C 1
ATOM 2666 O O . ASN A 1 353 ? -2.166 16.248 -6.374 1.00 88.88 353 ASN A O 1
ATOM 2670 N N . PRO A 1 354 ? -4.002 17.541 -6.300 1.00 90.12 354 PRO A N 1
ATOM 2671 C CA . PRO A 1 354 ? -4.011 17.813 -7.738 1.00 90.12 354 PRO A CA 1
ATOM 2672 C C . PRO A 1 354 ? -2.699 18.395 -8.283 1.00 90.12 354 PRO A C 1
ATOM 2674 O O . PRO A 1 354 ? -2.360 18.160 -9.442 1.00 90.12 354 PRO A O 1
ATOM 2677 N N . GLN A 1 355 ? -1.938 19.130 -7.463 1.00 86.12 355 GLN A N 1
ATOM 2678 C CA . GLN A 1 355 ? -0.632 19.662 -7.858 1.00 86.12 355 GLN A CA 1
ATOM 2679 C C . GLN A 1 355 ? 0.432 18.564 -7.990 1.00 86.12 355 GLN A C 1
ATOM 2681 O O . GLN A 1 355 ? 1.330 18.686 -8.819 1.00 86.12 355 GLN A O 1
ATOM 2686 N N . CYS A 1 356 ? 0.294 17.468 -7.244 1.00 83.50 356 CYS A N 1
ATOM 2687 C CA . CYS A 1 356 ? 1.241 16.352 -7.231 1.00 83.50 356 CYS A CA 1
ATOM 2688 C C . CYS A 1 356 ? 1.047 15.352 -8.364 1.00 83.50 356 CYS A C 1
ATOM 2690 O O . CYS A 1 356 ? 1.937 14.558 -8.658 1.00 83.50 356 CYS A O 1
ATOM 2692 N N . VAL A 1 357 ? -0.096 15.429 -9.038 1.00 84.00 357 VAL A N 1
ATOM 2693 C CA . VAL A 1 357 ? -0.431 14.611 -10.208 1.00 84.00 357 VAL A CA 1
ATOM 2694 C C . VAL A 1 357 ? -0.500 15.448 -11.483 1.00 84.00 357 VAL A C 1
ATOM 2696 O O . VAL A 1 357 ? -0.984 14.985 -12.516 1.00 84.00 357 VAL A O 1
ATOM 2699 N N . ALA A 1 358 ? -0.029 16.696 -11.438 1.00 82.06 358 ALA A N 1
ATOM 2700 C CA . ALA A 1 358 ? -0.027 17.576 -12.594 1.00 82.06 358 ALA A CA 1
ATOM 2701 C C . ALA A 1 358 ? 0.775 16.946 -13.748 1.00 82.06 358 ALA A C 1
ATOM 2703 O O . ALA A 1 358 ? 1.949 16.612 -13.609 1.00 82.06 358 ALA A O 1
ATOM 2704 N N . GLY A 1 359 ? 0.129 16.785 -14.906 1.00 76.31 359 GLY A N 1
ATOM 2705 C CA . GLY A 1 359 ? 0.745 16.199 -16.101 1.00 76.31 359 GLY A CA 1
ATOM 2706 C C . GLY A 1 359 ? 0.645 14.673 -16.219 1.00 76.31 359 GLY A C 1
ATOM 2707 O O . GLY A 1 359 ? 1.066 14.138 -17.243 1.00 76.31 359 GLY A O 1
ATOM 2708 N N . THR A 1 360 ? 0.061 13.968 -15.243 1.00 85.50 360 THR A N 1
ATOM 2709 C CA . THR A 1 360 ? -0.204 12.524 -15.365 1.00 85.50 360 THR A CA 1
ATOM 2710 C C . THR A 1 360 ? -1.491 12.250 -16.148 1.00 85.50 360 THR A C 1
ATOM 2712 O O . THR A 1 360 ? -2.339 13.126 -16.338 1.00 85.50 360 THR A O 1
ATOM 2715 N N . ILE A 1 361 ? -1.677 11.001 -16.590 1.00 80.62 361 ILE A N 1
ATOM 2716 C CA . ILE A 1 361 ? -2.861 10.576 -17.363 1.00 80.62 361 ILE A CA 1
ATOM 2717 C C . ILE A 1 361 ? -4.186 10.619 -16.581 1.00 80.62 361 ILE A C 1
ATOM 2719 O O . ILE A 1 361 ? -5.250 10.430 -17.171 1.00 80.62 361 ILE A O 1
ATOM 2723 N N . VAL A 1 362 ? -4.127 10.851 -15.267 1.00 88.25 362 VAL A N 1
ATOM 2724 C CA . VAL A 1 362 ? -5.281 10.871 -14.352 1.00 88.25 362 VAL A CA 1
ATOM 2725 C C . VAL A 1 362 ? -5.460 12.219 -13.642 1.00 88.25 362 VAL A C 1
ATOM 2727 O O . VAL A 1 362 ? -6.315 12.340 -12.766 1.00 88.25 362 VAL A O 1
ATOM 2730 N N . ALA A 1 363 ? -4.693 13.250 -14.020 1.00 85.75 363 ALA A N 1
ATOM 2731 C CA . ALA A 1 363 ? -4.706 14.557 -13.358 1.00 85.75 363 ALA A CA 1
ATOM 2732 C C . ALA A 1 363 ? -6.116 15.176 -13.272 1.00 85.75 363 ALA A C 1
ATOM 2734 O O . ALA A 1 363 ? -6.517 15.711 -12.234 1.00 85.75 363 ALA A O 1
ATOM 2735 N N . THR A 1 364 ? -6.900 15.075 -14.352 1.00 89.50 364 THR A N 1
ATOM 2736 C CA . THR A 1 364 ? -8.273 15.603 -14.411 1.00 89.50 364 THR A CA 1
ATOM 2737 C C . THR A 1 364 ? -9.217 14.833 -13.489 1.00 89.50 364 THR A C 1
ATOM 2739 O O . THR A 1 364 ? -10.034 15.441 -12.802 1.00 89.50 364 THR A O 1
ATOM 2742 N N . GLN A 1 365 ? -9.087 13.508 -13.444 1.00 92.75 365 GLN A N 1
ATOM 2743 C CA . GLN A 1 365 ? -9.890 12.623 -12.605 1.00 92.75 365 GLN A CA 1
ATOM 2744 C C . GLN A 1 365 ? -9.648 12.916 -11.123 1.00 92.75 365 GLN A C 1
ATOM 2746 O O . GLN A 1 365 ? -10.598 13.126 -10.374 1.00 92.75 365 GLN A O 1
ATOM 2751 N N . ILE A 1 366 ? -8.384 13.017 -10.716 1.00 93.44 366 ILE A N 1
ATOM 2752 C CA . ILE A 1 366 ? -8.011 13.298 -9.324 1.00 93.44 366 ILE A CA 1
ATOM 2753 C C . ILE A 1 366 ? -8.466 14.703 -8.909 1.00 93.44 366 ILE A C 1
ATOM 2755 O O . ILE A 1 366 ? -9.039 14.874 -7.834 1.00 93.44 366 ILE A O 1
ATOM 2759 N N . SER A 1 367 ? -8.326 15.701 -9.791 1.00 90.56 367 SER A N 1
ATOM 2760 C CA . SER A 1 367 ? -8.864 17.050 -9.548 1.00 90.56 367 SER A CA 1
ATOM 2761 C C . SER A 1 367 ? -10.382 17.038 -9.327 1.00 90.56 367 SER A C 1
ATOM 2763 O O . SER A 1 367 ? -10.889 17.753 -8.459 1.00 90.56 367 SER A O 1
ATOM 2765 N N . ALA A 1 368 ? -11.112 16.212 -10.084 1.00 92.12 368 ALA A N 1
ATOM 2766 C CA . ALA A 1 368 ? -12.553 16.051 -9.927 1.00 92.12 368 ALA A CA 1
ATOM 2767 C C . ALA A 1 368 ? -12.916 15.337 -8.616 1.00 92.12 368 ALA A C 1
ATOM 2769 O O . ALA A 1 368 ? -13.845 15.772 -7.941 1.00 92.12 368 ALA A O 1
ATOM 2770 N N . VAL A 1 369 ? -12.169 14.298 -8.222 1.00 95.19 369 VAL A N 1
ATOM 2771 C CA . VAL A 1 369 ? -12.345 13.609 -6.930 1.00 95.19 369 VAL A CA 1
ATOM 2772 C C . VAL A 1 369 ? -12.167 14.584 -5.770 1.00 95.19 369 VAL A C 1
ATOM 2774 O O . VAL A 1 369 ? -13.055 14.681 -4.926 1.00 95.19 369 VAL A O 1
ATOM 2777 N N . ARG A 1 370 ? -11.068 15.349 -5.752 1.00 91.62 370 ARG A N 1
ATOM 2778 C CA . ARG A 1 370 ? -10.789 16.328 -4.688 1.00 91.62 370 ARG A CA 1
ATOM 2779 C C . ARG A 1 370 ? -11.874 17.397 -4.616 1.00 91.62 370 ARG A C 1
ATOM 2781 O O . ARG A 1 370 ? -12.474 17.578 -3.566 1.00 91.62 370 ARG A O 1
ATOM 2788 N N . SER A 1 371 ? -12.236 17.987 -5.756 1.00 91.62 371 SER A N 1
ATOM 2789 C CA . SER A 1 371 ? -13.320 18.980 -5.824 1.00 91.62 371 SER A CA 1
ATOM 2790 C C . SER A 1 371 ? -14.670 18.417 -5.356 1.00 91.62 371 SER A C 1
ATOM 2792 O O . SER A 1 371 ? -15.472 19.122 -4.738 1.00 91.62 371 SER A O 1
ATOM 2794 N N . TYR A 1 372 ? -14.953 17.145 -5.653 1.00 92.56 372 TYR A N 1
ATOM 2795 C CA . TYR A 1 372 ? -16.174 16.483 -5.204 1.00 92.56 372 TYR A CA 1
ATOM 2796 C C . TYR A 1 372 ? -16.184 16.300 -3.685 1.00 92.56 372 TYR A C 1
ATOM 2798 O O . TYR A 1 372 ? -17.176 16.653 -3.048 1.00 92.56 372 TYR A O 1
ATOM 2806 N N . ILE A 1 373 ? -15.081 15.811 -3.108 1.00 89.69 373 ILE A N 1
ATOM 2807 C CA . ILE A 1 373 ? -14.937 15.663 -1.655 1.00 89.69 373 ILE A CA 1
ATOM 2808 C C . ILE A 1 373 ? -15.065 17.028 -0.975 1.00 89.69 373 ILE A C 1
ATOM 2810 O O . ILE A 1 373 ? -15.922 17.179 -0.114 1.00 89.69 373 ILE A O 1
ATOM 2814 N N . ASP A 1 374 ? -14.332 18.043 -1.431 1.00 88.00 374 ASP A N 1
ATOM 2815 C CA . ASP A 1 374 ? -14.334 19.385 -0.830 1.00 88.00 374 ASP A CA 1
ATOM 2816 C C . ASP A 1 374 ? -15.713 20.056 -0.851 1.00 88.00 374 ASP A C 1
ATOM 2818 O O . ASP A 1 374 ? -16.079 20.782 0.074 1.00 88.00 374 ASP A O 1
ATOM 2822 N N . SER A 1 375 ? -16.498 19.812 -1.905 1.00 87.88 375 SER A N 1
ATOM 2823 C CA . SER A 1 375 ? -17.838 20.394 -2.052 1.00 87.88 375 SER A CA 1
ATOM 2824 C C . SER A 1 375 ? -18.920 19.683 -1.238 1.00 87.88 375 SER A C 1
ATOM 2826 O O . SER A 1 375 ? -19.883 20.332 -0.831 1.00 87.88 375 SER A O 1
ATOM 2828 N N . HIS A 1 376 ? -18.791 18.374 -1.002 1.00 84.56 376 HIS A N 1
ATOM 2829 C CA . HIS A 1 376 ? -19.797 17.584 -0.278 1.00 84.56 376 HIS A CA 1
ATOM 2830 C C . HIS A 1 376 ? -19.449 17.409 1.203 1.00 84.56 376 HIS A C 1
ATOM 2832 O O . HIS A 1 376 ? -20.339 17.393 2.054 1.00 84.56 376 HIS A O 1
ATOM 2838 N N . TRP A 1 377 ? -18.159 17.294 1.506 1.00 85.25 377 TRP A N 1
ATOM 2839 C CA . TRP A 1 377 ? -17.610 16.984 2.820 1.00 85.25 377 TRP A CA 1
ATOM 2840 C C . TRP A 1 377 ? -16.346 17.823 3.050 1.00 85.25 377 TRP A C 1
ATOM 2842 O O . TRP A 1 377 ? -15.235 17.305 2.954 1.00 85.25 377 TRP A O 1
ATOM 2852 N N . PRO A 1 378 ? -16.493 19.132 3.324 1.00 77.62 378 PRO A N 1
ATOM 2853 C CA . PRO A 1 378 ? -15.353 20.023 3.497 1.00 77.62 378 PRO A CA 1
ATOM 2854 C C . PRO A 1 378 ? -14.472 19.547 4.657 1.00 77.62 378 PRO A C 1
ATOM 2856 O O . PRO A 1 378 ? -14.902 19.522 5.815 1.00 77.62 378 PRO A O 1
ATOM 2859 N N . VAL A 1 379 ? -13.235 19.169 4.336 1.00 70.69 379 VAL A N 1
ATOM 2860 C CA . VAL A 1 379 ? -12.270 18.632 5.297 1.00 70.69 379 VAL A CA 1
ATOM 2861 C C . VAL A 1 379 ? -11.507 19.792 5.941 1.00 70.69 379 VAL A C 1
ATOM 2863 O O . VAL A 1 379 ? -10.848 20.575 5.260 1.00 70.69 379 VAL A O 1
ATOM 2866 N N . GLY A 1 380 ? -11.647 19.941 7.260 1.00 69.12 380 GLY A N 1
ATOM 2867 C CA . GLY A 1 380 ? -10.957 20.968 8.047 1.00 69.12 380 GLY A CA 1
ATOM 2868 C C . GLY A 1 380 ? -9.560 20.525 8.489 1.00 69.12 380 GLY A C 1
ATOM 2869 O O . GLY A 1 380 ? -8.854 19.835 7.770 1.00 69.12 380 GLY A O 1
ATOM 2870 N N . SER A 1 381 ? -9.162 20.886 9.709 1.00 69.31 381 SER A N 1
ATOM 2871 C CA . SER A 1 381 ? -7.904 20.437 10.334 1.00 69.31 381 SER A CA 1
ATOM 2872 C C . SER A 1 381 ? -8.022 19.094 11.068 1.00 69.31 381 SER A C 1
ATOM 2874 O O . SER A 1 381 ? -7.118 18.707 11.805 1.00 69.31 381 SER A O 1
ATOM 2876 N N . SER A 1 382 ? -9.162 18.412 10.960 1.00 61.00 382 SER A N 1
ATOM 2877 C CA . SER A 1 382 ? -9.460 17.181 11.694 1.00 61.00 382 SER A CA 1
ATOM 2878 C C . SER A 1 382 ? -10.244 16.216 10.807 1.00 61.00 382 SER A C 1
ATOM 2880 O O . SER A 1 382 ? -10.963 16.694 9.923 1.00 61.00 382 SER A O 1
ATOM 2882 N N . PRO A 1 383 ? -10.119 14.892 11.027 1.00 70.25 383 PRO A N 1
ATOM 2883 C CA . PRO A 1 383 ? -10.854 13.903 10.249 1.00 70.25 383 PRO A CA 1
ATOM 2884 C C . PRO A 1 383 ? -12.359 14.123 10.350 1.00 70.25 383 PRO A C 1
ATOM 2886 O O . PRO A 1 383 ? -12.877 14.532 11.394 1.00 70.25 383 PRO A O 1
ATOM 2889 N N . ILE A 1 384 ? -13.054 13.854 9.254 1.00 65.19 384 ILE A N 1
ATOM 2890 C CA . ILE A 1 384 ? -14.510 13.929 9.170 1.00 65.19 384 ILE A CA 1
ATOM 2891 C C . ILE A 1 384 ? -15.074 12.556 8.836 1.00 65.19 384 ILE A C 1
ATOM 2893 O O . ILE A 1 384 ? -14.403 11.733 8.222 1.00 65.19 384 ILE A O 1
ATOM 2897 N N . PHE A 1 385 ? -16.334 12.330 9.192 1.00 76.12 385 PHE A N 1
ATOM 2898 C CA . PHE A 1 385 ? -16.970 11.028 9.033 1.00 76.12 385 PHE A CA 1
ATOM 2899 C C . PHE A 1 385 ? -18.306 11.152 8.313 1.00 76.12 385 PHE A C 1
ATOM 2901 O O . PHE A 1 385 ? -19.353 11.319 8.946 1.00 76.12 385 PHE A O 1
ATOM 2908 N N . PRO A 1 386 ? -18.282 11.138 6.974 1.00 74.75 386 PRO A N 1
ATOM 2909 C CA . PRO A 1 386 ? -19.464 11.411 6.172 1.00 74.75 386 PRO A CA 1
ATOM 2910 C C . PRO A 1 386 ? -20.629 10.443 6.389 1.00 74.75 386 PRO A C 1
ATOM 2912 O O . PRO A 1 386 ? -21.782 10.861 6.292 1.00 74.75 386 PRO A O 1
ATOM 2915 N N . GLY A 1 387 ? -20.349 9.154 6.616 1.00 72.31 387 GLY A N 1
ATOM 2916 C CA . GLY A 1 387 ? -21.375 8.108 6.708 1.00 72.31 387 GLY A CA 1
ATOM 2917 C C . GLY A 1 387 ? -22.209 7.951 5.427 1.00 72.31 387 GLY A C 1
ATOM 2918 O O . GLY A 1 387 ? -23.304 7.392 5.457 1.00 72.31 387 GLY A O 1
ATOM 2919 N N . ALA A 1 388 ? -21.726 8.481 4.300 1.00 75.81 388 ALA A N 1
ATOM 2920 C CA . ALA A 1 388 ? -22.466 8.545 3.048 1.00 75.81 388 ALA A CA 1
ATOM 2921 C C . ALA A 1 388 ? -22.234 7.286 2.212 1.00 75.81 388 ALA A C 1
ATOM 2923 O O . ALA A 1 388 ? -21.100 6.843 2.057 1.00 75.81 388 ALA A O 1
ATOM 2924 N N . THR A 1 389 ? -23.286 6.734 1.610 1.00 84.00 389 THR A N 1
ATOM 2925 C CA . THR A 1 389 ? -23.122 5.666 0.619 1.00 84.00 389 THR A CA 1
ATOM 2926 C C . THR A 1 389 ? -22.547 6.239 -0.671 1.00 84.00 389 THR A C 1
ATOM 2928 O O . THR A 1 389 ? -23.098 7.184 -1.238 1.00 84.00 389 THR A O 1
ATOM 2931 N N . VAL A 1 390 ? -21.450 5.656 -1.145 1.00 91.56 390 VAL A N 1
ATOM 2932 C CA . VAL A 1 390 ? -20.719 6.108 -2.326 1.00 91.56 390 VAL A CA 1
ATOM 2933 C C . VAL A 1 390 ? -20.391 4.961 -3.281 1.00 91.56 390 VAL A C 1
ATOM 2935 O O . VAL A 1 390 ? -20.339 3.783 -2.918 1.00 91.56 390 VAL A O 1
ATOM 2938 N N . THR A 1 391 ? -20.161 5.331 -4.538 1.00 94.50 391 THR A N 1
ATOM 2939 C CA . THR A 1 391 ? -19.443 4.520 -5.521 1.00 94.50 391 THR A CA 1
ATOM 2940 C C . THR A 1 391 ? -18.072 5.137 -5.743 1.00 94.50 391 THR A C 1
ATOM 2942 O O . THR A 1 391 ? -17.986 6.326 -6.052 1.00 94.50 391 THR A O 1
ATOM 2945 N N . VAL A 1 392 ? -17.019 4.331 -5.607 1.00 96.31 392 VAL A N 1
ATOM 2946 C CA . VAL A 1 392 ? -15.620 4.744 -5.771 1.00 96.31 392 VAL A CA 1
ATOM 2947 C C . VAL A 1 392 ? -14.966 3.907 -6.861 1.00 96.31 392 VAL A C 1
ATOM 2949 O O . VAL A 1 392 ? -15.144 2.689 -6.913 1.00 96.31 392 VAL A O 1
ATOM 2952 N N . THR A 1 393 ? -14.179 4.549 -7.723 1.00 97.69 393 THR A N 1
ATOM 2953 C CA . THR A 1 393 ? -13.226 3.847 -8.591 1.00 97.69 393 THR A CA 1
ATOM 2954 C C . THR A 1 393 ? -11.811 4.283 -8.278 1.00 97.69 393 THR A C 1
ATOM 2956 O O . THR A 1 393 ? -11.582 5.479 -8.119 1.00 97.69 393 THR A O 1
ATOM 2959 N N . GLY A 1 394 ? -10.857 3.362 -8.295 1.00 97.19 394 GLY A N 1
ATOM 2960 C CA . GLY A 1 394 ? -9.442 3.671 -8.092 1.00 97.19 394 GLY A CA 1
ATOM 2961 C C . GLY A 1 394 ? -8.539 2.581 -8.651 1.00 97.19 394 GLY A C 1
ATOM 2962 O O . GLY A 1 394 ? -9.006 1.491 -8.988 1.00 97.19 394 GLY A O 1
ATOM 2963 N N . VAL A 1 395 ? -7.258 2.891 -8.811 1.00 97.31 395 VAL A N 1
ATOM 2964 C CA . VAL A 1 395 ? -6.244 1.911 -9.229 1.00 97.31 395 VAL A CA 1
ATOM 2965 C C . VAL A 1 395 ? -5.784 1.133 -8.002 1.00 97.31 395 VAL A C 1
ATOM 2967 O O . VAL A 1 395 ? -5.597 1.736 -6.955 1.00 97.31 395 VAL A O 1
ATOM 2970 N N . GLY A 1 396 ? -5.639 -0.191 -8.100 1.00 94.94 396 GLY A N 1
ATOM 2971 C CA . GLY A 1 396 ? -5.081 -0.970 -6.992 1.00 94.94 396 GLY A CA 1
ATOM 2972 C C . GLY A 1 396 ? -3.646 -0.549 -6.670 1.00 94.94 396 GLY A C 1
ATOM 2973 O O . GLY A 1 396 ? -2.879 -0.219 -7.576 1.00 94.94 396 GLY A O 1
ATOM 2974 N N . PHE A 1 397 ? -3.273 -0.589 -5.399 1.00 91.94 397 PHE A N 1
ATOM 2975 C CA . PHE A 1 397 ? -1.919 -0.309 -4.938 1.00 91.94 397 PHE A CA 1
ATOM 2976 C C . PHE A 1 397 ? -1.598 -1.162 -3.711 1.00 91.94 397 PHE A C 1
ATOM 2978 O O . PHE A 1 397 ? -2.492 -1.477 -2.930 1.00 91.94 397 PHE A O 1
ATOM 2985 N N . TYR A 1 398 ? -0.336 -1.569 -3.567 1.00 83.75 398 TYR A N 1
ATOM 2986 C CA . TYR A 1 398 ? 0.158 -2.138 -2.317 1.00 83.75 398 TYR A CA 1
ATOM 2987 C C . TYR A 1 398 ? 0.944 -1.102 -1.527 1.00 83.75 398 TYR A C 1
ATOM 2989 O O . TYR A 1 398 ? 2.063 -0.742 -1.917 1.00 83.75 398 TYR A O 1
ATOM 2997 N N . ASP A 1 399 ? 0.382 -0.697 -0.397 1.00 77.06 399 ASP A N 1
ATOM 2998 C CA . ASP A 1 399 ? 1.088 0.073 0.612 1.00 77.06 399 ASP A CA 1
ATOM 2999 C C . ASP A 1 399 ? 1.996 -0.843 1.453 1.00 77.06 399 ASP A C 1
ATOM 3001 O O . ASP A 1 399 ? 1.795 -2.057 1.540 1.00 77.06 399 ASP A O 1
ATOM 3005 N N . TRP A 1 400 ? 3.060 -0.270 2.012 1.00 58.84 400 TRP A N 1
ATOM 3006 C CA . TRP A 1 400 ? 3.955 -0.938 2.952 1.00 58.84 400 TRP A CA 1
ATOM 3007 C C . TRP A 1 400 ? 3.339 -1.016 4.356 1.00 58.84 400 TRP A C 1
ATOM 3009 O O . TRP A 1 400 ? 3.689 -1.909 5.138 1.00 58.84 400 TRP A O 1
ATOM 3019 N N . TYR A 1 401 ? 2.404 -0.117 4.667 1.00 56.91 401 TYR A N 1
ATOM 3020 C CA . TYR A 1 401 ? 1.677 -0.080 5.921 1.00 56.91 401 TYR A CA 1
ATOM 3021 C C . TYR A 1 401 ? 0.536 -1.110 5.935 1.00 56.91 401 TYR A C 1
ATOM 3023 O O . TYR A 1 401 ? -0.416 -1.056 5.159 1.00 56.91 401 TYR A O 1
ATOM 3031 N N . THR A 1 402 ? 0.611 -2.069 6.862 1.00 48.69 402 THR A N 1
ATOM 3032 C CA . THR A 1 402 ? -0.503 -2.983 7.170 1.00 48.69 402 THR A CA 1
ATOM 3033 C C . THR A 1 402 ? -1.123 -2.623 8.503 1.00 48.69 402 THR A C 1
ATOM 3035 O O . THR A 1 402 ? -0.414 -2.497 9.501 1.00 48.69 402 THR A O 1
ATOM 3038 N N . GLY A 1 403 ? -2.447 -2.561 8.546 1.00 45.19 403 GLY A N 1
ATOM 3039 C CA . GLY A 1 403 ? -3.200 -2.253 9.754 1.00 45.19 403 GLY A CA 1
ATOM 3040 C C . GLY A 1 403 ? -4.648 -2.692 9.618 1.00 45.19 403 GLY A C 1
ATOM 3041 O O . GLY A 1 403 ? -4.956 -3.569 8.820 1.00 45.19 403 GLY A O 1
ATOM 3042 N N . GLU A 1 404 ? -5.538 -2.119 10.420 1.00 41.69 404 GLU A N 1
ATOM 3043 C CA . GLU A 1 404 ? -6.965 -2.458 10.376 1.00 41.69 404 GLU A CA 1
ATOM 3044 C C . GLU A 1 404 ? -7.758 -1.535 9.424 1.00 41.69 404 GLU A C 1
ATOM 3046 O O . GLU A 1 404 ? -8.685 -1.994 8.757 1.00 41.69 404 GLU A O 1
ATOM 3051 N N . GLU A 1 405 ? -7.350 -0.262 9.314 1.00 52.62 405 GLU A N 1
ATOM 3052 C CA . GLU A 1 405 ? -7.841 0.702 8.309 1.00 52.62 405 GLU A CA 1
ATOM 3053 C C . GLU A 1 405 ? -7.310 0.371 6.909 1.00 52.62 405 GLU A C 1
ATOM 3055 O O . GLU A 1 405 ? -8.052 0.425 5.930 1.00 52.62 405 GLU A O 1
ATOM 3060 N N . HIS A 1 406 ? -6.069 -0.114 6.854 1.00 60.75 406 HIS A N 1
ATOM 3061 C CA . HIS A 1 406 ? -5.459 -0.684 5.660 1.00 60.75 406 HIS A CA 1
ATOM 3062 C C . HIS A 1 406 ? -5.818 -2.165 5.552 1.00 60.75 406 HIS A C 1
ATOM 3064 O O . HIS A 1 406 ? -6.187 -2.820 6.529 1.00 60.75 406 HIS A O 1
ATOM 3070 N N . ALA A 1 407 ? -5.760 -2.739 4.358 1.00 66.06 407 ALA A N 1
ATOM 3071 C CA . ALA A 1 407 ? -5.962 -4.172 4.247 1.00 66.06 407 ALA A CA 1
ATOM 3072 C C . ALA A 1 407 ? -4.732 -4.919 4.799 1.00 66.06 407 ALA A C 1
ATOM 3074 O O . ALA A 1 407 ? -3.594 -4.503 4.596 1.00 66.06 407 ALA A O 1
ATOM 3075 N N . ALA A 1 408 ? -4.932 -6.046 5.492 1.00 66.81 408 ALA A N 1
ATOM 3076 C CA . ALA A 1 408 ? -3.827 -6.834 6.065 1.00 66.81 408 ALA A CA 1
ATOM 3077 C C . ALA A 1 408 ? -2.856 -7.386 4.997 1.00 66.81 408 ALA A C 1
ATOM 3079 O O . ALA A 1 408 ? -1.747 -7.807 5.311 1.00 66.81 408 ALA A O 1
ATOM 3080 N N . ASN A 1 409 ? -3.288 -7.384 3.735 1.00 70.88 409 ASN A N 1
ATOM 3081 C CA . ASN A 1 409 ? -2.493 -7.708 2.557 1.00 70.88 409 ASN A CA 1
ATOM 3082 C C . ASN A 1 409 ? -1.828 -6.473 1.904 1.00 70.88 409 ASN A C 1
ATOM 3084 O O . ASN A 1 409 ? -1.341 -6.586 0.781 1.00 70.88 409 ASN A O 1
ATOM 3088 N N . GLY A 1 410 ? -1.855 -5.310 2.561 1.00 75.00 410 GLY A N 1
ATOM 3089 C CA . GLY A 1 410 ? -1.332 -4.035 2.060 1.00 75.00 410 GLY A CA 1
ATOM 3090 C C . GLY A 1 410 ? -2.144 -3.423 0.915 1.00 75.00 410 GLY A C 1
ATOM 3091 O O . GLY A 1 410 ? -1.730 -2.417 0.363 1.00 75.00 410 GLY A O 1
ATOM 3092 N N . ALA A 1 411 ? -3.267 -4.025 0.506 1.00 86.94 411 ALA A N 1
ATOM 3093 C CA . ALA A 1 411 ? -4.040 -3.540 -0.635 1.00 86.94 411 ALA A CA 1
ATOM 3094 C C . ALA A 1 411 ? -4.821 -2.257 -0.303 1.00 86.94 411 ALA A C 1
ATOM 3096 O O . ALA A 1 411 ? -5.535 -2.196 0.700 1.00 86.94 411 ALA A O 1
ATOM 3097 N N . GLU A 1 412 ? -4.769 -1.290 -1.214 1.00 92.38 412 GLU A N 1
ATOM 3098 C CA . GLU A 1 412 ? -5.541 -0.046 -1.191 1.00 92.38 412 GLU A CA 1
ATOM 3099 C C . GLU A 1 412 ? -5.951 0.387 -2.610 1.00 92.38 412 GLU A C 1
ATOM 3101 O O . GLU A 1 412 ? -5.593 -0.250 -3.609 1.00 92.38 412 GLU A O 1
ATOM 3106 N N . LEU A 1 413 ? -6.736 1.465 -2.714 1.00 95.94 413 LEU A N 1
ATOM 3107 C CA . LEU A 1 413 ? -6.963 2.160 -3.984 1.00 95.94 413 LEU A CA 1
ATOM 3108 C C . LEU A 1 413 ? -6.172 3.468 -4.031 1.00 95.94 413 LEU A C 1
ATOM 3110 O O . LEU A 1 413 ? -6.584 4.449 -3.419 1.00 95.94 413 LEU A O 1
ATOM 3114 N N . HIS A 1 414 ? -5.112 3.512 -4.835 1.00 93.38 414 HIS A N 1
ATOM 3115 C CA . HIS A 1 414 ? -4.287 4.698 -5.023 1.00 93.38 414 HIS A CA 1
ATOM 3116 C C . HIS A 1 414 ? -3.802 4.806 -6.489 1.00 93.38 414 HIS A C 1
ATOM 3118 O O . HIS A 1 414 ? -3.048 3.949 -6.958 1.00 93.38 414 HIS A O 1
ATOM 3124 N N . PRO A 1 415 ? -4.227 5.830 -7.258 1.00 95.38 415 PRO A N 1
ATOM 3125 C CA . PRO A 1 415 ? -5.109 6.923 -6.855 1.00 95.38 415 PRO A CA 1
ATOM 3126 C C . PRO A 1 415 ? -6.591 6.584 -7.042 1.00 95.38 415 PRO A C 1
ATOM 3128 O O . PRO A 1 415 ? -6.982 5.803 -7.920 1.00 95.38 415 PRO A O 1
ATOM 3131 N N . MET A 1 416 ? -7.439 7.257 -6.266 1.00 97.00 416 MET A N 1
ATOM 3132 C CA . MET A 1 416 ? -8.868 7.384 -6.540 1.00 97.00 416 MET A CA 1
ATOM 3133 C C . MET A 1 416 ? -9.100 8.156 -7.847 1.00 97.00 416 MET A C 1
ATOM 3135 O O . MET A 1 416 ? -8.577 9.247 -8.059 1.00 97.00 416 MET A O 1
ATOM 3139 N N . LEU A 1 417 ? -9.934 7.595 -8.723 1.00 96.56 417 LEU A N 1
ATOM 3140 C CA . LEU A 1 417 ? -10.268 8.142 -10.044 1.00 96.56 417 LEU A CA 1
ATOM 3141 C C . LEU A 1 417 ? -11.697 8.692 -10.135 1.00 96.56 417 LEU A C 1
ATOM 3143 O O . LEU A 1 417 ? -11.990 9.491 -11.021 1.00 96.56 417 LEU A O 1
ATOM 3147 N N . SER A 1 418 ? -12.607 8.254 -9.263 1.00 96.12 418 SER A N 1
ATOM 3148 C CA . SER A 1 418 ? -13.946 8.841 -9.143 1.00 96.12 418 SER A CA 1
ATOM 3149 C C . SER A 1 418 ? -14.574 8.523 -7.788 1.00 96.12 418 SER A C 1
ATOM 3151 O O . SER A 1 418 ? -14.256 7.502 -7.176 1.00 96.12 418 SER A O 1
ATOM 3153 N N . ILE A 1 419 ? -15.479 9.396 -7.348 1.00 95.00 419 ILE A N 1
ATOM 3154 C CA . ILE A 1 419 ? -16.343 9.217 -6.180 1.00 95.00 419 ILE A CA 1
ATOM 3155 C C . ILE A 1 419 ? -17.703 9.867 -6.471 1.00 95.00 419 ILE A C 1
ATOM 3157 O O . ILE A 1 419 ? -17.763 10.923 -7.100 1.00 95.00 419 ILE A O 1
ATOM 3161 N N . SER A 1 420 ? -18.804 9.228 -6.067 1.00 91.69 420 SER A N 1
ATOM 3162 C CA . SER A 1 420 ? -20.156 9.792 -6.201 1.00 91.69 420 SER A CA 1
ATOM 3163 C C . SER A 1 420 ? -21.146 9.177 -5.211 1.00 91.69 420 SER A C 1
ATOM 3165 O O . SER A 1 420 ? -21.024 8.003 -4.874 1.00 91.69 420 SER A O 1
ATOM 3167 N N . THR A 1 421 ? -22.146 9.948 -4.775 1.00 81.94 421 THR A N 1
ATOM 3168 C CA . THR A 1 421 ? -23.235 9.500 -3.881 1.00 81.94 421 THR A CA 1
ATOM 3169 C C . THR A 1 421 ? -24.426 8.864 -4.608 1.00 81.94 421 THR A C 1
ATOM 3171 O O . THR A 1 421 ? -25.309 8.289 -3.975 1.00 81.94 421 THR A O 1
ATOM 3174 N N . SER A 1 422 ? -24.484 8.942 -5.941 1.00 61.09 422 SER A N 1
ATOM 3175 C CA . SER A 1 422 ? -25.539 8.316 -6.743 1.00 61.09 422 SER A CA 1
ATOM 3176 C C . SER A 1 422 ? -25.149 6.902 -7.172 1.00 61.09 422 SER A C 1
ATOM 3178 O O . SER A 1 422 ? -24.066 6.705 -7.714 1.00 61.09 422 SER A O 1
ATOM 3180 N N . SER A 1 423 ? -26.069 5.940 -7.075 1.00 48.25 423 SER A N 1
ATOM 3181 C CA . SER A 1 423 ? -25.938 4.576 -7.627 1.00 48.25 423 SER A CA 1
ATOM 3182 C C . SER A 1 423 ? -25.932 4.514 -9.171 1.00 48.25 423 SER A C 1
ATOM 3184 O O . SER A 1 423 ? -26.203 3.466 -9.757 1.00 48.25 423 SER A O 1
ATOM 3186 N N . GLY A 1 424 ? -25.700 5.643 -9.845 1.00 39.44 424 GLY A N 1
ATOM 3187 C CA . GLY A 1 424 ? -25.681 5.770 -11.297 1.00 39.44 424 GLY A CA 1
ATOM 3188 C C . GLY A 1 424 ? -24.273 5.576 -11.846 1.00 39.44 424 GLY A C 1
ATOM 3189 O O . GLY A 1 424 ? -23.304 6.094 -11.300 1.00 39.44 424 GLY A O 1
ATOM 3190 N N . THR A 1 425 ? -24.163 4.825 -12.939 1.00 38.00 425 THR A N 1
ATOM 3191 C CA . THR A 1 425 ? -22.916 4.618 -13.683 1.00 38.00 425 THR A CA 1
ATOM 3192 C C . THR A 1 425 ? -22.241 5.969 -13.979 1.00 38.00 425 THR A C 1
ATOM 3194 O O . THR A 1 425 ? -22.915 6.851 -14.520 1.00 38.00 425 THR A O 1
ATOM 3197 N N . PRO A 1 426 ? -20.943 6.162 -13.663 1.00 39.09 426 PRO A N 1
ATOM 3198 C CA . PRO A 1 426 ? -20.245 7.390 -14.029 1.00 39.09 426 PRO A CA 1
ATOM 3199 C C . PRO A 1 426 ? -20.231 7.540 -15.560 1.00 39.09 426 PRO A C 1
ATOM 3201 O O . PRO A 1 426 ? -20.255 6.522 -16.265 1.00 39.09 426 PRO A O 1
ATOM 3204 N N . PRO A 1 427 ? -20.184 8.771 -16.101 1.00 34.41 427 PRO A N 1
ATOM 3205 C CA . PRO A 1 427 ? -20.176 8.977 -17.544 1.00 34.41 427 PRO A CA 1
ATOM 3206 C C . PRO A 1 427 ? -18.966 8.269 -18.182 1.00 34.41 427 PRO A C 1
ATOM 3208 O O . PRO A 1 427 ? -17.891 8.236 -17.576 1.00 34.41 427 PRO A O 1
ATOM 3211 N N . PRO A 1 428 ? -19.111 7.692 -19.392 1.00 35.91 428 PRO A N 1
ATOM 3212 C CA . PRO A 1 428 ? -18.009 7.025 -20.069 1.00 35.91 428 PRO A CA 1
ATOM 3213 C C . PRO A 1 428 ? -16.891 8.035 -20.341 1.00 35.91 428 PRO A C 1
ATOM 3215 O O . PRO A 1 428 ? -17.085 9.022 -21.051 1.00 35.91 428 PRO A O 1
ATOM 3218 N N . SER A 1 429 ? -15.717 7.780 -19.765 1.00 36.69 429 SER A N 1
ATOM 3219 C CA . SER A 1 429 ? -14.507 8.532 -20.085 1.00 36.69 429 SER A CA 1
ATOM 3220 C C . SER A 1 429 ? -14.110 8.254 -21.544 1.00 36.69 429 SER A C 1
ATOM 3222 O O . SER A 1 429 ? -14.200 7.097 -21.975 1.00 36.69 429 SER A O 1
ATOM 3224 N N . PRO A 1 430 ? -13.693 9.266 -22.331 1.00 32.81 430 PRO A N 1
ATOM 3225 C CA . PRO A 1 430 ? -13.257 9.060 -23.705 1.00 32.81 430 PRO A CA 1
ATOM 3226 C C . PRO A 1 430 ? -12.078 8.082 -23.741 1.00 32.81 430 PRO A C 1
ATOM 3228 O O . PRO A 1 430 ? -11.024 8.314 -23.152 1.00 32.81 430 PRO A O 1
ATOM 3231 N N . THR A 1 431 ? -12.279 6.964 -24.434 1.00 32.81 431 THR A N 1
ATOM 3232 C CA . THR A 1 431 ? -11.267 5.935 -24.674 1.00 32.81 431 THR A CA 1
ATOM 3233 C C . THR A 1 431 ? -10.067 6.545 -25.410 1.00 32.81 431 THR A C 1
ATOM 3235 O O . THR A 1 431 ? -10.255 7.052 -26.519 1.00 32.81 431 THR A O 1
ATOM 3238 N N . PRO A 1 432 ? -8.833 6.496 -24.872 1.00 32.22 432 PRO A N 1
ATOM 3239 C CA . PRO A 1 432 ? -7.662 6.791 -25.680 1.00 32.22 432 PRO A CA 1
ATOM 3240 C C . PRO A 1 432 ? -7.513 5.705 -26.749 1.00 32.22 432 PRO A C 1
ATOM 3242 O O . PRO A 1 432 ? -7.539 4.507 -26.460 1.00 32.22 432 PRO A O 1
ATOM 3245 N N . THR A 1 433 ? -7.388 6.140 -28.000 1.00 25.41 433 THR A N 1
ATOM 3246 C CA . THR A 1 433 ? -7.176 5.282 -29.166 1.00 25.41 433 THR A CA 1
ATOM 3247 C C . THR A 1 433 ? -5.973 4.358 -28.932 1.00 25.41 433 THR A C 1
ATOM 3249 O O . THR A 1 433 ? -4.875 4.860 -28.683 1.00 25.41 433 THR A O 1
ATOM 3252 N N . PRO A 1 434 ? -6.131 3.025 -29.022 1.00 27.48 434 PRO A N 1
ATOM 3253 C CA . PRO A 1 434 ? -5.020 2.102 -28.852 1.00 27.48 434 PRO A CA 1
ATOM 3254 C C . PRO A 1 434 ? -4.044 2.237 -30.024 1.00 27.48 434 PRO A C 1
ATOM 3256 O O . PRO A 1 434 ? -4.385 1.957 -31.175 1.00 27.48 434 PRO A O 1
ATOM 3259 N N . THR A 1 435 ? -2.805 2.625 -29.733 1.00 27.28 435 THR A N 1
ATOM 3260 C CA . THR A 1 435 ? -1.689 2.422 -30.661 1.00 27.28 435 THR A CA 1
ATOM 3261 C C . THR A 1 435 ? -1.362 0.921 -30.681 1.00 27.28 435 THR A C 1
ATOM 3263 O O . THR A 1 435 ? -1.272 0.318 -29.607 1.00 27.28 435 THR A O 1
ATOM 3266 N N . PRO A 1 436 ? -1.197 0.271 -31.849 1.00 24.59 436 PRO A N 1
ATOM 3267 C CA . PRO A 1 436 ? -0.999 -1.175 -31.908 1.00 24.59 436 PRO A CA 1
ATOM 3268 C C . PRO A 1 436 ? 0.281 -1.601 -31.178 1.00 24.59 436 PRO A C 1
ATOM 3270 O O . PRO A 1 436 ? 1.375 -1.148 -31.511 1.00 24.59 436 PRO A O 1
ATOM 3273 N N . LYS A 1 437 ? 0.151 -2.517 -30.213 1.00 30.12 437 LYS A N 1
ATOM 3274 C CA . LYS A 1 437 ? 1.282 -3.235 -29.614 1.00 30.12 437 LYS A CA 1
ATOM 3275 C C . LYS A 1 437 ? 1.762 -4.307 -30.607 1.00 30.12 437 LYS A C 1
ATOM 3277 O O . LYS A 1 437 ? 0.939 -5.126 -31.022 1.00 30.12 437 LYS A O 1
ATOM 3282 N N . PRO A 1 438 ? 3.047 -4.344 -31.006 1.00 25.55 438 PRO A N 1
ATOM 3283 C CA . PRO A 1 438 ? 3.551 -5.425 -31.842 1.00 25.55 438 PRO A CA 1
ATOM 3284 C C . PRO A 1 438 ? 3.495 -6.760 -31.085 1.00 25.55 438 PRO A C 1
ATOM 3286 O O . PRO A 1 438 ? 3.851 -6.854 -29.910 1.00 25.55 438 PRO A O 1
ATOM 3289 N N . SER A 1 439 ? 3.012 -7.787 -31.782 1.00 24.73 439 SER A N 1
ATOM 3290 C CA . SER A 1 439 ? 2.916 -9.167 -31.299 1.00 24.73 439 SER A CA 1
ATOM 3291 C C . SER A 1 439 ? 4.303 -9.837 -31.287 1.00 24.73 439 SER A C 1
ATOM 3293 O O . SER A 1 439 ? 5.091 -9.596 -32.207 1.00 24.73 439 SER A O 1
ATOM 3295 N N . PRO A 1 440 ? 4.634 -10.687 -30.296 1.00 34.38 440 PRO A N 1
ATOM 3296 C CA . PRO A 1 440 ? 5.955 -11.287 -30.167 1.00 34.38 440 PRO A CA 1
ATOM 3297 C C . PRO A 1 440 ? 6.063 -12.529 -31.055 1.00 34.38 440 PRO A C 1
ATOM 3299 O O . PRO A 1 440 ? 5.847 -13.649 -30.610 1.00 34.38 440 PRO A O 1
ATOM 3302 N N . THR A 1 441 ? 6.409 -12.349 -32.329 1.00 30.53 441 THR A N 1
ATOM 3303 C CA . THR A 1 441 ? 6.911 -13.460 -33.155 1.00 30.53 441 THR A CA 1
ATOM 3304 C C . THR A 1 441 ? 7.808 -12.913 -34.262 1.00 30.53 441 THR A C 1
ATOM 3306 O O . THR A 1 441 ? 7.338 -12.202 -35.143 1.00 30.53 441 THR A O 1
ATOM 3309 N N . GLY A 1 442 ? 9.105 -13.236 -34.202 1.00 31.78 442 GLY A N 1
ATOM 3310 C CA . GLY A 1 442 ? 10.105 -12.868 -35.212 1.00 31.78 442 GLY A CA 1
ATOM 3311 C C . GLY A 1 442 ? 11.086 -11.793 -34.741 1.00 31.78 442 GLY A C 1
ATOM 3312 O O . GLY A 1 442 ? 10.928 -10.612 -35.032 1.00 31.78 442 GLY A O 1
ATOM 3313 N N . GLN A 1 443 ? 12.127 -12.212 -34.023 1.00 34.62 443 GLN A N 1
ATOM 3314 C CA . GLN A 1 443 ? 13.262 -11.374 -33.637 1.00 34.62 443 GLN A CA 1
ATOM 3315 C C . GLN A 1 443 ? 14.034 -10.976 -34.911 1.00 34.62 443 GLN A C 1
ATOM 3317 O O . GLN A 1 443 ? 14.735 -11.796 -35.500 1.00 34.62 443 GLN A O 1
ATOM 3322 N N . 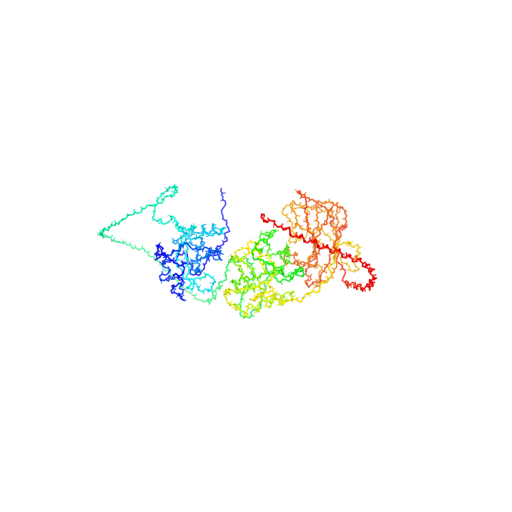GLN A 1 444 ? 13.855 -9.740 -35.390 1.00 31.55 444 GLN A N 1
ATOM 3323 C CA . GLN A 1 444 ? 14.572 -9.251 -36.569 1.00 31.55 444 GLN A CA 1
ATOM 3324 C C . GLN A 1 444 ? 16.054 -9.014 -36.251 1.00 31.55 444 GLN A C 1
ATOM 3326 O O . GLN A 1 444 ? 16.407 -8.275 -35.331 1.00 31.55 444 GLN A O 1
ATOM 3331 N N . THR A 1 445 ? 16.923 -9.609 -37.065 1.00 34.69 445 THR A N 1
ATOM 3332 C CA . THR A 1 445 ? 18.357 -9.319 -37.146 1.00 34.69 445 THR A CA 1
ATOM 3333 C C . THR A 1 445 ? 18.574 -8.044 -37.964 1.00 34.69 445 THR A C 1
ATOM 3335 O O . THR A 1 445 ? 18.948 -8.113 -39.134 1.00 34.69 445 THR A O 1
ATOM 3338 N N . SER A 1 446 ? 18.290 -6.869 -37.403 1.00 40.88 446 SER A N 1
ATOM 3339 C CA . SER A 1 446 ? 18.652 -5.605 -38.053 1.00 40.88 446 SER A CA 1
ATOM 3340 C C . SER A 1 446 ? 20.036 -5.138 -37.597 1.00 40.88 446 SER A C 1
ATOM 3342 O O . SER A 1 446 ? 20.381 -5.155 -36.415 1.00 40.88 446 SER A O 1
ATOM 3344 N N . THR A 1 447 ? 20.865 -4.749 -38.564 1.00 46.38 447 THR A N 1
ATOM 3345 C CA . THR A 1 447 ? 22.149 -4.075 -38.344 1.00 46.38 447 THR A CA 1
ATOM 3346 C C . THR A 1 447 ? 21.904 -2.740 -37.621 1.00 46.38 447 THR A C 1
ATOM 3348 O O . THR A 1 447 ? 20.960 -2.039 -37.998 1.00 46.38 447 THR A O 1
ATOM 3351 N N . PRO A 1 448 ? 22.711 -2.352 -36.609 1.00 53.50 448 PRO A N 1
ATOM 3352 C CA . PRO A 1 448 ? 22.514 -1.087 -35.901 1.00 53.50 448 PRO A CA 1
ATOM 3353 C C . PRO A 1 448 ? 22.533 0.117 -36.861 1.00 53.50 448 PRO A C 1
ATOM 3355 O O . PRO A 1 448 ? 23.367 0.139 -37.773 1.00 53.50 448 PRO A O 1
ATOM 3358 N N . PRO A 1 449 ? 21.664 1.130 -36.673 1.00 55.22 449 PRO A N 1
ATOM 3359 C CA . PRO A 1 449 ? 21.635 2.314 -37.529 1.00 55.22 449 PRO A CA 1
ATOM 3360 C C . PRO A 1 449 ? 22.975 3.079 -37.537 1.00 55.22 449 PRO A C 1
ATOM 3362 O O . PRO A 1 449 ? 23.703 3.052 -36.534 1.00 55.22 449 PRO A O 1
ATOM 3365 N N . PRO A 1 450 ? 23.298 3.825 -38.611 1.00 51.09 450 PRO A N 1
ATOM 3366 C CA . PRO A 1 450 ? 24.430 4.753 -38.625 1.00 51.09 450 PRO A CA 1
ATOM 3367 C C . PRO A 1 450 ? 24.372 5.740 -37.443 1.00 51.09 450 PRO A C 1
ATOM 3369 O O . PRO A 1 450 ? 23.302 6.240 -37.104 1.00 51.09 450 PRO A O 1
ATOM 3372 N N . GLY A 1 451 ? 25.516 6.015 -36.804 1.00 67.12 451 GLY A N 1
ATOM 3373 C CA . GLY A 1 451 ? 25.602 6.909 -35.635 1.00 67.12 451 GLY A CA 1
ATOM 3374 C C . GLY A 1 451 ? 25.326 6.250 -34.275 1.00 67.12 451 GLY A C 1
ATOM 3375 O O . GLY A 1 451 ? 25.155 6.954 -33.283 1.00 67.12 451 GLY A O 1
ATOM 3376 N N . SER A 1 452 ? 25.277 4.916 -34.215 1.00 81.62 452 SER A N 1
ATOM 3377 C CA . SER A 1 452 ? 25.139 4.177 -32.953 1.00 81.62 452 SER A CA 1
ATOM 3378 C C . SER A 1 452 ? 26.386 4.297 -32.068 1.00 81.62 452 SER A C 1
ATOM 3380 O O . SER A 1 452 ? 27.514 4.234 -32.558 1.00 81.62 452 SER A O 1
ATOM 3382 N N . THR A 1 453 ? 26.183 4.418 -30.757 1.00 87.31 453 THR A N 1
ATOM 3383 C CA . THR A 1 453 ? 27.252 4.369 -29.751 1.00 87.31 453 THR A CA 1
ATOM 3384 C C . THR A 1 453 ? 27.353 2.961 -29.181 1.00 87.31 453 THR A C 1
ATOM 3386 O O . THR A 1 453 ? 26.344 2.367 -28.801 1.00 87.31 453 THR A O 1
ATOM 3389 N N . TYR A 1 454 ? 28.572 2.433 -29.119 1.00 88.19 454 TYR A N 1
ATOM 3390 C CA . TYR A 1 454 ? 28.861 1.092 -28.622 1.00 88.19 454 TYR A CA 1
ATOM 3391 C C . TYR A 1 454 ? 29.453 1.184 -27.224 1.00 88.19 454 TYR A C 1
ATOM 3393 O O . TYR A 1 454 ? 30.314 2.025 -26.982 1.00 88.19 454 TYR A O 1
ATOM 3401 N N . TYR A 1 455 ? 29.002 0.307 -26.337 1.00 89.38 455 TYR A N 1
ATOM 3402 C CA . TYR A 1 455 ? 29.496 0.174 -24.978 1.00 89.38 455 TYR A CA 1
ATOM 3403 C C . TYR A 1 455 ? 29.844 -1.287 -24.696 1.00 89.38 455 TYR A C 1
ATOM 3405 O O . TYR A 1 455 ? 29.048 -2.188 -24.973 1.00 89.38 455 TYR A O 1
ATOM 3413 N N . TYR A 1 456 ? 31.015 -1.511 -24.114 1.00 86.69 456 TYR A N 1
ATOM 3414 C CA . TYR A 1 456 ? 31.573 -2.826 -23.822 1.00 86.69 456 TYR A CA 1
ATOM 3415 C C . TYR A 1 456 ? 31.787 -2.980 -22.316 1.00 86.69 456 TYR A C 1
ATOM 3417 O O . TYR A 1 456 ? 32.243 -2.021 -21.686 1.00 86.69 456 TYR A O 1
ATOM 3425 N N . PRO A 1 457 ? 31.477 -4.150 -21.722 1.00 85.06 457 PRO A N 1
ATOM 3426 C CA . PRO A 1 457 ? 31.804 -4.416 -20.326 1.00 85.06 457 PRO A CA 1
ATOM 3427 C C . PRO A 1 457 ? 33.311 -4.276 -20.095 1.00 85.06 457 PRO A C 1
ATOM 3429 O O . PRO A 1 457 ? 34.110 -4.862 -20.828 1.00 85.06 457 PRO A O 1
ATOM 3432 N N . SER A 1 458 ? 33.687 -3.488 -19.094 1.00 78.94 458 SER A N 1
ATOM 3433 C CA . SER A 1 458 ? 35.072 -3.261 -18.682 1.00 78.94 458 SER A CA 1
ATOM 3434 C C . SER A 1 458 ? 35.459 -4.172 -17.516 1.00 78.94 458 SER A C 1
ATOM 3436 O O . SER A 1 458 ? 34.652 -4.964 -17.040 1.00 78.94 458 SER A O 1
ATOM 3438 N N . THR A 1 459 ? 36.698 -4.053 -17.038 1.00 76.25 459 THR A N 1
ATOM 3439 C CA . THR A 1 459 ? 37.164 -4.740 -15.821 1.00 76.25 459 THR A CA 1
ATOM 3440 C C . THR A 1 459 ? 36.846 -3.989 -14.531 1.00 76.25 459 THR A C 1
ATOM 3442 O O . THR A 1 459 ? 37.252 -4.426 -13.455 1.00 76.25 459 THR A O 1
ATOM 3445 N N . THR A 1 460 ? 36.211 -2.822 -14.627 1.00 80.75 460 THR A N 1
ATOM 3446 C CA . THR A 1 460 ? 35.862 -2.007 -13.466 1.00 80.75 460 THR A CA 1
ATOM 3447 C C . THR A 1 460 ? 34.542 -2.497 -12.894 1.00 80.75 460 THR A C 1
ATOM 3449 O O . THR A 1 460 ? 33.533 -2.520 -13.591 1.00 80.75 460 THR A O 1
ATOM 3452 N N . THR A 1 461 ? 34.533 -2.842 -11.611 1.00 78.62 461 THR A N 1
ATOM 3453 C CA . THR A 1 461 ? 33.314 -3.193 -10.879 1.00 78.62 461 THR A CA 1
ATOM 3454 C C . THR A 1 461 ? 32.330 -2.023 -10.865 1.00 78.62 461 THR A C 1
ATOM 3456 O O . THR A 1 461 ? 32.682 -0.908 -10.481 1.00 78.62 461 THR A O 1
ATOM 3459 N N . ALA A 1 462 ? 31.081 -2.286 -11.234 1.00 74.81 462 ALA A N 1
ATOM 3460 C CA . ALA A 1 462 ? 29.974 -1.366 -11.035 1.00 74.81 462 ALA A CA 1
ATOM 3461 C C . ALA A 1 462 ? 29.687 -1.158 -9.537 1.00 74.81 462 ALA A C 1
ATOM 3463 O O . ALA A 1 462 ? 29.957 -2.049 -8.725 1.00 74.81 462 ALA A O 1
ATOM 3464 N N . PRO A 1 463 ? 29.055 -0.036 -9.156 1.00 68.69 463 PRO A N 1
ATOM 3465 C CA . PRO A 1 463 ? 28.527 0.132 -7.809 1.00 68.69 463 PRO A CA 1
ATOM 3466 C C . PRO A 1 463 ? 27.626 -1.047 -7.413 1.00 68.69 463 PRO A C 1
ATOM 3468 O O . PRO A 1 463 ? 26.680 -1.397 -8.124 1.00 68.69 463 PRO A O 1
ATOM 3471 N N . THR A 1 464 ? 27.903 -1.651 -6.255 1.00 60.44 464 THR A N 1
ATOM 3472 C CA . THR A 1 464 ? 27.122 -2.777 -5.703 1.00 60.44 464 THR A CA 1
ATOM 3473 C C . THR A 1 464 ? 25.681 -2.384 -5.382 1.00 60.44 464 THR A C 1
ATOM 3475 O O . THR A 1 464 ? 24.803 -3.233 -5.264 1.00 60.44 464 THR A O 1
ATOM 3478 N N . THR A 1 465 ? 25.426 -1.084 -5.283 1.00 57.34 465 THR A N 1
ATOM 3479 C CA . THR A 1 465 ? 24.133 -0.483 -4.994 1.00 57.34 465 THR A CA 1
ATOM 3480 C C . THR A 1 465 ? 23.193 -0.433 -6.191 1.00 57.34 465 THR A C 1
ATOM 3482 O O . THR A 1 465 ? 22.085 0.028 -6.012 1.00 57.34 465 THR A O 1
ATOM 3485 N N . LEU A 1 466 ? 23.563 -0.887 -7.393 1.00 58.44 466 LEU A N 1
ATOM 3486 C CA . LEU A 1 466 ? 22.677 -0.829 -8.571 1.00 58.44 466 LEU A CA 1
ATOM 3487 C C . LEU A 1 466 ? 22.042 -2.187 -8.934 1.00 58.44 466 LEU A C 1
ATOM 3489 O O . LEU A 1 466 ? 20.933 -2.268 -9.483 1.00 58.44 466 LEU A O 1
ATOM 3493 N N . PHE A 1 467 ? 22.734 -3.275 -8.604 1.00 67.19 467 PHE A N 1
ATOM 3494 C CA . PHE A 1 467 ? 22.369 -4.636 -8.987 1.00 67.19 467 PHE A CA 1
ATOM 3495 C C . PHE A 1 467 ? 22.145 -5.485 -7.736 1.00 67.19 467 PHE A C 1
ATOM 3497 O O . PHE A 1 467 ? 22.990 -5.529 -6.847 1.00 67.19 467 PHE A O 1
ATOM 3504 N N . TYR A 1 468 ? 20.986 -6.137 -7.657 1.00 59.66 468 TYR A N 1
ATOM 3505 C CA . TYR A 1 468 ? 20.614 -6.993 -6.533 1.00 59.66 468 TYR A CA 1
ATOM 3506 C C . TYR A 1 468 ? 20.867 -8.455 -6.876 1.00 59.66 468 TYR A C 1
ATOM 3508 O O . TYR A 1 468 ? 20.294 -8.966 -7.841 1.00 59.66 468 TYR A O 1
ATOM 3516 N N . THR A 1 469 ? 21.652 -9.126 -6.043 1.00 60.31 469 THR A N 1
ATOM 3517 C CA . THR A 1 469 ? 21.790 -10.584 -6.044 1.00 60.31 469 THR A CA 1
ATOM 3518 C C . THR A 1 469 ? 21.155 -11.142 -4.775 1.00 60.31 469 THR A C 1
ATOM 3520 O O . THR A 1 469 ? 21.221 -10.526 -3.708 1.00 60.31 469 THR A O 1
ATOM 3523 N N . VAL A 1 470 ? 20.496 -12.293 -4.892 1.00 55.78 470 VAL A N 1
ATOM 3524 C CA . VAL A 1 470 ? 19.902 -12.980 -3.738 1.00 55.78 470 VAL A CA 1
ATOM 3525 C C . VAL A 1 470 ? 21.040 -13.457 -2.821 1.00 55.78 470 VAL A C 1
ATOM 3527 O O . VAL A 1 470 ? 22.060 -13.938 -3.324 1.00 55.78 470 VAL A O 1
ATOM 3530 N N . PRO A 1 471 ? 20.913 -13.360 -1.482 1.00 52.91 471 PRO A N 1
ATOM 3531 C CA . PRO A 1 471 ? 21.932 -13.860 -0.564 1.00 52.91 471 PRO A CA 1
ATOM 3532 C C . PRO A 1 471 ? 22.357 -15.303 -0.884 1.00 52.91 471 PRO A C 1
ATOM 3534 O O . PRO A 1 471 ? 21.525 -16.206 -0.965 1.00 52.91 471 PRO A O 1
ATOM 3537 N N . GLY A 1 472 ? 23.664 -15.516 -1.068 1.00 53.41 472 GLY A N 1
ATOM 3538 C CA . GLY A 1 472 ? 24.252 -16.811 -1.437 1.00 53.41 472 GLY A CA 1
ATOM 3539 C C . GLY A 1 472 ? 24.538 -16.988 -2.933 1.00 53.41 472 GLY A C 1
ATOM 3540 O O . GLY A 1 472 ? 25.224 -17.939 -3.308 1.00 53.41 472 GLY A O 1
ATOM 3541 N N . GLU A 1 473 ? 24.063 -16.096 -3.800 1.00 69.12 473 GLU A N 1
ATOM 3542 C CA . GLU A 1 473 ? 24.526 -16.024 -5.190 1.00 69.12 473 GLU A CA 1
ATOM 3543 C C . GLU A 1 473 ? 25.980 -15.547 -5.256 1.00 69.12 473 GLU A C 1
ATOM 3545 O O . GLU A 1 473 ? 26.460 -14.821 -4.384 1.00 69.12 473 GLU A O 1
ATOM 3550 N N . SER A 1 474 ? 26.722 -15.996 -6.268 1.00 68.44 474 SER A N 1
ATOM 3551 C CA . SER A 1 474 ? 28.149 -15.679 -6.382 1.00 68.44 474 SER A CA 1
ATOM 3552 C C . SER A 1 474 ? 28.639 -15.668 -7.828 1.00 68.44 474 SER A C 1
ATOM 3554 O O . SER A 1 474 ? 27.967 -16.148 -8.742 1.00 68.44 474 SER A O 1
ATOM 3556 N N . GLY A 1 475 ? 29.829 -15.100 -8.035 1.00 60.28 475 GLY A N 1
ATOM 3557 C CA . GLY A 1 475 ? 30.546 -15.120 -9.312 1.00 60.28 475 GLY A CA 1
ATOM 3558 C C . GLY A 1 475 ? 30.228 -13.965 -10.271 1.00 60.28 475 GLY A C 1
ATOM 3559 O O . GLY A 1 475 ? 31.058 -13.644 -11.114 1.00 60.28 475 GLY A O 1
ATOM 3560 N N . ALA A 1 476 ? 29.097 -13.275 -10.095 1.00 59.34 476 ALA A N 1
ATOM 3561 C CA . ALA A 1 476 ? 28.753 -12.084 -10.870 1.00 59.34 476 ALA A CA 1
ATOM 3562 C C . ALA A 1 476 ? 29.158 -10.801 -10.133 1.00 59.34 476 ALA A C 1
ATOM 3564 O O . ALA A 1 476 ? 28.465 -10.366 -9.214 1.00 59.34 476 ALA A O 1
ATOM 3565 N N . ILE A 1 477 ? 30.245 -10.158 -10.552 1.00 64.25 477 ILE A N 1
ATOM 3566 C CA . ILE A 1 477 ? 30.449 -8.741 -10.250 1.00 64.25 477 ILE A CA 1
ATOM 3567 C C . ILE A 1 477 ? 29.804 -7.982 -11.411 1.00 64.25 477 ILE A C 1
ATOM 3569 O O . ILE A 1 477 ? 30.119 -8.246 -12.563 1.00 64.25 477 ILE A O 1
ATOM 3573 N N . SER A 1 478 ? 28.838 -7.101 -11.145 1.00 78.56 478 SER A N 1
ATOM 3574 C CA . SER A 1 478 ? 28.320 -6.239 -12.218 1.00 78.56 478 SER A CA 1
ATOM 3575 C C . SER A 1 478 ? 29.417 -5.265 -12.639 1.00 78.56 478 SER A C 1
ATOM 3577 O O . SER A 1 478 ? 30.192 -4.835 -11.789 1.00 78.56 478 SER A O 1
ATOM 3579 N N . HIS A 1 479 ? 29.492 -4.909 -13.921 1.00 82.62 479 HIS A N 1
ATOM 3580 C CA . HIS A 1 479 ? 30.629 -4.145 -14.461 1.00 82.62 479 HIS A CA 1
ATOM 3581 C C . HIS A 1 479 ? 30.248 -2.772 -14.959 1.00 82.62 479 HIS A C 1
ATOM 3583 O O . HIS A 1 479 ? 29.139 -2.550 -15.451 1.00 82.62 479 HIS A O 1
ATOM 3589 N N . GLU A 1 480 ? 31.203 -1.854 -14.902 1.00 86.38 480 GLU A N 1
ATOM 3590 C CA . GLU A 1 480 ? 31.089 -0.643 -15.679 1.00 86.38 480 GLU A CA 1
ATOM 3591 C C . GLU A 1 480 ? 31.229 -0.947 -17.176 1.00 86.38 480 GLU A C 1
ATOM 3593 O O . GLU A 1 480 ? 32.028 -1.796 -17.575 1.00 86.38 480 GLU A O 1
ATOM 3598 N N . ILE A 1 481 ? 30.472 -0.246 -18.017 1.00 86.75 481 ILE A N 1
ATOM 3599 C CA . ILE A 1 481 ? 30.604 -0.277 -19.476 1.00 86.75 481 ILE A CA 1
ATOM 3600 C C . ILE A 1 481 ? 31.239 1.012 -20.000 1.00 86.75 481 ILE A C 1
ATOM 3602 O O . ILE A 1 481 ? 30.902 2.111 -19.559 1.00 86.75 481 ILE A O 1
ATOM 3606 N N . ASP A 1 482 ? 32.112 0.885 -20.997 1.00 83.50 482 ASP A N 1
ATOM 3607 C CA . ASP A 1 482 ? 32.760 2.019 -21.660 1.00 83.50 482 ASP A CA 1
ATOM 3608 C C . ASP A 1 482 ? 32.743 1.871 -23.189 1.00 83.50 482 ASP A C 1
ATOM 3610 O O . ASP A 1 482 ? 32.568 0.791 -23.747 1.00 83.50 482 ASP A O 1
ATOM 3614 N N . THR A 1 483 ? 32.915 2.991 -23.881 1.00 84.19 483 THR A N 1
ATOM 3615 C CA . THR A 1 483 ? 33.044 3.088 -25.339 1.00 84.19 483 THR A CA 1
ATOM 3616 C C . THR A 1 483 ? 34.334 2.477 -25.887 1.00 84.19 483 THR A C 1
ATOM 3618 O O . THR A 1 483 ? 34.428 2.213 -27.087 1.00 84.19 483 THR A O 1
ATOM 3621 N N . SER A 1 484 ? 35.311 2.214 -25.017 1.00 74.62 484 SER A N 1
ATOM 3622 C CA . SER A 1 484 ? 36.533 1.486 -25.333 1.00 74.62 484 SER A CA 1
ATOM 3623 C C . SER A 1 484 ? 36.537 0.135 -24.618 1.00 74.62 484 SER A C 1
ATOM 3625 O O . SER A 1 484 ? 36.229 0.039 -23.432 1.00 74.62 484 SER A O 1
ATOM 3627 N N . ALA A 1 485 ? 36.850 -0.937 -25.344 1.00 61.97 485 ALA A N 1
ATOM 3628 C CA . ALA A 1 485 ? 36.931 -2.264 -24.748 1.00 61.97 485 ALA A CA 1
ATOM 3629 C C . ALA A 1 485 ? 38.239 -2.369 -23.942 1.00 61.97 485 ALA A C 1
ATOM 3631 O O . ALA A 1 485 ? 39.323 -2.274 -24.519 1.00 61.97 485 ALA A O 1
ATOM 3632 N N . THR A 1 486 ? 38.156 -2.538 -22.620 1.00 56.66 486 THR A N 1
ATOM 3633 C CA . THR A 1 486 ? 39.328 -2.549 -21.729 1.00 56.66 486 THR A CA 1
ATOM 3634 C C . THR A 1 486 ? 39.498 -3.891 -21.003 1.00 56.66 486 THR A C 1
ATOM 3636 O O . THR A 1 486 ? 38.539 -4.488 -20.519 1.00 56.66 486 THR A O 1
ATOM 3639 N N . GLY A 1 487 ? 40.753 -4.360 -20.930 1.00 57.41 487 GLY A N 1
ATOM 3640 C CA . GLY A 1 487 ? 41.227 -5.437 -20.047 1.00 57.41 487 GLY A CA 1
ATOM 3641 C C . GLY A 1 487 ? 40.989 -6.894 -20.483 1.00 57.41 487 GLY A C 1
ATOM 3642 O O . GLY A 1 487 ? 40.344 -7.177 -21.483 1.00 57.41 487 GLY A O 1
ATOM 3643 N N . SER A 1 488 ? 41.573 -7.833 -19.729 1.00 55.97 488 SER A N 1
ATOM 3644 C CA . SER A 1 488 ? 41.764 -9.245 -20.118 1.00 55.97 488 SER A CA 1
ATOM 3645 C C . SER A 1 488 ? 40.803 -10.232 -19.435 1.00 55.97 488 SER A C 1
ATOM 3647 O O . SER A 1 488 ? 41.138 -11.413 -19.299 1.00 55.97 488 SER A O 1
ATOM 3649 N N . LEU A 1 489 ? 39.636 -9.774 -18.964 1.00 58.50 489 LEU A N 1
ATOM 3650 C CA . LEU A 1 489 ? 38.617 -10.704 -18.474 1.00 58.50 489 LEU A CA 1
ATOM 3651 C C . LEU A 1 489 ? 38.205 -11.623 -19.630 1.00 58.50 489 LEU A C 1
ATOM 3653 O O . LEU A 1 489 ? 38.017 -11.186 -20.761 1.00 58.50 489 LEU A O 1
ATOM 3657 N N . THR A 1 490 ? 38.137 -12.921 -19.359 1.00 62.81 490 THR A N 1
ATOM 3658 C CA . THR A 1 490 ? 37.553 -13.894 -20.279 1.00 62.81 490 THR A CA 1
ATOM 3659 C C . THR A 1 490 ? 36.645 -14.786 -19.451 1.00 62.81 490 THR A C 1
ATOM 3661 O O . THR A 1 490 ? 37.100 -15.425 -18.511 1.00 62.81 490 THR A O 1
ATOM 3664 N N . ASN A 1 491 ? 35.359 -14.805 -19.805 1.00 68.62 491 ASN A N 1
ATOM 3665 C CA . ASN A 1 491 ? 34.329 -15.694 -19.259 1.00 68.62 491 ASN A CA 1
ATOM 3666 C C . ASN A 1 491 ? 34.054 -15.557 -17.755 1.00 68.62 491 ASN A C 1
ATOM 3668 O O . ASN A 1 491 ? 34.693 -16.191 -16.922 1.00 68.62 491 ASN A O 1
ATOM 3672 N N . GLU A 1 492 ? 33.015 -14.803 -17.416 1.00 79.81 492 GLU A N 1
ATOM 3673 C CA . GLU A 1 492 ? 32.524 -14.709 -16.042 1.00 79.81 492 GLU A CA 1
ATOM 3674 C C . GLU A 1 492 ? 31.427 -15.722 -15.790 1.00 79.81 492 GLU A C 1
ATOM 3676 O O . GLU A 1 492 ? 30.501 -15.828 -16.593 1.00 79.81 492 GLU A O 1
ATOM 3681 N N . ALA A 1 493 ? 31.518 -16.450 -14.679 1.00 85.94 493 ALA A N 1
ATOM 3682 C CA . ALA A 1 493 ? 30.515 -17.417 -14.263 1.00 85.94 493 ALA A CA 1
ATOM 3683 C C . ALA A 1 493 ? 29.597 -16.816 -13.197 1.00 85.94 493 ALA A C 1
ATOM 3685 O O . ALA A 1 493 ? 30.066 -16.397 -12.145 1.00 85.94 493 ALA A O 1
ATOM 3686 N N . LEU A 1 494 ? 28.291 -16.829 -13.445 1.00 87.12 494 LEU A N 1
ATOM 3687 C CA . LEU A 1 494 ? 27.275 -16.390 -12.496 1.00 87.12 494 LEU A CA 1
ATOM 3688 C C . LEU A 1 494 ? 26.567 -17.610 -11.924 1.00 87.12 494 LEU A C 1
ATOM 3690 O O . LEU A 1 494 ? 26.149 -18.477 -12.689 1.00 87.12 494 LEU A O 1
ATOM 3694 N N . THR A 1 495 ? 26.414 -17.657 -10.601 1.00 87.31 495 THR A N 1
ATOM 3695 C CA . THR A 1 495 ? 25.779 -18.761 -9.872 1.00 87.31 495 THR A CA 1
ATOM 3696 C C . THR A 1 495 ? 24.529 -18.282 -9.144 1.00 87.31 495 THR A C 1
ATOM 3698 O O . THR A 1 495 ? 24.606 -17.390 -8.300 1.00 87.31 495 THR A O 1
ATOM 3701 N N . TYR A 1 496 ? 23.401 -18.924 -9.442 1.00 83.56 496 TYR A N 1
ATOM 3702 C CA . TYR A 1 496 ? 22.066 -18.605 -8.946 1.00 83.56 496 TYR A CA 1
ATOM 3703 C C . TYR A 1 496 ? 21.560 -19.690 -8.003 1.00 83.56 496 TYR A C 1
ATOM 3705 O O . TYR A 1 496 ? 21.643 -20.888 -8.300 1.00 83.56 496 TYR A O 1
ATOM 3713 N N . GLN A 1 497 ? 21.001 -19.263 -6.874 1.00 81.94 497 GLN A N 1
ATOM 3714 C CA . GLN A 1 497 ? 20.429 -20.159 -5.872 1.00 81.94 497 GLN A CA 1
ATOM 3715 C C . GLN A 1 497 ? 19.117 -20.792 -6.356 1.00 81.94 497 GLN A C 1
ATOM 3717 O O . GLN A 1 497 ? 18.532 -20.397 -7.370 1.00 81.94 497 GLN A O 1
ATOM 3722 N N . VAL A 1 498 ? 18.650 -21.808 -5.630 1.00 71.56 498 VAL A N 1
ATOM 3723 C CA . VAL A 1 498 ? 17.317 -22.386 -5.852 1.00 71.56 498 VAL A CA 1
ATOM 3724 C C . VAL A 1 498 ? 16.266 -21.292 -5.627 1.00 71.56 498 VAL A C 1
ATOM 3726 O O . VAL A 1 498 ? 16.352 -20.561 -4.644 1.00 71.56 498 VAL A O 1
ATOM 3729 N N . ASN A 1 499 ? 15.276 -21.178 -6.518 1.00 60.25 499 ASN A N 1
ATOM 3730 C CA . ASN A 1 499 ? 14.204 -20.164 -6.478 1.00 60.25 499 ASN A CA 1
ATOM 3731 C C . ASN A 1 499 ? 14.625 -18.709 -6.764 1.00 60.25 499 ASN A C 1
ATOM 3733 O O . ASN A 1 499 ? 13.853 -17.786 -6.500 1.00 60.25 499 ASN A O 1
ATOM 3737 N N . ALA A 1 500 ? 15.810 -18.484 -7.330 1.00 63.72 500 ALA A N 1
ATOM 3738 C CA . ALA A 1 500 ? 16.236 -17.180 -7.829 1.00 63.72 500 ALA A CA 1
ATOM 3739 C C . ALA A 1 500 ? 15.345 -16.721 -9.001 1.00 63.72 500 ALA A C 1
ATOM 3741 O O . ALA A 1 500 ? 15.708 -16.942 -10.143 1.00 63.72 500 ALA A O 1
ATOM 3742 N N . ASN A 1 501 ? 14.162 -16.147 -8.746 1.00 62.38 501 ASN A N 1
ATOM 3743 C CA . ASN A 1 501 ? 13.202 -15.697 -9.776 1.00 62.38 501 ASN A CA 1
ATOM 3744 C C . ASN A 1 501 ? 13.244 -14.183 -10.054 1.00 62.38 501 ASN A C 1
ATOM 3746 O O . ASN A 1 501 ? 12.543 -13.702 -10.944 1.00 62.38 501 ASN A O 1
ATOM 3750 N N . GLN A 1 502 ? 14.035 -13.435 -9.285 1.00 60.50 502 GLN A N 1
ATOM 3751 C CA . GLN A 1 502 ? 14.168 -11.976 -9.380 1.00 60.50 502 GLN A CA 1
ATOM 3752 C C . GLN A 1 502 ? 15.627 -11.520 -9.225 1.00 60.50 502 GLN A C 1
ATOM 3754 O O . GLN A 1 502 ? 15.887 -10.359 -8.919 1.00 60.50 502 GLN A O 1
ATOM 3759 N N . SER A 1 503 ? 16.587 -12.425 -9.420 1.00 67.69 503 SER A N 1
ATOM 3760 C CA . SER A 1 503 ? 18.006 -12.101 -9.296 1.00 67.69 503 SER A CA 1
ATOM 3761 C C . SER A 1 503 ? 18.450 -11.244 -10.466 1.00 67.69 503 SER A C 1
ATOM 3763 O O . SER A 1 503 ? 18.093 -11.507 -11.620 1.00 67.69 503 SER A O 1
ATOM 3765 N N . THR A 1 504 ? 19.229 -10.207 -10.175 1.00 77.19 504 THR A N 1
ATOM 3766 C CA . THR A 1 504 ? 19.600 -9.209 -11.171 1.00 77.19 504 THR A CA 1
ATOM 3767 C C . THR A 1 504 ? 21.094 -9.005 -11.247 1.00 77.19 504 THR A C 1
ATOM 3769 O O . THR A 1 504 ? 21.817 -9.015 -10.256 1.00 77.19 504 THR A O 1
ATOM 3772 N N . TRP A 1 505 ? 21.556 -8.775 -12.461 1.00 83.50 505 TRP A N 1
ATOM 3773 C CA . TRP A 1 505 ? 22.931 -8.408 -12.740 1.00 83.50 505 TRP A CA 1
ATOM 3774 C C . TRP A 1 505 ? 22.946 -7.534 -13.987 1.00 83.50 505 TRP A C 1
ATOM 3776 O O . TRP A 1 505 ? 21.941 -7.444 -14.702 1.00 83.50 505 TRP A O 1
ATOM 3786 N N . GLY A 1 506 ? 24.063 -6.883 -14.271 1.00 87.06 506 GLY A N 1
ATOM 3787 C CA . GLY A 1 506 ? 24.181 -6.170 -15.529 1.00 87.06 506 GLY A CA 1
ATOM 3788 C C . GLY A 1 506 ? 25.374 -5.247 -15.586 1.00 87.06 506 GLY A C 1
ATOM 3789 O O . GLY A 1 506 ? 26.417 -5.512 -14.984 1.00 87.06 506 GLY A O 1
ATOM 3790 N N . TRP A 1 507 ? 25.209 -4.177 -16.355 1.00 89.06 507 TRP A N 1
ATOM 3791 C CA . TRP A 1 507 ? 26.281 -3.242 -16.643 1.00 89.06 507 TRP A CA 1
ATOM 3792 C C . TRP A 1 507 ? 25.820 -1.795 -16.539 1.00 89.06 507 TRP A C 1
ATOM 3794 O O . TRP A 1 507 ? 24.659 -1.498 -16.807 1.00 89.06 507 TRP A O 1
ATOM 3804 N N . VAL A 1 508 ? 26.721 -0.881 -16.185 1.00 88.69 508 VAL A N 1
ATOM 3805 C CA . VAL A 1 508 ? 26.414 0.555 -16.066 1.00 88.69 508 VAL A CA 1
ATOM 3806 C C . VAL A 1 508 ? 27.565 1.416 -16.552 1.00 88.69 508 VAL A C 1
ATOM 3808 O O . VAL A 1 508 ? 28.714 1.096 -16.324 1.00 88.69 508 VAL A O 1
ATOM 3811 N N . THR A 1 509 ? 27.322 2.521 -17.237 1.00 88.25 509 THR A N 1
ATOM 3812 C CA . THR A 1 509 ? 28.415 3.416 -17.643 1.00 88.25 509 THR A CA 1
ATOM 3813 C C . THR A 1 509 ? 29.111 4.029 -16.435 1.00 88.25 509 THR A C 1
ATOM 3815 O O . THR A 1 50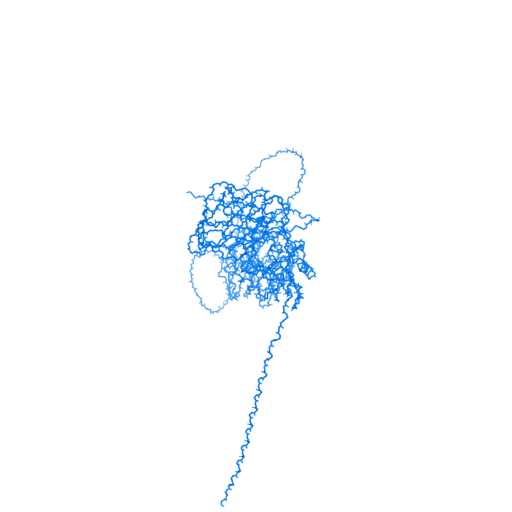9 ? 28.507 4.130 -15.373 1.00 88.25 509 THR A O 1
ATOM 3818 N N . GLY A 1 510 ? 30.365 4.464 -16.569 1.00 83.31 510 GLY A N 1
ATOM 3819 C CA . GLY A 1 510 ? 31.038 5.244 -15.521 1.00 83.31 510 GLY A CA 1
ATOM 3820 C C . GLY A 1 510 ? 30.295 6.548 -15.179 1.00 83.31 510 GLY A C 1
ATOM 3821 O O . GLY A 1 510 ? 29.445 7.018 -15.941 1.00 83.31 510 GLY A O 1
ATOM 3822 N N . SER A 1 511 ? 30.609 7.149 -14.029 1.00 78.56 511 SER A N 1
ATOM 3823 C CA . SER A 1 511 ? 29.987 8.410 -13.591 1.00 78.56 511 SER A CA 1
ATOM 3824 C C . SER A 1 511 ? 30.113 9.521 -14.650 1.00 78.56 511 SER A C 1
ATOM 3826 O O . SER A 1 511 ? 31.169 9.684 -15.267 1.00 78.56 511 SER A O 1
ATOM 3828 N N . GLY A 1 512 ? 29.032 10.273 -14.902 1.00 71.50 512 GLY A N 1
ATOM 3829 C CA . GLY A 1 512 ? 29.005 11.352 -15.902 1.00 71.50 512 GLY A CA 1
ATOM 3830 C C . GLY A 1 512 ? 29.063 10.895 -17.367 1.00 71.50 512 GLY A C 1
ATOM 3831 O O . GLY A 1 512 ? 29.235 11.715 -18.269 1.00 71.50 512 GLY A O 1
ATOM 3832 N N . LYS A 1 513 ? 28.933 9.591 -17.633 1.00 83.94 513 LYS A N 1
ATOM 3833 C CA . LYS A 1 513 ? 28.758 9.019 -18.974 1.00 83.94 513 LYS A CA 1
ATOM 3834 C C . LYS A 1 513 ? 27.330 8.488 -19.077 1.00 83.94 513 LYS A C 1
ATOM 3836 O O . LYS A 1 513 ? 26.936 7.770 -18.174 1.00 83.94 513 LYS A O 1
ATOM 3841 N N . PRO A 1 514 ? 26.581 8.727 -20.164 1.00 80.94 514 PRO A N 1
ATOM 3842 C CA . PRO A 1 514 ? 27.059 9.201 -21.460 1.00 80.94 514 PRO A CA 1
ATOM 3843 C C . PRO A 1 514 ? 27.242 10.721 -21.589 1.00 80.94 514 PRO A C 1
ATOM 3845 O O . PRO A 1 514 ? 27.665 11.167 -22.651 1.00 80.94 514 PRO A O 1
ATOM 3848 N N . GLY A 1 515 ? 26.959 11.518 -20.553 1.00 82.94 515 GLY A N 1
ATOM 3849 C CA . GLY A 1 515 ? 27.071 12.979 -20.645 1.00 82.94 515 GLY A CA 1
ATOM 3850 C C . GLY A 1 515 ? 25.875 13.639 -21.338 1.00 82.94 515 GLY A C 1
ATOM 3851 O O . GLY A 1 515 ? 25.987 14.755 -21.840 1.00 82.94 515 GLY A O 1
ATOM 3852 N N . LEU A 1 516 ? 24.742 12.935 -21.431 1.00 77.62 516 LEU A N 1
ATOM 3853 C CA . LEU A 1 516 ? 23.560 13.400 -22.153 1.00 77.62 516 LEU A CA 1
ATOM 3854 C C . LEU A 1 516 ? 22.685 14.286 -21.264 1.00 77.62 516 LEU A C 1
ATOM 3856 O O . LEU A 1 516 ? 22.137 13.823 -20.271 1.00 77.62 516 LEU A O 1
ATOM 3860 N N . THR A 1 517 ? 22.478 15.535 -21.677 1.00 71.06 517 THR A N 1
ATOM 3861 C CA . THR A 1 517 ? 21.486 16.454 -21.083 1.00 71.06 517 THR A CA 1
ATOM 3862 C C . THR A 1 517 ? 20.060 16.192 -21.577 1.00 71.06 517 THR A C 1
ATOM 3864 O O . THR A 1 517 ? 19.088 16.643 -20.980 1.00 71.06 517 THR A O 1
ATOM 3867 N N . SER A 1 518 ? 19.914 15.451 -22.677 1.00 69.88 518 SER A N 1
ATOM 3868 C CA . SER A 1 518 ? 18.634 14.970 -23.195 1.00 69.88 518 SER A CA 1
ATOM 3869 C C . SER A 1 518 ? 18.804 13.551 -23.725 1.00 69.88 518 SER A C 1
ATOM 3871 O O . SER A 1 518 ? 19.763 13.244 -24.437 1.00 69.88 518 SER A O 1
ATOM 3873 N N . TRP A 1 519 ? 17.890 12.663 -23.347 1.00 74.88 519 TRP A N 1
ATOM 3874 C CA . TRP A 1 519 ? 17.922 11.265 -23.752 1.00 74.88 519 TRP A CA 1
ATOM 3875 C C . TRP A 1 519 ? 16.876 11.084 -24.840 1.00 74.88 519 TRP A C 1
ATOM 3877 O O . TRP A 1 519 ? 15.690 11.140 -24.539 1.00 74.88 519 TRP A O 1
ATOM 3887 N N . PRO A 1 520 ? 17.264 10.934 -26.113 1.00 75.06 520 PRO A N 1
ATOM 3888 C CA . PRO A 1 520 ? 16.299 10.771 -27.186 1.00 75.06 520 PRO A CA 1
ATOM 3889 C C . PRO A 1 520 ? 15.736 9.351 -27.181 1.00 75.06 520 PRO A C 1
ATOM 3891 O O . PRO A 1 520 ? 16.436 8.398 -26.823 1.00 75.06 520 PRO A O 1
ATOM 3894 N N . ALA A 1 521 ? 14.502 9.216 -27.662 1.00 77.50 521 ALA A N 1
ATOM 3895 C CA . ALA A 1 521 ? 13.933 7.918 -27.987 1.00 77.50 521 ALA A CA 1
ATOM 3896 C C . ALA A 1 521 ? 14.817 7.231 -29.038 1.00 77.50 521 ALA A C 1
ATOM 3898 O O . ALA A 1 521 ? 15.120 7.806 -30.087 1.00 77.50 521 ALA A O 1
ATOM 3899 N N . ARG A 1 522 ? 15.277 6.018 -28.734 1.00 80.56 522 ARG A N 1
ATOM 3900 C CA . ARG A 1 522 ? 16.175 5.230 -29.588 1.00 80.56 522 ARG A CA 1
ATOM 3901 C C . ARG A 1 522 ? 16.022 3.752 -29.269 1.00 80.56 522 ARG A C 1
ATOM 3903 O O . ARG A 1 522 ? 15.572 3.390 -28.189 1.00 80.56 522 ARG A O 1
ATOM 3910 N N . THR A 1 523 ? 16.436 2.887 -30.186 1.00 84.62 523 THR A N 1
ATOM 3911 C CA . THR A 1 523 ? 16.528 1.451 -29.888 1.00 84.62 523 THR A CA 1
ATOM 3912 C C . THR A 1 523 ? 17.882 1.144 -29.261 1.00 84.62 523 THR A C 1
ATOM 3914 O O . THR A 1 523 ? 18.915 1.581 -29.769 1.00 84.62 523 THR A O 1
ATOM 3917 N N . TYR A 1 524 ? 17.870 0.389 -28.170 1.00 87.12 524 TYR A N 1
ATOM 3918 C CA . TYR A 1 524 ? 19.052 -0.152 -27.522 1.00 87.12 524 TYR A CA 1
ATOM 3919 C C . TYR A 1 524 ? 19.175 -1.631 -27.874 1.00 87.12 524 TYR A C 1
ATOM 3921 O O . TYR A 1 524 ? 18.290 -2.422 -27.560 1.00 87.12 524 TYR A O 1
ATOM 3929 N N . THR A 1 525 ? 20.267 -2.022 -28.517 1.00 90.75 525 THR A N 1
ATOM 3930 C CA . THR A 1 525 ? 20.561 -3.429 -28.796 1.00 90.75 525 THR A CA 1
ATOM 3931 C C . THR A 1 525 ? 21.544 -3.949 -27.761 1.00 90.75 525 THR A C 1
ATOM 3933 O O . THR A 1 525 ? 22.712 -3.568 -27.748 1.00 90.75 525 THR A O 1
ATOM 3936 N N . VAL A 1 526 ? 21.075 -4.837 -26.895 1.00 92.50 526 VAL A N 1
ATOM 3937 C CA . VAL A 1 526 ? 21.886 -5.526 -25.894 1.00 92.50 526 VAL A CA 1
ATOM 3938 C C . VAL A 1 526 ? 22.302 -6.873 -26.458 1.00 92.50 526 VAL A C 1
ATOM 3940 O O . VAL A 1 526 ? 21.457 -7.680 -26.833 1.00 92.50 526 VAL A O 1
ATOM 3943 N N . LYS A 1 527 ? 23.598 -7.145 -26.512 1.00 91.31 527 LYS A N 1
ATOM 3944 C CA . LYS A 1 527 ? 24.140 -8.451 -26.877 1.00 91.31 527 LYS A CA 1
ATOM 3945 C C . LYS A 1 527 ? 24.770 -9.091 -25.653 1.00 91.31 527 LYS A C 1
ATOM 3947 O O . LYS A 1 527 ? 25.527 -8.438 -24.941 1.00 91.31 527 LYS A O 1
ATOM 3952 N N . LEU A 1 528 ? 24.470 -10.365 -25.438 1.00 91.44 528 LEU A N 1
ATOM 3953 C CA . LEU A 1 528 ? 25.026 -11.189 -24.375 1.00 91.44 528 LEU A CA 1
ATOM 3954 C C . LEU A 1 528 ? 25.689 -12.417 -24.996 1.00 91.44 528 LEU A C 1
ATOM 3956 O O . LEU A 1 528 ? 25.015 -13.284 -25.552 1.00 91.44 528 LEU A O 1
ATOM 3960 N N . GLY A 1 529 ? 27.012 -12.477 -24.912 1.00 89.44 529 GLY A N 1
ATOM 3961 C CA . GLY A 1 529 ? 27.806 -13.588 -25.414 1.00 89.44 529 GLY A CA 1
ATOM 3962 C C . GLY A 1 529 ? 27.930 -14.709 -24.401 1.00 89.44 529 GLY A C 1
ATOM 3963 O O . GLY A 1 529 ? 28.830 -14.661 -23.571 1.00 89.44 529 GLY A O 1
ATOM 3964 N N . VAL A 1 530 ? 27.059 -15.711 -24.454 1.00 90.31 530 VAL A N 1
ATOM 3965 C CA . VAL A 1 530 ? 27.098 -16.859 -23.537 1.00 90.31 530 VAL A CA 1
ATOM 3966 C C . VAL A 1 530 ? 28.180 -17.836 -23.980 1.00 90.31 530 VAL A C 1
ATOM 3968 O O . VAL A 1 530 ? 28.164 -18.332 -25.109 1.00 90.31 530 VAL A O 1
ATOM 3971 N N . THR A 1 531 ? 29.107 -18.140 -23.077 1.00 89.75 531 THR A N 1
ATOM 3972 C CA . THR A 1 531 ? 30.252 -19.027 -23.324 1.00 89.75 531 THR A CA 1
ATOM 3973 C C . THR A 1 531 ? 30.141 -20.359 -22.597 1.00 89.75 531 THR A C 1
ATOM 3975 O O . THR A 1 531 ? 30.666 -21.355 -23.088 1.00 89.75 531 THR A O 1
ATOM 3978 N N . VAL A 1 532 ? 29.372 -20.415 -21.506 1.00 90.69 532 VAL A N 1
ATOM 3979 C CA . VAL A 1 532 ? 28.927 -21.666 -20.878 1.00 90.69 532 VAL A CA 1
ATOM 3980 C C . VAL A 1 532 ? 27.416 -21.600 -20.720 1.00 90.69 532 VAL A C 1
ATOM 3982 O O . VAL A 1 532 ? 26.893 -20.736 -20.019 1.00 90.69 532 VAL A O 1
ATOM 3985 N N . ALA A 1 533 ? 26.724 -22.497 -21.413 1.00 91.94 533 ALA A N 1
ATOM 3986 C CA . ALA A 1 533 ? 25.274 -22.531 -21.477 1.00 91.94 533 ALA A CA 1
ATOM 3987 C C . ALA A 1 533 ? 24.645 -23.252 -20.277 1.00 91.94 533 ALA A C 1
ATOM 3989 O O . ALA A 1 533 ? 25.214 -24.207 -19.751 1.00 91.94 533 ALA A O 1
ATOM 3990 N N . ASN A 1 534 ? 23.436 -22.843 -19.896 1.00 93.75 534 ASN A N 1
ATOM 3991 C CA . ASN A 1 534 ? 22.616 -23.521 -18.900 1.00 93.75 534 ASN A CA 1
ATOM 3992 C C . ASN A 1 534 ? 21.121 -23.393 -19.232 1.00 93.75 534 ASN A C 1
ATOM 3994 O O . ASN A 1 534 ? 20.559 -22.298 -19.235 1.00 93.75 534 ASN A O 1
ATOM 3998 N N . ALA A 1 535 ? 20.464 -24.522 -19.503 1.00 91.94 535 ALA A N 1
ATOM 3999 C CA . ALA A 1 535 ? 19.054 -24.546 -19.894 1.00 91.94 535 ALA A CA 1
ATOM 4000 C C . ALA A 1 535 ? 18.076 -24.302 -18.728 1.00 91.94 535 ALA A C 1
ATOM 4002 O O . ALA A 1 535 ? 16.907 -24.005 -18.959 1.00 91.94 535 ALA A O 1
ATOM 4003 N N . SER A 1 536 ? 18.548 -24.401 -17.487 1.00 92.31 536 SER A N 1
ATOM 4004 C CA . SER A 1 536 ? 17.757 -24.146 -16.280 1.00 92.31 536 SER A CA 1
ATOM 4005 C C . SER A 1 536 ? 17.717 -22.667 -15.892 1.00 92.31 536 SER A C 1
ATOM 4007 O O . SER A 1 536 ? 17.044 -22.302 -14.930 1.00 92.31 536 SER A O 1
ATOM 4009 N N . LEU A 1 537 ? 18.451 -21.813 -16.610 1.00 91.38 537 LEU A N 1
ATOM 4010 C CA . LEU A 1 537 ? 18.472 -20.373 -16.389 1.00 91.38 537 LEU A CA 1
ATOM 4011 C C . LEU A 1 537 ? 17.771 -19.657 -17.539 1.00 91.38 537 LEU A C 1
A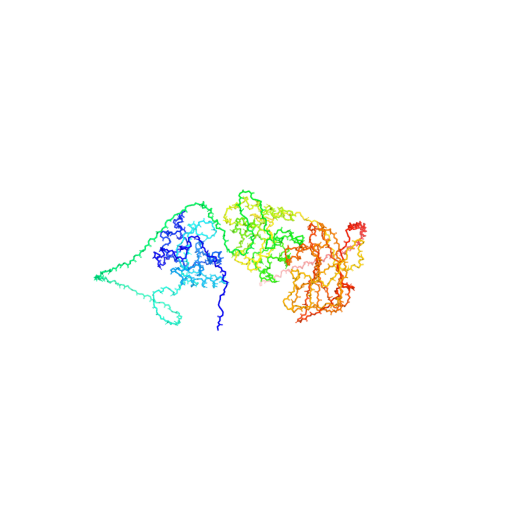TOM 4013 O O . LEU A 1 537 ? 18.046 -19.903 -18.718 1.00 91.38 537 LEU A O 1
ATOM 4017 N N . GLN A 1 538 ? 16.860 -18.755 -17.184 1.00 91.06 538 GLN A N 1
ATOM 4018 C CA . GLN A 1 538 ? 16.074 -17.989 -18.143 1.00 91.06 538 GLN A CA 1
ATOM 4019 C C . GLN A 1 538 ? 16.190 -16.492 -17.878 1.00 91.06 538 GLN A C 1
ATOM 4021 O O . GLN A 1 538 ? 15.948 -16.040 -16.762 1.00 91.06 538 GLN A O 1
ATOM 4026 N N . ILE A 1 539 ? 16.479 -15.714 -18.922 1.00 90.12 539 ILE A N 1
ATOM 4027 C CA . ILE A 1 539 ? 16.277 -14.264 -18.898 1.00 90.12 539 ILE A CA 1
ATOM 4028 C C . ILE A 1 539 ? 14.774 -14.006 -19.004 1.00 90.12 539 ILE A C 1
ATOM 4030 O O . ILE A 1 539 ? 14.130 -14.396 -19.986 1.00 90.12 539 ILE A O 1
ATOM 4034 N N . LYS A 1 540 ? 14.233 -13.351 -17.976 1.00 84.75 540 LYS A N 1
ATOM 4035 C CA . LYS A 1 540 ? 12.821 -12.964 -17.864 1.00 84.75 540 LYS A CA 1
ATOM 4036 C C . LYS A 1 540 ? 12.569 -11.522 -18.270 1.00 84.75 540 LYS A C 1
ATOM 4038 O O . LYS A 1 540 ? 11.490 -11.202 -18.768 1.00 84.75 540 LYS A O 1
ATOM 4043 N N . GLU A 1 541 ? 13.575 -10.674 -18.107 1.00 84.06 541 GLU A N 1
ATOM 4044 C CA . GLU A 1 541 ? 13.502 -9.278 -18.503 1.00 84.06 541 GLU A CA 1
ATOM 4045 C C . GLU A 1 541 ? 14.892 -8.710 -18.809 1.00 84.06 541 GLU A C 1
ATOM 4047 O O . GLU A 1 541 ? 15.884 -9.086 -18.177 1.00 84.06 541 GLU A O 1
ATOM 4052 N N . VAL A 1 542 ? 14.949 -7.792 -19.776 1.00 84.75 542 VAL A N 1
ATOM 4053 C CA . VAL A 1 542 ? 16.108 -6.926 -20.029 1.00 84.75 542 VAL A CA 1
ATOM 4054 C C . VAL A 1 542 ? 15.647 -5.480 -19.964 1.00 84.75 542 VAL A C 1
ATOM 4056 O O . VAL A 1 542 ? 14.789 -5.072 -20.744 1.00 84.75 542 VAL A O 1
ATOM 4059 N N . ARG A 1 543 ? 16.224 -4.697 -19.054 1.00 85.81 543 ARG A N 1
ATOM 4060 C CA . ARG A 1 543 ? 15.842 -3.304 -18.819 1.00 85.81 543 ARG A CA 1
ATOM 4061 C C . ARG A 1 543 ? 17.007 -2.364 -19.090 1.00 85.81 543 ARG A C 1
ATOM 4063 O O . ARG A 1 543 ? 18.119 -2.617 -18.639 1.00 85.81 543 ARG A O 1
ATOM 4070 N N . ILE A 1 544 ? 16.737 -1.269 -19.791 1.00 85.38 544 ILE A N 1
ATOM 4071 C CA . ILE A 1 544 ? 17.633 -0.125 -19.949 1.00 85.38 544 ILE A CA 1
ATOM 4072 C C . ILE A 1 544 ? 17.194 0.953 -18.974 1.00 85.38 544 ILE A C 1
ATOM 4074 O O . ILE A 1 544 ? 16.037 1.377 -18.972 1.00 85.38 544 ILE A O 1
ATOM 4078 N N . ILE A 1 545 ? 18.122 1.396 -18.141 1.00 81.19 545 ILE A N 1
ATOM 4079 C CA . ILE A 1 545 ? 17.831 2.279 -17.025 1.00 81.19 545 ILE A CA 1
ATOM 4080 C C . ILE A 1 545 ? 18.775 3.471 -17.073 1.00 81.19 545 ILE A C 1
ATOM 4082 O O . ILE A 1 545 ? 19.955 3.330 -17.385 1.00 81.19 545 ILE A O 1
ATOM 4086 N N . ARG A 1 546 ? 18.254 4.651 -16.765 1.00 81.56 546 ARG A N 1
ATOM 4087 C CA . ARG A 1 546 ? 19.067 5.811 -16.421 1.00 81.56 546 ARG A CA 1
ATOM 4088 C C . ARG A 1 546 ? 19.212 5.848 -14.906 1.00 81.56 546 ARG A C 1
ATOM 4090 O O . ARG A 1 546 ? 18.225 5.580 -14.240 1.00 81.56 546 ARG A O 1
ATOM 4097 N N . THR A 1 547 ? 20.387 6.179 -14.379 1.00 73.94 547 THR A N 1
ATOM 4098 C CA . THR A 1 547 ? 20.612 6.408 -12.937 1.00 73.94 547 THR A CA 1
ATOM 4099 C C . THR A 1 547 ? 21.368 7.709 -12.711 1.00 73.94 547 THR A C 1
ATOM 4101 O O . THR A 1 547 ? 21.927 8.254 -13.657 1.00 73.94 547 THR A O 1
ATOM 4104 N N . ASP A 1 548 ? 21.444 8.200 -11.476 1.00 73.56 548 ASP A N 1
ATOM 4105 C CA . ASP A 1 548 ? 22.277 9.365 -11.158 1.00 73.56 548 ASP A CA 1
ATOM 4106 C C . ASP A 1 548 ? 23.792 9.066 -11.259 1.00 73.56 548 ASP A C 1
ATOM 4108 O O . ASP A 1 548 ? 24.226 7.947 -11.567 1.00 73.56 548 ASP A O 1
ATOM 4112 N N . SER A 1 549 ? 24.613 10.081 -10.975 1.00 74.06 549 SER A N 1
ATOM 4113 C CA . SER A 1 549 ? 26.078 10.035 -11.066 1.00 74.06 549 SER A CA 1
ATOM 4114 C C . SER A 1 549 ? 26.758 9.094 -10.074 1.00 74.06 549 SER A C 1
ATOM 4116 O O . SER A 1 549 ? 27.862 8.619 -10.355 1.00 74.06 549 SER A O 1
ATOM 4118 N N . SER A 1 550 ? 26.118 8.792 -8.946 1.00 66.62 550 SER A N 1
ATOM 4119 C CA . SER A 1 550 ? 26.620 7.833 -7.960 1.00 66.62 550 SER A CA 1
ATOM 4120 C C . SER A 1 550 ? 26.375 6.383 -8.392 1.00 66.62 550 SER A C 1
ATOM 4122 O O . SER A 1 550 ? 26.970 5.459 -7.844 1.00 66.62 550 SER A O 1
ATOM 4124 N N . GLY A 1 551 ? 25.569 6.176 -9.441 1.00 58.47 551 GLY A N 1
ATOM 4125 C CA . GLY A 1 551 ? 24.977 4.872 -9.745 1.00 58.47 551 GLY A CA 1
ATOM 4126 C C . GLY A 1 551 ? 23.729 4.585 -8.912 1.00 58.47 551 GLY A C 1
ATOM 4127 O O . GLY A 1 551 ? 23.179 3.500 -9.063 1.00 58.47 551 GLY A O 1
ATOM 4128 N N . GLY A 1 552 ? 23.302 5.560 -8.095 1.00 49.31 552 GLY A N 1
ATOM 4129 C CA . GLY A 1 552 ? 22.231 5.506 -7.104 1.00 49.31 552 GLY A CA 1
ATOM 4130 C C . GLY A 1 552 ? 22.382 4.383 -6.064 1.00 49.31 552 GLY A C 1
ATOM 4131 O O . GLY A 1 552 ? 23.053 3.374 -6.303 1.00 49.31 552 GLY A O 1
ATOM 4132 N N . PRO A 1 553 ? 21.710 4.457 -4.903 1.00 41.19 553 PRO A N 1
ATOM 4133 C CA . PRO A 1 553 ? 21.052 3.268 -4.371 1.00 41.19 553 PRO A CA 1
ATOM 4134 C C . PRO A 1 553 ? 20.133 2.672 -5.446 1.00 41.19 553 PRO A C 1
ATOM 4136 O O . PRO A 1 553 ? 19.741 3.362 -6.391 1.00 41.19 553 PRO A O 1
ATOM 4139 N N . GLN A 1 554 ? 19.770 1.397 -5.299 1.00 41.66 554 GLN A N 1
ATOM 4140 C CA . GLN A 1 554 ? 19.045 0.598 -6.299 1.00 41.66 554 GLN A CA 1
ATOM 4141 C C . GLN A 1 554 ? 17.742 1.261 -6.792 1.00 41.66 554 GLN A C 1
ATOM 4143 O O . GLN A 1 554 ? 17.157 0.774 -7.758 1.00 41.66 554 GLN A O 1
ATOM 4148 N N . TYR A 1 555 ? 17.288 2.350 -6.160 1.00 40.31 555 TYR A N 1
ATOM 4149 C CA . TYR A 1 555 ? 15.939 2.856 -6.282 1.00 40.31 555 TYR A CA 1
ATOM 4150 C C . TYR A 1 555 ? 15.742 4.391 -6.216 1.00 40.31 555 TYR A C 1
ATOM 4152 O O . TYR A 1 555 ? 14.616 4.833 -6.412 1.00 40.31 555 TYR A O 1
ATOM 4160 N N . SER A 1 556 ? 16.777 5.233 -6.058 1.00 36.41 556 SER A N 1
ATOM 4161 C CA . SER A 1 556 ? 16.600 6.710 -6.104 1.00 36.41 556 SER A CA 1
ATOM 4162 C C . SER A 1 556 ? 16.725 7.321 -7.507 1.00 36.41 556 SER A C 1
ATOM 4164 O O . SER A 1 556 ? 16.605 8.533 -7.669 1.00 36.41 556 SER A O 1
ATOM 4166 N N . GLY A 1 557 ? 16.999 6.509 -8.535 1.00 41.81 557 GLY A N 1
ATOM 4167 C CA . GLY A 1 557 ? 17.391 7.040 -9.843 1.00 41.81 557 GLY A CA 1
ATOM 4168 C C . GLY A 1 557 ? 16.828 6.346 -11.074 1.00 41.81 557 GLY A C 1
ATOM 4169 O O . GLY A 1 557 ? 17.151 6.800 -12.163 1.00 41.81 557 GLY A O 1
ATOM 4170 N N . LEU A 1 558 ? 16.021 5.285 -10.961 1.00 50.97 558 LEU A N 1
ATOM 4171 C CA . LEU A 1 558 ? 15.687 4.420 -12.101 1.00 50.97 558 LEU A CA 1
ATOM 4172 C C . LEU A 1 558 ? 14.584 4.994 -13.008 1.00 50.97 558 LEU A C 1
ATOM 4174 O O . LEU A 1 558 ? 13.462 4.485 -13.042 1.00 50.97 558 LEU A O 1
ATOM 4178 N N . ALA A 1 559 ? 14.899 5.997 -13.825 1.00 61.50 559 ALA A N 1
ATOM 4179 C CA . ALA A 1 559 ? 14.062 6.260 -14.992 1.00 61.50 559 ALA A CA 1
ATOM 4180 C C . ALA A 1 559 ? 14.286 5.114 -15.991 1.00 61.50 559 ALA A C 1
ATOM 4182 O O . ALA A 1 559 ? 15.333 5.034 -16.643 1.00 61.50 559 ALA A O 1
ATOM 4183 N N . THR A 1 560 ? 13.326 4.188 -16.078 1.00 73.50 560 THR A N 1
ATOM 4184 C CA . THR A 1 560 ? 13.347 3.139 -17.104 1.00 73.50 560 THR A CA 1
ATOM 4185 C C . THR A 1 560 ? 13.310 3.823 -18.462 1.00 73.50 560 THR A C 1
ATOM 4187 O O . THR A 1 560 ? 12.330 4.472 -18.825 1.00 73.50 560 THR A O 1
ATOM 4190 N N . VAL A 1 561 ? 14.408 3.707 -19.204 1.00 75.38 561 VAL A N 1
ATOM 4191 C CA . VAL A 1 561 ? 14.501 4.244 -20.560 1.00 75.38 561 VAL A CA 1
ATOM 4192 C C . VAL A 1 561 ? 13.723 3.332 -21.500 1.00 75.38 561 VAL A C 1
ATOM 4194 O O . VAL A 1 561 ? 13.018 3.819 -22.376 1.00 75.38 561 VAL A O 1
ATOM 4197 N N . GLY A 1 562 ? 13.807 2.020 -21.291 1.00 75.06 562 GLY A N 1
ATOM 4198 C CA . GLY A 1 562 ? 12.998 1.022 -21.981 1.00 75.06 562 GLY A CA 1
ATOM 4199 C C . GLY A 1 562 ? 13.220 -0.367 -21.399 1.00 75.06 562 GLY A C 1
ATOM 4200 O O . GLY A 1 562 ? 14.223 -0.614 -20.730 1.00 75.06 562 GLY A O 1
ATOM 4201 N N . ASP A 1 563 ? 12.304 -1.284 -21.664 1.00 79.81 563 ASP A N 1
ATOM 4202 C CA . ASP A 1 563 ? 12.320 -2.640 -21.128 1.00 79.81 563 ASP A CA 1
ATOM 4203 C C . ASP A 1 563 ? 11.801 -3.674 -22.138 1.00 79.81 563 ASP A C 1
ATOM 4205 O O . ASP A 1 563 ? 11.043 -3.382 -23.063 1.00 79.81 563 ASP A O 1
ATOM 4209 N N . LEU A 1 564 ? 12.247 -4.915 -21.963 1.00 76.50 564 LEU A N 1
ATOM 4210 C CA . LEU A 1 564 ? 11.686 -6.104 -22.589 1.00 76.50 564 LEU A CA 1
ATOM 4211 C C . LEU A 1 564 ? 11.283 -7.067 -21.484 1.00 76.50 564 LEU A C 1
ATOM 4213 O O . LEU A 1 564 ? 12.141 -7.734 -20.912 1.00 76.50 564 LEU A O 1
ATOM 4217 N N . THR A 1 565 ? 9.989 -7.141 -21.200 1.00 81.06 565 THR A N 1
ATOM 4218 C CA . THR A 1 565 ? 9.416 -7.939 -20.110 1.00 81.06 565 THR A CA 1
ATOM 4219 C C . THR A 1 565 ? 8.736 -9.208 -20.618 1.00 81.06 565 THR A C 1
ATOM 4221 O O . THR A 1 565 ? 8.455 -9.361 -21.809 1.00 81.06 565 THR A O 1
ATOM 4224 N N . GLY A 1 566 ? 8.468 -10.147 -19.704 1.00 75.12 566 GLY A N 1
ATOM 4225 C CA . GLY A 1 566 ? 7.758 -11.392 -20.016 1.00 75.12 566 GLY A CA 1
ATOM 4226 C C . GLY A 1 566 ? 8.559 -12.365 -20.884 1.00 75.12 566 GLY A C 1
ATOM 4227 O O . GLY A 1 566 ? 7.982 -13.236 -21.536 1.00 75.12 566 GLY A O 1
ATOM 4228 N N . LEU A 1 567 ? 9.886 -12.228 -20.912 1.00 77.69 567 LEU A N 1
ATOM 4229 C CA . LEU A 1 567 ? 10.756 -13.123 -21.659 1.00 77.69 567 LEU A CA 1
ATOM 4230 C C . LEU A 1 567 ? 10.768 -14.515 -21.010 1.00 77.69 567 LEU A C 1
ATOM 4232 O O . LEU A 1 567 ? 10.573 -14.694 -19.809 1.00 77.69 567 LEU A O 1
ATOM 4236 N N . SER A 1 568 ? 11.006 -15.534 -21.826 1.00 84.44 568 SER A N 1
ATOM 4237 C CA . SER A 1 568 ? 11.344 -16.890 -21.370 1.00 84.44 568 SER A CA 1
ATOM 4238 C C . SER A 1 568 ? 12.588 -17.382 -22.107 1.00 84.44 568 SER A C 1
ATOM 4240 O O . SER A 1 568 ? 12.673 -18.531 -22.540 1.00 84.44 568 SER A O 1
ATOM 4242 N N . GLN A 1 569 ? 13.548 -16.472 -22.304 1.00 90.75 569 GLN A N 1
ATOM 4243 C CA . GLN A 1 569 ? 14.752 -16.742 -23.075 1.00 90.75 569 GLN A CA 1
ATOM 4244 C C . GLN A 1 569 ? 15.676 -17.646 -22.265 1.00 90.75 569 GLN A C 1
ATOM 4246 O O . GLN A 1 569 ? 16.330 -17.207 -21.324 1.00 90.75 569 GLN A O 1
ATOM 4251 N N . THR A 1 570 ? 15.732 -18.916 -22.646 1.00 91.81 570 THR A N 1
ATOM 4252 C CA . THR A 1 570 ? 16.597 -19.909 -22.006 1.00 91.81 570 THR A CA 1
ATOM 4253 C C . THR A 1 570 ? 18.052 -19.703 -22.432 1.00 91.81 570 THR A C 1
ATOM 4255 O O . THR A 1 570 ? 18.304 -19.420 -23.604 1.00 91.81 570 THR A O 1
ATOM 4258 N N . LEU A 1 571 ? 19.002 -19.868 -21.505 1.00 90.94 571 LEU A N 1
ATOM 4259 C CA . LEU A 1 571 ? 20.451 -19.746 -21.740 1.00 90.94 571 LEU A CA 1
ATOM 4260 C C . LEU A 1 571 ? 21.102 -21.088 -22.128 1.00 90.94 571 LEU A C 1
ATOM 4262 O O . LEU A 1 571 ? 22.284 -21.309 -21.889 1.00 90.94 571 LEU A O 1
ATOM 4266 N N . GLY A 1 572 ? 20.327 -22.002 -22.719 1.00 90.94 572 GLY A N 1
ATOM 4267 C CA . GLY A 1 572 ? 20.689 -23.406 -22.956 1.00 90.94 572 GLY A CA 1
ATOM 4268 C C . GLY A 1 572 ? 21.664 -23.670 -24.107 1.00 90.94 572 GLY A C 1
ATOM 4269 O O . GLY A 1 572 ? 22.096 -24.807 -24.273 1.00 90.94 572 GLY A O 1
ATOM 4270 N N . SER A 1 573 ? 22.053 -22.644 -24.865 1.00 88.56 573 SER A N 1
ATOM 4271 C CA . SER A 1 573 ? 23.076 -22.726 -25.918 1.00 88.56 573 SER A CA 1
ATOM 4272 C C . SER A 1 573 ? 24.153 -21.650 -25.767 1.00 88.56 573 SER A C 1
ATOM 4274 O O . SER A 1 573 ? 23.880 -20.555 -25.274 1.00 88.56 573 SER A O 1
ATOM 4276 N N . THR A 1 574 ? 25.377 -21.942 -26.208 1.00 89.94 574 THR A N 1
ATOM 4277 C CA . THR A 1 574 ? 26.434 -20.930 -26.335 1.00 89.94 574 THR A CA 1
ATOM 4278 C C . THR A 1 574 ? 26.188 -20.062 -27.571 1.00 89.94 574 THR A C 1
ATOM 4280 O O . THR A 1 574 ? 25.517 -20.482 -28.514 1.00 89.94 574 THR A O 1
ATOM 4283 N N . GLY A 1 575 ? 26.710 -18.835 -27.567 1.00 86.31 575 GLY A N 1
ATOM 4284 C CA . GLY A 1 575 ? 26.539 -17.875 -28.659 1.00 86.31 575 GLY A CA 1
ATOM 4285 C C . GLY A 1 575 ? 25.996 -16.524 -28.201 1.00 86.31 575 GLY A C 1
ATOM 4286 O O . GLY A 1 575 ? 25.918 -16.231 -27.008 1.00 86.31 575 GLY A O 1
ATOM 4287 N N . ILE A 1 576 ? 25.653 -15.674 -29.170 1.00 88.06 576 ILE A N 1
ATOM 4288 C CA . ILE A 1 576 ? 25.226 -14.295 -28.915 1.00 88.06 576 ILE A CA 1
ATOM 4289 C C . ILE A 1 576 ? 23.702 -14.222 -28.848 1.00 88.06 576 ILE A C 1
ATOM 4291 O O . ILE A 1 576 ? 23.017 -14.388 -29.856 1.00 88.06 576 ILE A O 1
ATOM 4295 N N . TYR A 1 577 ? 23.183 -13.876 -27.677 1.00 89.25 577 TYR A N 1
ATOM 4296 C CA . TYR A 1 577 ? 21.782 -13.523 -27.476 1.00 89.25 577 TYR A CA 1
ATOM 4297 C C . TYR A 1 577 ? 21.619 -12.021 -27.691 1.00 89.25 577 TYR A C 1
ATOM 4299 O O . TYR A 1 577 ? 22.395 -11.239 -27.148 1.00 89.25 577 TYR A O 1
ATOM 4307 N N . THR A 1 578 ? 20.640 -11.608 -28.497 1.00 89.12 578 THR A N 1
ATOM 4308 C CA . THR A 1 578 ? 20.448 -10.197 -28.873 1.00 89.12 578 THR A CA 1
ATOM 4309 C C . THR A 1 578 ? 19.073 -9.699 -28.443 1.00 89.12 578 THR A C 1
ATOM 4311 O O . THR A 1 578 ? 18.062 -10.231 -28.878 1.00 89.12 578 THR A O 1
ATOM 4314 N N . PHE A 1 579 ? 19.013 -8.641 -27.648 1.00 89.12 579 PHE A N 1
ATOM 4315 C CA . PHE A 1 579 ? 17.782 -8.039 -27.147 1.00 89.12 579 PHE A CA 1
ATOM 4316 C C . PHE A 1 579 ? 17.652 -6.617 -27.690 1.00 89.12 579 PHE A C 1
ATOM 4318 O O . PHE A 1 579 ? 18.519 -5.784 -27.447 1.00 89.12 579 PHE A O 1
ATOM 4325 N N . ASN A 1 580 ? 16.582 -6.334 -28.431 1.00 86.81 580 ASN A N 1
ATOM 4326 C CA . ASN A 1 580 ? 16.310 -4.999 -28.965 1.00 86.81 580 ASN A CA 1
ATOM 4327 C C . ASN A 1 580 ? 15.267 -4.306 -28.091 1.00 86.81 580 ASN A C 1
ATOM 4329 O O . ASN A 1 580 ? 14.084 -4.618 -28.177 1.00 86.81 580 ASN A O 1
ATOM 4333 N N . VAL A 1 581 ? 15.717 -3.389 -27.243 1.00 83.44 581 VAL A N 1
ATOM 4334 C CA . VAL A 1 581 ? 14.889 -2.662 -26.285 1.00 83.44 581 VAL A CA 1
ATOM 4335 C C . VAL A 1 581 ? 14.521 -1.300 -26.869 1.00 83.44 581 VAL A C 1
ATOM 4337 O O . VAL A 1 581 ? 15.396 -0.489 -27.176 1.00 83.44 581 VAL A O 1
ATOM 4340 N N . SER A 1 582 ? 13.229 -1.030 -27.039 1.00 83.56 582 SER A N 1
ATOM 4341 C CA . SER A 1 582 ? 12.753 0.283 -27.484 1.00 83.56 582 SER A CA 1
ATOM 4342 C C . SER A 1 582 ? 12.829 1.282 -26.332 1.00 83.56 582 SER A C 1
ATOM 4344 O O . SER A 1 582 ? 12.175 1.103 -25.311 1.00 83.56 582 SER A O 1
ATOM 4346 N N . GLY A 1 583 ? 13.638 2.325 -26.493 1.00 76.81 583 GLY A N 1
ATOM 4347 C CA . GLY A 1 583 ? 13.813 3.380 -25.505 1.00 76.81 583 GLY A CA 1
ATOM 4348 C C . GLY A 1 583 ? 12.947 4.605 -25.785 1.00 76.81 583 GLY A C 1
ATOM 4349 O O . GLY A 1 583 ? 12.795 5.023 -26.935 1.00 76.81 583 GLY A O 1
ATOM 4350 N N . SER A 1 584 ? 12.434 5.207 -24.720 1.00 73.62 584 SER A N 1
ATOM 4351 C CA . SER A 1 584 ? 11.650 6.441 -24.730 1.00 73.62 584 SER A CA 1
ATOM 4352 C C . SER A 1 584 ? 12.521 7.660 -24.441 1.00 73.62 584 SER A C 1
ATOM 4354 O O . SER A 1 584 ? 13.566 7.557 -23.795 1.00 73.62 584 SER A O 1
ATOM 4356 N N . ALA A 1 585 ? 12.087 8.825 -24.924 1.00 75.31 585 ALA A N 1
ATOM 4357 C CA . ALA A 1 585 ? 12.791 10.071 -24.655 1.00 75.31 585 ALA A CA 1
ATOM 4358 C C . ALA A 1 585 ? 12.621 10.495 -23.188 1.00 75.31 585 ALA A C 1
ATOM 4360 O O . ALA A 1 585 ? 11.537 10.347 -22.631 1.00 75.31 585 ALA A O 1
ATOM 4361 N N . GLN A 1 586 ? 13.674 11.034 -22.574 1.00 71.62 586 GLN A N 1
ATOM 4362 C CA . GLN A 1 586 ? 13.679 11.476 -21.178 1.00 71.62 586 GLN A CA 1
ATOM 4363 C C . GLN A 1 586 ? 14.478 12.782 -21.016 1.00 71.62 586 GLN A C 1
ATOM 4365 O O . GLN A 1 586 ? 15.525 12.971 -21.645 1.00 71.62 586 GLN A O 1
ATOM 4370 N N . VAL A 1 587 ? 14.014 13.674 -20.134 1.00 67.69 587 VAL A N 1
ATOM 4371 C CA . VAL A 1 587 ? 14.777 14.855 -19.678 1.00 67.69 587 VAL A CA 1
ATOM 4372 C C . VAL A 1 587 ? 15.662 14.433 -18.510 1.00 67.69 587 VAL A C 1
ATOM 4374 O O . VAL A 1 587 ? 15.181 13.756 -17.602 1.00 67.69 587 VAL A O 1
ATOM 4377 N N . ALA A 1 588 ? 16.953 14.761 -18.556 1.00 68.81 588 ALA A N 1
ATOM 4378 C CA . ALA A 1 588 ? 17.974 14.175 -17.687 1.00 68.81 588 ALA A CA 1
ATOM 4379 C C . ALA A 1 588 ? 19.073 15.171 -17.311 1.00 68.81 588 ALA A C 1
ATOM 4381 O O . ALA A 1 588 ? 19.186 16.237 -17.916 1.00 68.81 588 ALA A O 1
ATOM 4382 N N . SER A 1 589 ? 19.941 14.777 -16.380 1.00 72.12 589 SER A N 1
ATOM 4383 C CA . SER A 1 589 ? 21.195 15.482 -16.126 1.00 72.12 589 SER A CA 1
ATOM 4384 C C . SER A 1 589 ? 22.332 14.895 -16.966 1.00 72.12 589 SER A C 1
ATOM 4386 O O . SER A 1 589 ? 22.412 13.686 -17.177 1.00 72.12 589 SER A O 1
ATOM 4388 N N . ALA A 1 590 ? 23.287 15.739 -17.371 1.00 80.06 590 ALA A N 1
ATOM 4389 C CA . ALA A 1 590 ? 24.538 15.283 -17.989 1.00 80.06 590 ALA A CA 1
ATOM 4390 C C . ALA A 1 590 ? 25.342 14.338 -17.078 1.00 80.06 590 ALA A C 1
ATOM 4392 O O . ALA A 1 590 ? 26.198 13.596 -17.551 1.00 80.06 590 ALA A O 1
ATOM 4393 N N . SER A 1 591 ? 25.085 14.373 -15.772 1.00 79.44 591 SER A N 1
ATOM 4394 C CA . SER A 1 591 ? 25.750 13.525 -14.789 1.00 79.44 591 SER A CA 1
ATOM 4395 C C . SER A 1 591 ? 25.194 12.095 -14.732 1.00 79.44 591 SER A C 1
ATOM 4397 O O . SER A 1 591 ? 25.802 11.246 -14.080 1.00 79.44 591 SER A O 1
ATOM 4399 N N . ASP A 1 592 ? 24.064 11.834 -15.393 1.00 80.88 592 ASP A N 1
ATOM 4400 C CA . ASP A 1 592 ? 23.351 10.561 -15.321 1.00 80.88 592 ASP A CA 1
ATOM 4401 C C . ASP A 1 592 ? 24.087 9.437 -16.062 1.00 80.88 592 ASP A C 1
ATOM 4403 O O . ASP A 1 592 ? 24.725 9.645 -17.101 1.00 80.88 592 ASP A O 1
ATOM 4407 N N . ARG A 1 593 ? 23.952 8.224 -15.524 1.00 86.19 593 ARG A N 1
ATOM 4408 C CA . ARG A 1 593 ? 24.539 6.985 -16.034 1.00 86.19 593 ARG A CA 1
ATOM 4409 C C . ARG A 1 593 ? 23.516 6.172 -16.824 1.00 86.19 593 ARG A C 1
ATOM 4411 O O . ARG A 1 593 ? 22.316 6.241 -16.572 1.00 86.19 593 ARG A O 1
ATOM 4418 N N . LEU A 1 594 ? 23.997 5.395 -17.791 1.00 87.81 594 LEU A N 1
ATOM 4419 C CA . LEU A 1 594 ? 23.240 4.431 -18.592 1.00 87.81 594 LEU A CA 1
ATOM 4420 C C . LEU A 1 594 ? 23.535 3.023 -18.081 1.00 87.81 594 LEU A C 1
ATOM 4422 O O . LEU A 1 594 ? 24.678 2.581 -18.123 1.00 87.81 594 LEU A O 1
ATOM 4426 N N . ALA A 1 595 ? 22.506 2.305 -17.655 1.00 86.81 595 ALA A N 1
ATOM 4427 C CA . ALA A 1 595 ? 22.598 0.936 -17.182 1.00 86.81 595 ALA A CA 1
ATOM 4428 C C . ALA A 1 595 ? 21.754 -0.020 -18.027 1.00 86.81 595 ALA A C 1
ATOM 4430 O O . ALA A 1 595 ? 20.708 0.343 -18.564 1.00 86.81 595 ALA A O 1
ATOM 4431 N N . VAL A 1 596 ? 22.196 -1.269 -18.104 1.00 89.31 596 VAL A N 1
ATOM 4432 C CA . VAL A 1 596 ? 21.406 -2.408 -18.559 1.00 89.31 596 VAL A CA 1
ATOM 4433 C C . VAL A 1 596 ? 21.339 -3.434 -17.442 1.00 89.31 596 VAL A C 1
ATOM 4435 O O . VAL A 1 596 ? 22.352 -3.759 -16.828 1.00 89.31 596 VAL A O 1
ATOM 4438 N N . LYS A 1 597 ? 20.138 -3.939 -17.176 1.00 86.69 597 LYS A N 1
ATOM 4439 C CA . LYS A 1 597 ? 19.846 -4.879 -16.097 1.00 86.69 597 LYS A CA 1
ATOM 4440 C C . LYS A 1 597 ? 19.142 -6.103 -16.667 1.00 86.69 597 LYS A C 1
ATOM 4442 O O . LYS A 1 597 ? 18.147 -5.976 -17.380 1.00 86.69 597 LYS A O 1
ATOM 4447 N N . PHE A 1 598 ? 19.661 -7.280 -16.349 1.00 87.62 598 PHE A N 1
ATOM 4448 C CA . PHE A 1 598 ? 19.076 -8.570 -16.692 1.00 87.62 598 PHE A CA 1
ATOM 4449 C C . PHE A 1 598 ? 18.387 -9.151 -15.463 1.00 87.62 598 PHE A C 1
ATOM 4451 O O . PHE A 1 598 ? 18.983 -9.190 -14.387 1.00 87.62 598 PHE A O 1
ATOM 4458 N N . TYR A 1 599 ? 17.164 -9.640 -15.638 1.00 86.56 599 TYR A N 1
ATOM 4459 C CA . TYR A 1 599 ? 16.434 -10.393 -14.622 1.00 86.56 599 TYR A CA 1
ATOM 4460 C C . TYR A 1 599 ? 16.489 -11.870 -14.976 1.00 86.56 599 TYR A C 1
ATOM 4462 O O . TYR A 1 599 ? 16.051 -12.272 -16.061 1.00 86.56 599 TYR A O 1
ATOM 4470 N N . ILE A 1 600 ? 17.038 -12.668 -14.067 1.00 84.94 600 ILE A N 1
ATOM 4471 C CA . ILE A 1 600 ? 17.261 -14.096 -14.266 1.00 84.94 600 ILE A CA 1
ATOM 4472 C C . ILE A 1 600 ? 16.346 -14.895 -13.347 1.00 84.94 600 ILE A C 1
ATOM 4474 O O . ILE A 1 600 ? 16.194 -14.580 -12.167 1.00 84.94 600 ILE A O 1
ATOM 4478 N N . ALA A 1 601 ? 15.762 -15.946 -13.920 1.00 85.50 601 ALA A N 1
ATOM 4479 C CA . ALA A 1 601 ? 15.051 -16.988 -13.207 1.00 85.50 601 ALA A CA 1
ATOM 4480 C C . ALA A 1 601 ? 15.844 -18.301 -13.240 1.00 85.50 601 ALA A C 1
ATOM 4482 O O . ALA A 1 601 ? 16.187 -18.780 -14.326 1.00 85.50 601 ALA A O 1
ATOM 4483 N N . ASN A 1 602 ? 16.080 -18.905 -12.075 1.00 88.44 602 ASN A N 1
ATOM 4484 C CA . ASN A 1 602 ? 16.491 -20.297 -11.949 1.00 88.44 602 ASN A CA 1
ATOM 4485 C C . ASN A 1 602 ? 15.252 -21.188 -11.854 1.00 88.44 602 ASN A C 1
ATOM 4487 O O . ASN A 1 602 ? 14.541 -21.187 -10.850 1.00 88.44 602 ASN A O 1
ATOM 4491 N N . THR A 1 603 ? 15.005 -21.963 -12.908 1.00 87.44 603 THR A N 1
ATOM 4492 C CA . THR A 1 603 ? 13.855 -22.866 -13.000 1.00 87.44 603 THR A CA 1
ATOM 4493 C C . THR A 1 603 ? 14.148 -24.267 -12.457 1.00 87.44 603 THR A C 1
ATOM 4495 O O . THR A 1 603 ? 13.281 -25.134 -12.528 1.00 87.44 603 THR A O 1
ATOM 4498 N N . SER A 1 604 ? 15.362 -24.520 -11.954 1.00 86.44 604 SER A N 1
ATOM 4499 C CA . SER A 1 604 ? 15.747 -25.789 -11.333 1.00 86.44 604 SER A CA 1
ATOM 4500 C C . SER A 1 604 ? 15.566 -25.758 -9.814 1.00 86.44 604 SER A C 1
ATOM 4502 O O . SER A 1 604 ? 15.734 -24.728 -9.164 1.00 86.44 604 SER A O 1
ATOM 4504 N N . SER A 1 605 ? 15.331 -26.931 -9.224 1.00 86.44 605 SER A N 1
ATOM 4505 C CA . SER A 1 605 ? 15.358 -27.152 -7.772 1.00 86.44 605 SER A CA 1
ATOM 4506 C C . SER A 1 605 ? 16.782 -27.266 -7.198 1.00 86.44 605 SER A C 1
ATOM 4508 O O . SER A 1 605 ? 16.965 -27.721 -6.071 1.00 86.44 605 SER A O 1
ATOM 4510 N N . SER A 1 606 ? 17.802 -26.917 -7.982 1.00 90.00 606 SER A N 1
ATOM 4511 C CA . SER A 1 606 ? 19.216 -26.942 -7.605 1.00 90.00 606 SER A CA 1
ATOM 4512 C C . SER A 1 606 ? 19.911 -25.646 -8.014 1.00 90.00 606 SER A C 1
ATOM 4514 O O . SER A 1 606 ? 19.422 -24.915 -8.874 1.00 90.00 606 SER A O 1
ATOM 4516 N N . VAL A 1 607 ? 21.048 -25.354 -7.384 1.00 89.31 607 VAL A N 1
ATOM 4517 C CA . VAL A 1 607 ? 21.911 -24.219 -7.741 1.00 89.31 607 VAL A CA 1
ATOM 4518 C C . VAL A 1 607 ? 22.387 -24.379 -9.186 1.00 89.31 607 VAL A C 1
ATOM 4520 O O . VAL A 1 607 ? 22.766 -25.479 -9.591 1.00 89.31 607 VAL A O 1
ATOM 4523 N N . GLN A 1 608 ? 22.342 -23.301 -9.966 1.00 93.69 608 GLN A N 1
ATOM 4524 C CA . GLN A 1 608 ? 22.680 -23.313 -11.391 1.00 93.69 608 GLN A CA 1
ATOM 4525 C C . GLN A 1 608 ? 23.637 -22.185 -11.739 1.00 93.69 608 GLN A C 1
ATOM 4527 O O . GLN A 1 608 ? 23.552 -21.101 -11.169 1.00 93.69 608 GLN A O 1
ATOM 4532 N N . SER A 1 609 ? 24.497 -22.421 -12.729 1.00 91.88 609 SER A N 1
ATOM 4533 C CA . SER A 1 609 ? 25.446 -21.412 -13.198 1.00 91.88 609 SER A CA 1
ATOM 4534 C C . SER A 1 609 ? 25.518 -21.358 -14.717 1.00 91.88 609 SER A C 1
ATOM 4536 O O . SER A 1 609 ? 25.399 -22.390 -15.379 1.00 91.88 609 SER A O 1
ATOM 4538 N N . PHE A 1 610 ? 25.749 -20.169 -15.267 1.00 92.81 610 PHE A N 1
ATOM 4539 C CA . PHE A 1 610 ? 26.122 -19.967 -16.672 1.00 92.81 610 PHE A CA 1
ATOM 4540 C C . PHE A 1 610 ? 27.324 -19.026 -16.756 1.00 92.81 610 PHE A C 1
ATOM 4542 O O . PHE A 1 610 ? 27.651 -18.361 -15.771 1.00 92.81 610 PHE A O 1
ATOM 4549 N N . SER A 1 611 ? 27.962 -18.943 -17.926 1.00 90.19 611 SER A N 1
ATOM 4550 C CA . SER A 1 611 ? 29.036 -17.973 -18.157 1.00 90.19 611 SER A CA 1
ATOM 4551 C C . SER A 1 611 ? 28.831 -17.132 -19.402 1.00 90.19 611 SER A C 1
ATOM 4553 O O . SER A 1 611 ? 28.298 -17.613 -20.404 1.00 90.19 611 SER A O 1
ATOM 4555 N N . TYR A 1 612 ? 29.303 -15.887 -19.356 1.00 88.81 612 TYR A N 1
ATOM 4556 C CA . TYR A 1 612 ? 29.286 -14.960 -20.486 1.00 88.81 612 TYR A CA 1
ATOM 4557 C C . TYR A 1 612 ? 30.639 -14.265 -20.680 1.00 88.81 612 TYR A C 1
ATOM 4559 O O . TYR A 1 612 ? 31.436 -14.149 -19.752 1.00 88.81 612 TYR A O 1
ATOM 4567 N N . SER A 1 613 ? 30.919 -13.792 -21.896 1.00 85.62 613 SER A N 1
ATOM 4568 C CA . SER A 1 613 ? 32.147 -13.050 -22.202 1.00 85.62 613 SER A CA 1
ATOM 4569 C C . SER A 1 613 ? 32.058 -11.597 -21.695 1.00 85.62 613 SER A C 1
ATOM 4571 O O . SER A 1 613 ? 31.198 -10.861 -22.189 1.00 85.62 613 SER A O 1
ATOM 4573 N N . ALA A 1 614 ? 32.953 -11.179 -20.789 1.00 76.94 614 ALA A N 1
ATOM 4574 C CA . ALA A 1 614 ? 33.150 -9.797 -20.294 1.00 76.94 614 ALA A CA 1
ATOM 4575 C C . ALA A 1 614 ? 34.606 -9.321 -20.544 1.00 76.94 614 ALA A C 1
ATOM 4577 O O . ALA A 1 614 ? 35.466 -10.183 -20.674 1.00 76.94 614 ALA A O 1
ATOM 4578 N N . GLY A 1 615 ? 34.877 -8.007 -20.688 1.00 67.88 615 GLY A N 1
ATOM 4579 C CA . GLY A 1 615 ? 36.209 -7.442 -21.012 1.00 67.88 615 GLY A CA 1
ATOM 4580 C C . GLY A 1 615 ? 36.487 -7.051 -22.484 1.00 67.88 615 GLY A C 1
ATOM 4581 O O . GLY A 1 615 ? 35.575 -6.850 -23.297 1.00 67.88 615 GLY A O 1
ATOM 4582 N N . ALA A 1 616 ? 37.774 -6.924 -22.847 1.00 61.91 616 ALA A N 1
ATOM 4583 C CA . ALA A 1 616 ? 38.209 -6.571 -24.203 1.00 61.91 616 ALA A CA 1
ATOM 4584 C C . ALA A 1 616 ? 38.047 -7.731 -25.200 1.00 61.91 616 ALA A C 1
ATOM 4586 O O . ALA A 1 616 ? 38.354 -8.880 -24.899 1.00 61.91 616 ALA A O 1
ATOM 4587 N N . GLY A 1 617 ? 37.583 -7.427 -26.419 1.00 62.31 617 GLY A N 1
ATOM 4588 C CA . GLY A 1 617 ? 37.345 -8.442 -27.458 1.00 62.31 617 GLY A CA 1
ATOM 4589 C C . GLY A 1 617 ? 36.099 -9.308 -27.224 1.00 62.31 617 GLY A C 1
ATOM 4590 O O . GLY A 1 617 ? 35.979 -10.388 -27.800 1.00 62.31 617 GLY A O 1
ATOM 4591 N N . THR A 1 618 ? 35.174 -8.854 -26.377 1.00 70.19 618 THR A N 1
ATOM 4592 C CA . THR A 1 618 ? 33.955 -9.588 -26.023 1.00 70.19 618 THR A CA 1
ATOM 4593 C C . THR A 1 618 ? 32.874 -9.561 -27.086 1.00 70.19 618 THR A C 1
ATOM 4595 O O . THR A 1 618 ? 32.814 -8.696 -27.956 1.00 70.19 618 THR A O 1
ATOM 4598 N N . THR A 1 619 ? 31.953 -10.518 -26.964 1.00 81.44 619 THR A N 1
ATOM 4599 C CA . THR A 1 619 ? 30.725 -10.565 -27.768 1.00 81.44 619 THR A CA 1
ATOM 4600 C C . THR A 1 619 ? 29.512 -9.955 -27.052 1.00 81.44 619 THR A C 1
ATOM 4602 O O . THR A 1 619 ? 28.453 -9.795 -27.667 1.00 81.44 619 THR A O 1
ATOM 4605 N N . SER A 1 620 ? 29.678 -9.554 -25.786 1.00 86.94 620 SER A N 1
ATOM 4606 C CA . SER A 1 620 ? 28.674 -8.841 -24.993 1.00 86.94 620 SER A CA 1
ATOM 4607 C C . SER A 1 620 ? 28.840 -7.330 -25.136 1.00 86.94 620 SER A C 1
ATOM 4609 O O . SER A 1 620 ? 29.947 -6.819 -25.014 1.00 86.94 620 SER A O 1
ATOM 4611 N N . GLN A 1 621 ? 27.755 -6.608 -25.405 1.00 89.38 621 GLN A N 1
ATOM 4612 C CA . GLN A 1 621 ? 27.797 -5.162 -25.646 1.00 89.38 621 GLN A CA 1
ATOM 4613 C C . GLN A 1 621 ? 26.413 -4.531 -25.511 1.00 89.38 621 GLN A C 1
ATOM 4615 O O . GLN A 1 621 ? 25.399 -5.166 -25.799 1.00 89.38 621 GLN A O 1
ATOM 4620 N N . LEU A 1 622 ? 26.377 -3.255 -25.141 1.00 90.31 622 LEU A N 1
ATOM 4621 C CA . LEU A 1 622 ? 25.200 -2.401 -25.253 1.00 90.31 622 LEU A CA 1
ATOM 4622 C C . LEU A 1 622 ? 25.407 -1.439 -26.423 1.00 90.31 622 LEU A C 1
ATOM 4624 O O . LEU A 1 622 ? 26.385 -0.699 -26.466 1.00 90.31 622 LEU A O 1
ATOM 4628 N N . ILE A 1 623 ? 24.477 -1.429 -27.369 1.00 90.31 623 ILE A N 1
ATOM 4629 C CA . ILE A 1 623 ? 24.512 -0.552 -28.537 1.00 90.31 623 ILE A CA 1
ATOM 4630 C C . ILE A 1 623 ? 23.348 0.425 -28.417 1.00 90.31 623 ILE A C 1
ATOM 4632 O O . ILE A 1 623 ? 22.189 0.033 -28.522 1.00 90.31 623 ILE A O 1
ATOM 4636 N N . ALA A 1 624 ? 23.644 1.701 -28.200 1.00 87.19 624 ALA A N 1
ATOM 4637 C CA . ALA A 1 624 ? 22.647 2.761 -28.212 1.00 87.19 624 ALA A CA 1
ATOM 4638 C C . ALA A 1 624 ? 22.491 3.278 -29.647 1.00 87.19 624 ALA A C 1
ATOM 4640 O O . ALA A 1 624 ? 23.409 3.900 -30.182 1.00 87.19 624 ALA A O 1
ATOM 4641 N N . GLY A 1 625 ? 21.338 3.027 -30.273 1.00 81.38 625 GLY A N 1
ATOM 4642 C CA . GLY A 1 625 ? 21.063 3.447 -31.647 1.00 81.38 625 GLY A CA 1
ATOM 4643 C C . GLY A 1 625 ? 21.227 4.956 -31.860 1.00 81.38 625 GLY A C 1
ATOM 4644 O O . GLY A 1 625 ? 21.033 5.751 -30.935 1.00 81.38 625 GLY A O 1
ATOM 4645 N N . GLY A 1 626 ? 21.584 5.362 -33.081 1.00 70.88 626 GLY A N 1
ATOM 4646 C CA . GLY A 1 626 ? 21.593 6.775 -33.472 1.00 70.88 626 GLY A CA 1
ATOM 4647 C C . GLY A 1 626 ? 20.199 7.409 -33.356 1.00 70.88 626 GLY A C 1
ATOM 4648 O O . GLY A 1 626 ? 19.186 6.720 -33.482 1.00 70.88 626 GLY A O 1
ATOM 4649 N N . SER A 1 627 ? 20.133 8.723 -33.119 1.00 58.03 627 SER A N 1
ATOM 4650 C CA . SER A 1 627 ? 18.881 9.495 -33.105 1.00 58.03 627 SER A CA 1
ATOM 4651 C C . SER A 1 627 ? 18.350 9.682 -34.534 1.00 58.03 627 SER A C 1
ATOM 4653 O O . SER A 1 627 ? 18.456 10.760 -35.115 1.00 58.03 627 SER A O 1
ATOM 4655 N N . GLY A 1 628 ? 17.854 8.609 -35.144 1.00 48.97 628 GLY A N 1
ATOM 4656 C CA . GLY A 1 628 ? 17.167 8.665 -36.429 1.00 48.97 628 GLY A CA 1
ATOM 4657 C C . GLY A 1 628 ? 15.672 8.866 -36.220 1.00 48.97 628 GLY A C 1
ATOM 4658 O O . GLY A 1 628 ? 15.060 8.160 -35.419 1.00 48.97 628 GLY A O 1
ATOM 4659 N N . THR A 1 629 ? 15.085 9.816 -36.947 1.00 39.84 629 THR A N 1
ATOM 4660 C CA . THR A 1 629 ? 13.632 9.957 -37.103 1.00 39.84 629 THR A CA 1
ATOM 4661 C C . THR A 1 629 ? 13.030 8.586 -37.434 1.00 39.84 629 THR A C 1
ATOM 4663 O O . THR A 1 629 ? 13.594 7.897 -38.293 1.00 39.84 629 THR A O 1
ATOM 4666 N N . PRO A 1 630 ? 11.938 8.150 -36.774 1.00 42.22 630 PRO A N 1
ATOM 4667 C CA . PRO A 1 630 ? 11.328 6.863 -37.079 1.00 42.22 630 PRO A CA 1
ATOM 4668 C C . PRO A 1 630 ? 11.034 6.782 -38.585 1.00 42.22 630 PRO A C 1
ATOM 4670 O O . PRO A 1 630 ? 10.587 7.778 -39.166 1.00 42.22 630 PRO A O 1
ATOM 4673 N N . PRO A 1 631 ? 11.318 5.642 -39.243 1.00 40.31 631 PRO A N 1
ATOM 4674 C CA . PRO A 1 631 ? 11.020 5.486 -40.659 1.00 40.31 631 PRO A CA 1
ATOM 4675 C C . PRO A 1 631 ? 9.521 5.743 -40.882 1.00 40.31 631 PRO A C 1
ATOM 4677 O O . PRO A 1 631 ? 8.716 5.346 -40.033 1.00 40.31 631 PRO A O 1
ATOM 4680 N N . PRO A 1 632 ? 9.133 6.430 -41.974 1.00 33.34 632 PRO A N 1
ATOM 4681 C CA . PRO A 1 632 ? 7.740 6.773 -42.221 1.00 33.34 632 PRO A CA 1
ATOM 4682 C C . PRO A 1 632 ? 6.889 5.507 -42.168 1.00 33.34 632 PRO A C 1
ATOM 4684 O O . PRO A 1 632 ? 7.208 4.504 -42.811 1.00 33.34 632 PRO A O 1
ATOM 4687 N N . THR A 1 633 ? 5.820 5.561 -41.375 1.00 38.81 633 THR A N 1
ATOM 4688 C CA . THR A 1 633 ? 4.830 4.493 -41.263 1.00 38.81 633 THR A CA 1
ATOM 4689 C C . THR A 1 633 ? 4.402 4.081 -42.675 1.00 38.81 633 THR A C 1
ATOM 4691 O O . THR A 1 633 ? 4.011 4.965 -43.445 1.00 38.81 633 THR A O 1
ATOM 4694 N N . PRO A 1 634 ? 4.492 2.791 -43.060 1.00 37.78 634 PRO A N 1
ATOM 4695 C CA . PRO A 1 634 ? 4.084 2.367 -44.391 1.00 37.78 634 PRO A CA 1
ATOM 4696 C C . PRO A 1 634 ? 2.633 2.791 -44.608 1.00 37.78 634 PRO A C 1
ATOM 4698 O O . PRO A 1 634 ? 1.757 2.486 -43.797 1.00 37.78 634 PRO A O 1
ATOM 4701 N N . THR A 1 635 ? 2.389 3.541 -45.682 1.00 38.19 635 THR A N 1
ATOM 4702 C CA . THR A 1 635 ? 1.038 3.916 -46.094 1.00 38.19 635 THR A CA 1
ATOM 4703 C C . THR A 1 635 ? 0.227 2.627 -46.237 1.00 38.19 635 THR A C 1
ATOM 4705 O O . THR A 1 635 ? 0.693 1.722 -46.939 1.00 38.19 635 THR A O 1
ATOM 4708 N N . PRO A 1 636 ? -0.934 2.486 -45.568 1.00 40.00 636 PRO A N 1
ATOM 4709 C CA . PRO A 1 636 ? -1.729 1.273 -45.676 1.00 40.00 636 PRO A CA 1
ATOM 4710 C C . PRO A 1 636 ? -2.020 1.016 -47.154 1.00 40.00 636 PRO A C 1
ATOM 4712 O O . PRO A 1 636 ? -2.604 1.852 -47.845 1.00 40.00 636 PRO A O 1
ATOM 4715 N N . THR A 1 637 ? -1.549 -0.124 -47.655 1.00 42.22 637 THR A N 1
ATOM 4716 C CA . THR A 1 637 ? -1.884 -0.582 -49.001 1.00 42.22 637 THR A CA 1
ATOM 4717 C C . THR A 1 637 ? -3.398 -0.799 -49.032 1.00 42.22 637 THR A C 1
ATOM 4719 O O . THR A 1 637 ? -3.909 -1.437 -48.107 1.00 42.22 637 THR A O 1
ATOM 4722 N N . PRO A 1 638 ? -4.136 -0.259 -50.020 1.00 49.19 638 PRO A N 1
ATOM 4723 C CA . PRO A 1 638 ? -5.582 -0.422 -50.078 1.00 49.19 638 PRO A CA 1
ATOM 4724 C C . PRO A 1 638 ? -5.931 -1.910 -50.022 1.00 49.19 638 PRO A C 1
ATOM 4726 O O . PRO A 1 638 ? -5.484 -2.699 -50.856 1.00 49.19 638 PRO A O 1
ATOM 4729 N N . THR A 1 639 ? -6.698 -2.289 -49.001 1.00 41.69 639 THR A N 1
ATOM 4730 C CA . THR A 1 639 ? -7.190 -3.651 -48.814 1.00 41.69 639 THR A CA 1
ATOM 4731 C C . THR A 1 639 ? -7.981 -4.056 -50.062 1.00 41.69 639 THR A C 1
ATOM 4733 O O . THR A 1 639 ? -8.912 -3.331 -50.428 1.00 41.69 639 THR A O 1
ATOM 4736 N N . PRO A 1 640 ? -7.651 -5.175 -50.739 1.00 51.50 640 PRO A N 1
ATOM 4737 C CA . PRO A 1 640 ? -8.442 -5.641 -51.869 1.00 51.50 640 PRO A CA 1
ATOM 4738 C C . PRO A 1 640 ? -9.884 -5.870 -51.414 1.00 51.50 640 PRO A C 1
ATOM 4740 O O . PRO A 1 640 ? -10.140 -6.502 -50.387 1.00 51.50 640 PRO A O 1
ATOM 4743 N N . THR A 1 641 ? -10.825 -5.304 -52.167 1.00 49.41 641 THR A N 1
ATOM 4744 C CA . THR A 1 641 ? -12.262 -5.413 -51.920 1.00 49.41 641 THR A CA 1
ATOM 4745 C C . THR A 1 641 ? -12.651 -6.894 -51.825 1.00 49.41 641 THR A C 1
ATOM 4747 O O . THR A 1 641 ? -12.299 -7.656 -52.728 1.00 49.41 641 THR A O 1
ATOM 4750 N N . PRO A 1 642 ? -13.347 -7.339 -50.761 1.00 50.88 642 PRO A N 1
ATOM 4751 C CA . PRO A 1 642 ? -13.732 -8.736 -50.630 1.00 50.88 642 PRO A CA 1
ATOM 4752 C C . PRO A 1 642 ? -14.668 -9.131 -51.775 1.00 50.88 642 PRO A C 1
ATOM 4754 O O . PRO A 1 642 ? -15.738 -8.547 -51.955 1.00 50.88 642 PRO A O 1
ATOM 4757 N N . THR A 1 643 ? -14.260 -10.135 -52.548 1.00 54.50 643 THR A N 1
ATOM 4758 C CA . THR A 1 643 ? -15.092 -10.774 -53.569 1.00 54.50 643 THR A CA 1
ATOM 4759 C C . THR A 1 643 ? -16.348 -11.346 -52.899 1.00 54.50 643 THR A C 1
ATOM 4761 O O . THR A 1 643 ? -16.218 -12.036 -51.880 1.00 54.50 643 THR A O 1
ATOM 4764 N N . PRO A 1 644 ? -17.563 -11.086 -53.416 1.00 58.12 644 PRO A N 1
ATOM 4765 C CA . PRO A 1 644 ? -18.790 -11.583 -52.805 1.00 58.12 644 PRO A CA 1
ATOM 4766 C C . PRO A 1 644 ? -18.768 -13.112 -52.713 1.00 58.12 644 PRO A C 1
ATOM 4768 O O . PRO A 1 644 ? -18.596 -13.820 -53.706 1.00 58.12 644 PRO A O 1
ATOM 4771 N N . LYS A 1 645 ? -18.935 -13.615 -51.487 1.00 54.94 645 LYS A N 1
ATOM 4772 C CA . LYS A 1 645 ? -19.085 -15.039 -51.182 1.00 54.94 645 LYS A CA 1
ATOM 4773 C C . LYS A 1 645 ? -20.370 -15.557 -51.853 1.00 54.94 645 LYS A C 1
ATOM 4775 O O . LYS A 1 645 ? -21.406 -14.906 -51.696 1.00 54.94 645 LYS A O 1
ATOM 4780 N N . PRO A 1 646 ? -20.342 -16.700 -52.567 1.00 60.34 646 PRO A N 1
ATOM 4781 C CA . PRO A 1 646 ? -21.529 -17.244 -53.217 1.00 60.34 646 PRO A CA 1
ATOM 4782 C C . PRO A 1 646 ? -22.634 -17.496 -52.189 1.00 60.34 646 PRO A C 1
ATOM 4784 O O . PRO A 1 646 ? -22.420 -18.116 -51.144 1.00 60.34 646 PRO A O 1
ATOM 4787 N N . THR A 1 647 ? -23.808 -16.948 -52.488 1.00 56.88 647 THR A N 1
ATOM 4788 C CA . THR A 1 647 ? -25.027 -17.050 -51.691 1.00 56.88 647 THR A CA 1
ATOM 4789 C C . THR A 1 647 ? -25.441 -18.518 -51.609 1.00 56.88 647 THR A C 1
ATOM 4791 O O . THR A 1 647 ? -25.569 -19.184 -52.635 1.00 56.88 647 THR A O 1
ATOM 4794 N N . ALA A 1 648 ? -25.618 -19.041 -50.394 1.00 56.56 648 ALA A N 1
ATOM 4795 C CA . ALA A 1 648 ? -26.108 -20.399 -50.197 1.00 56.56 648 ALA A CA 1
ATOM 4796 C C . ALA A 1 648 ? -27.536 -20.519 -50.755 1.00 56.56 648 ALA A C 1
ATOM 4798 O O . ALA A 1 648 ? -28.414 -19.731 -50.402 1.00 56.56 648 ALA A O 1
ATOM 4799 N N . THR A 1 649 ? -27.745 -21.496 -51.636 1.00 59.56 649 THR A N 1
ATOM 4800 C CA . THR A 1 649 ? -29.048 -21.863 -52.198 1.00 59.56 649 THR A CA 1
ATOM 4801 C C . THR A 1 649 ? -30.037 -22.176 -51.066 1.00 59.56 649 THR A C 1
ATOM 4803 O O . THR A 1 649 ? -29.681 -22.944 -50.169 1.00 59.56 649 THR A O 1
ATOM 4806 N N . PRO A 1 650 ? -31.260 -21.613 -51.068 1.00 63.66 650 PRO A N 1
ATOM 4807 C CA . PRO A 1 650 ? -32.236 -21.866 -50.015 1.00 63.66 650 PRO A CA 1
ATOM 4808 C C . PRO A 1 650 ? -32.641 -23.344 -49.986 1.00 63.66 650 PRO A C 1
ATOM 4810 O O . PRO A 1 650 ? -33.051 -23.919 -50.995 1.00 63.66 650 PRO A O 1
ATOM 4813 N N . THR A 1 651 ? -32.527 -23.950 -48.806 1.00 57.97 651 THR A N 1
ATOM 4814 C CA . THR A 1 651 ? -33.008 -25.299 -48.501 1.00 57.97 651 THR A CA 1
ATOM 4815 C C . THR A 1 651 ? -34.536 -25.346 -48.664 1.00 57.97 651 THR A C 1
ATOM 4817 O O . THR A 1 651 ? -35.214 -24.475 -48.111 1.00 57.97 651 THR A O 1
ATOM 4820 N N . PRO A 1 652 ? -35.111 -26.319 -49.400 1.00 64.06 652 PRO A N 1
ATOM 4821 C CA . PRO A 1 652 ? -36.554 -26.396 -49.601 1.00 64.06 652 PRO A CA 1
ATOM 4822 C C . PRO A 1 652 ? -37.295 -26.617 -48.277 1.00 64.06 652 PRO A C 1
ATOM 4824 O O . PRO A 1 652 ? -36.913 -27.444 -47.448 1.00 64.06 652 PRO A O 1
ATOM 4827 N N . THR A 1 653 ? -38.364 -25.845 -48.099 1.00 58.31 653 THR A N 1
ATOM 4828 C CA . THR A 1 653 ? -39.268 -25.868 -46.947 1.00 58.31 653 THR A CA 1
ATOM 4829 C C . THR A 1 653 ? -39.956 -27.237 -46.831 1.00 58.31 653 THR A C 1
ATOM 4831 O O . THR A 1 653 ? -40.471 -27.726 -47.838 1.00 58.31 653 THR A O 1
ATOM 4834 N N . PRO A 1 654 ? -39.997 -27.875 -45.645 1.00 64.88 654 PRO A N 1
ATOM 4835 C CA . PRO A 1 654 ? -40.687 -29.150 -45.475 1.00 64.88 654 PRO A CA 1
ATOM 4836 C C . PRO A 1 654 ? -42.205 -28.991 -45.650 1.00 64.88 654 PRO A C 1
ATOM 4838 O O . PRO A 1 654 ? -42.831 -28.116 -45.051 1.00 64.88 654 PRO A O 1
ATOM 4841 N N . THR A 1 655 ? -42.783 -29.859 -46.480 1.00 63.19 655 THR A N 1
ATOM 4842 C CA . THR A 1 655 ? -44.222 -29.973 -46.748 1.00 63.19 655 THR A CA 1
ATOM 4843 C C . THR A 1 655 ? -44.987 -30.330 -45.463 1.00 63.19 655 THR A C 1
ATOM 4845 O O . THR A 1 655 ? -44.567 -31.255 -44.763 1.00 63.19 655 THR A O 1
ATOM 4848 N N . PRO A 1 656 ? -46.104 -29.652 -45.134 1.00 66.19 656 PRO A N 1
ATOM 4849 C CA . PRO A 1 656 ? -46.882 -29.956 -43.937 1.00 66.19 656 PRO A CA 1
ATOM 4850 C C . PRO A 1 656 ? -47.512 -31.354 -44.005 1.00 66.19 656 PRO A C 1
ATOM 4852 O O . PRO A 1 656 ? -48.139 -31.733 -44.996 1.00 66.19 656 PRO A O 1
ATOM 4855 N N . THR A 1 657 ? -47.346 -32.110 -42.922 1.00 61.75 657 THR A N 1
ATOM 4856 C CA . THR A 1 657 ? -47.929 -33.438 -42.699 1.00 61.75 657 THR A CA 1
ATOM 4857 C C . THR A 1 657 ? -49.465 -33.352 -42.656 1.00 61.75 657 THR A C 1
ATOM 4859 O O . THR A 1 657 ? -49.988 -32.475 -41.965 1.00 61.75 657 THR A O 1
ATOM 4862 N N . PRO A 1 658 ? -50.213 -34.231 -43.353 1.00 67.81 658 PRO A N 1
ATOM 4863 C CA . PRO A 1 658 ? -51.672 -34.175 -43.377 1.00 67.81 658 PRO A CA 1
ATOM 4864 C C . PRO A 1 658 ? -52.294 -34.494 -42.010 1.00 67.81 658 PRO A C 1
ATOM 4866 O O . PRO A 1 658 ? -51.921 -35.455 -41.336 1.00 67.81 658 PRO A O 1
ATOM 4869 N N . THR A 1 659 ? -53.276 -33.676 -41.635 1.00 61.56 659 THR A N 1
ATOM 4870 C CA . THR A 1 659 ? -54.100 -33.789 -40.428 1.00 61.56 659 THR A CA 1
ATOM 4871 C C . THR A 1 659 ? -54.880 -35.114 -40.410 1.00 61.56 659 THR A C 1
ATOM 4873 O O . THR A 1 659 ? -55.567 -35.411 -41.392 1.00 61.56 659 THR A O 1
ATOM 4876 N N . PRO A 1 660 ? -54.838 -35.911 -39.323 1.00 68.31 660 PRO A N 1
ATOM 4877 C CA . PRO A 1 660 ? -55.631 -37.132 -39.227 1.00 68.31 660 PRO A CA 1
ATOM 4878 C C . PRO A 1 660 ? -57.135 -36.823 -39.161 1.00 68.31 660 PRO A C 1
ATOM 4880 O O . PRO A 1 660 ? -57.587 -35.954 -38.415 1.00 68.31 660 PRO A O 1
ATOM 4883 N N . THR A 1 661 ? -57.901 -37.552 -39.971 1.00 64.62 661 THR A N 1
ATOM 4884 C CA . THR A 1 661 ? -59.364 -37.491 -40.080 1.00 64.62 661 THR A CA 1
ATOM 4885 C C . THR A 1 661 ? -60.031 -37.959 -38.775 1.00 64.62 661 THR A C 1
ATOM 4887 O O . THR A 1 661 ? -59.611 -38.981 -38.229 1.00 64.62 661 THR A O 1
ATOM 4890 N N . PRO A 1 662 ? -61.062 -37.262 -38.255 1.00 69.06 662 PRO A N 1
ATOM 4891 C CA . PRO A 1 662 ? -61.725 -37.651 -37.012 1.00 69.06 662 PRO A CA 1
ATOM 4892 C C . PRO A 1 662 ? -62.494 -38.973 -37.157 1.00 69.06 662 PRO A C 1
ATOM 4894 O O . PRO A 1 662 ? -63.283 -39.160 -38.083 1.00 69.06 662 PRO A O 1
ATOM 4897 N N . THR A 1 663 ? -62.269 -39.878 -36.205 1.00 62.31 663 THR A N 1
ATOM 4898 C CA . THR A 1 663 ? -62.959 -41.167 -36.067 1.00 62.31 663 THR A CA 1
ATOM 4899 C C . THR A 1 663 ? -64.453 -40.957 -35.769 1.00 62.31 663 THR A C 1
ATOM 4901 O O . THR A 1 663 ? -64.773 -40.197 -34.851 1.00 62.31 663 THR A O 1
ATOM 4904 N N . PRO A 1 664 ? -65.385 -41.616 -36.488 1.00 70.62 664 PRO A N 1
ATOM 4905 C CA . PRO A 1 664 ? -66.817 -41.470 -36.243 1.00 70.62 664 PRO A CA 1
ATOM 4906 C C . PRO A 1 664 ? -67.235 -42.053 -34.886 1.00 70.62 664 PRO A C 1
ATOM 4908 O O . PRO A 1 664 ? -66.822 -43.143 -34.490 1.00 70.62 664 PRO A O 1
ATOM 4911 N N . THR A 1 665 ? -68.079 -41.299 -34.184 1.00 63.00 665 THR A N 1
ATOM 4912 C CA . THR A 1 665 ? -68.675 -41.632 -32.886 1.00 63.00 665 THR A CA 1
ATOM 4913 C C . THR A 1 665 ? -69.599 -42.855 -33.000 1.00 63.00 665 THR A C 1
ATOM 4915 O O . THR A 1 665 ? -70.473 -42.856 -33.869 1.00 63.00 665 THR A O 1
ATOM 4918 N N . PRO A 1 666 ? -69.466 -43.889 -32.146 1.00 70.62 666 PRO A N 1
ATOM 4919 C CA . PRO A 1 666 ? -70.378 -45.028 -32.164 1.00 70.62 666 PRO A CA 1
ATOM 4920 C C . PRO A 1 666 ? -71.769 -44.651 -31.631 1.00 70.62 666 PRO A C 1
ATOM 4922 O O . PRO A 1 666 ? -71.916 -44.099 -30.540 1.00 70.62 666 PRO A O 1
ATOM 4925 N N . THR A 1 667 ? -72.788 -44.976 -32.426 1.00 64.19 667 THR A N 1
ATOM 4926 C CA . THR A 1 667 ? -74.221 -44.840 -32.129 1.00 64.19 667 THR A CA 1
ATOM 4927 C C . THR A 1 667 ? -74.630 -45.717 -30.931 1.00 64.19 667 THR A C 1
ATOM 4929 O O . THR A 1 667 ? -74.230 -46.881 -30.882 1.00 64.19 667 THR A O 1
ATOM 4932 N N . PRO A 1 668 ? -75.438 -45.213 -29.977 1.00 69.19 668 PRO A N 1
ATOM 4933 C CA . PRO A 1 668 ? -75.848 -45.968 -28.793 1.00 69.19 668 PRO A CA 1
ATOM 4934 C C . PRO A 1 668 ? -76.827 -47.106 -29.123 1.00 69.19 668 PRO A C 1
ATOM 4936 O O . PRO A 1 668 ? -77.839 -46.908 -29.796 1.00 69.19 668 PRO A O 1
ATOM 4939 N N . THR A 1 669 ? -76.535 -48.297 -28.598 1.00 59.72 669 THR A N 1
ATOM 4940 C CA . THR A 1 669 ? -77.396 -49.487 -28.660 1.00 59.72 669 THR A CA 1
ATOM 4941 C C . THR A 1 669 ? -78.621 -49.317 -27.746 1.00 59.72 669 THR A C 1
ATOM 4943 O O . THR A 1 669 ? -78.445 -48.973 -26.575 1.00 59.72 669 THR A O 1
ATOM 4946 N N . PRO A 1 670 ? -79.856 -49.567 -28.223 1.00 69.31 670 PRO A N 1
ATOM 4947 C CA . PRO A 1 670 ? -81.062 -49.429 -27.411 1.00 69.31 670 PRO A CA 1
ATOM 4948 C C . PRO A 1 670 ? -81.228 -50.585 -26.413 1.00 69.31 670 PRO A C 1
ATOM 4950 O O . PRO A 1 670 ? -81.113 -51.760 -26.761 1.00 69.31 670 PRO A O 1
ATOM 4953 N N . THR A 1 671 ? -81.545 -50.233 -25.169 1.00 57.16 671 THR A N 1
ATOM 4954 C CA . THR A 1 671 ? -81.886 -51.159 -24.083 1.00 57.16 671 THR A CA 1
ATOM 4955 C C . THR A 1 671 ? -83.323 -51.676 -24.249 1.00 57.16 671 THR A C 1
ATOM 4957 O O . THR A 1 671 ? -84.240 -50.853 -24.315 1.00 57.16 671 THR A O 1
ATOM 4960 N N . PRO A 1 672 ? -83.580 -52.997 -24.252 1.00 61.22 672 PRO A N 1
ATOM 4961 C CA . PRO A 1 672 ? -84.931 -53.527 -24.108 1.00 61.22 672 PRO A CA 1
ATOM 4962 C C . PRO A 1 672 ? -85.359 -53.549 -22.630 1.00 61.22 672 PRO A C 1
ATOM 4964 O O . PRO A 1 672 ? -84.585 -53.930 -21.750 1.00 61.22 672 PRO A O 1
ATOM 4967 N N . LYS A 1 673 ? -86.612 -53.164 -22.365 1.00 54.31 673 LYS A N 1
ATOM 4968 C CA . LYS A 1 673 ? -87.363 -53.455 -21.127 1.00 54.31 673 LYS A CA 1
ATOM 4969 C C . LYS A 1 673 ? -88.447 -54.505 -21.480 1.00 54.31 673 LYS A C 1
ATOM 4971 O O . LYS A 1 673 ? -88.799 -54.560 -22.654 1.00 54.31 673 LYS A O 1
ATOM 4976 N N . PRO A 1 674 ? -88.926 -55.297 -20.500 1.00 60.28 674 PRO A N 1
ATOM 4977 C CA . PRO A 1 674 ? -89.218 -56.737 -20.571 1.00 60.28 674 PRO A CA 1
ATOM 4978 C C . PRO A 1 674 ? -90.125 -57.211 -21.701 1.00 60.28 674 PRO A C 1
ATOM 4980 O O . PRO A 1 674 ? -91.089 -56.485 -22.034 1.00 60.28 674 PRO A O 1
#